Protein AF-0000000078949615 (afdb_homodimer)

Sequence (662 aa):
MKKIMNGPEKIVDQMLQGFAFARADKVGYDPLHRVLYQKTFDPKSVPIISGGGSGHEPGHLGYVGEGMLAAAVHGDVFVPPSAQQVLAAIRQMDQGKGVLLIIKNFVADLATFLSAEVQARAEGRDVAHVIVNDDVSVESDASFEKRRRGVAGAVLVHKIIGAAAKEGYSLEALQEIGEQVVKNLATLGVALTHADLPERREPQFLLEEGEVYFGVGIHGEQGYRKEKLVSSELLAVELVNKLKSLYRWDKNDQYAVLINGLGGTPLIEQYVFANDVRRLLAIENLHVSFVKVGTQLTSLNMKGISLTMLKICDEQWVKWLYAPVDVAHWAMKKIMNGPEKIVDQMLQGFAFARADKVGYDPLHRVLYQKTFDPKSVPIISGGGSGHEPGHLGYVGEGMLAAAVHGDVFVPPSAQQVLAAIRQMDQGKGVLLIIKNFVADLATFLSAEVQARAEGRDVAHVIVNDDVSVESDASFEKRRRGVAGAVLVHKIIGAAAKEGYSLEALQEIGEQVVKNLATLGVALTHADLPERREPQFLLEEGEVYFGVGIHGEQGYRKEKLVSSELLAVELVNKLKSLYRWDKNDQYAVLINGLGGTPLIEQYVFANDVRRLLAIENLHVSFVKVGTQLTSLNMKGISLTMLKICDEQWVKWLYAPVDVAHWA

Organism: Halalkalibacterium halodurans (strain ATCC BAA-125 / DSM 18197 / FERM 7344 / JCM 9153 / C-125) (NCBI:txid272558)

InterPro domains:
  IPR004006 DhaK domain [PF02733] (17-327)
  IPR004006 DhaK domain [PS51481] (7-330)
  IPR012735 Dihydroxyacetone kinase DhaK, subunit 1b [TIGR02362] (3-330)
  IPR050861 Dihydroxyacetone Kinase (DAK) [PTHR28629] (2-330)

Foldseek 3Di:
DDDDDPALVCRLLVVLVVLCVVPVVFWDADSVLGKIFGPDDDLLFAAEEEEFEPQWPVPPQQQHFAQFHRMYTYDYHRGTGALVSLLVVQVVRHNPLAYEYEFWPDPRRCVSVVSNVVVCVVVVGHYYYAYAQQQVQFPPPPPPNRTRTGFDLSLLLRLLLSNVRSVRDGPVVSNVVSNVQRVQKHKKKKFQAFADRSDPDDTLDDDDNQKMAIRADLQGRHGDDIDGDDDLLVVLVVQVVVVCVVNVDAAAFEKEKEKAFQAAADQVSSVVNVVSNVVVCVVRNYHYLHYHTYHHTHSNNTGMIMMMITGDPDVSSSVSNPDDIDGRPDD/DDDDDPALVCRLLVVLVVLCVVPVVFWDADSVLGKIFGPDDDLLFAAEEEEFEPQWPVPPQQQHFAQFHRMYTYDYHRGGGALVSLLVVQVVRHNPLAYEYEFWPDPRRCVSNVSNVVVNVVVVGHYYYAYAQQQVQFPPPPPVPRTRTGFDLSLLLRLLLSNVRNVRDGPVVSNVVSNLQRVQKHKKKKFQQFADRSDPDDTLDDDDNFKMAIRADLQGRHGDDIDGDDDLLVVLVVQVVVVCVVNVDAAAFEKEKEKAFQAAADQVSSVVNVVSNVVVCVVRNYHYLHYHTYHHTHSNNTGMIMMMMGGDPDVSSSVSNPDDIDGRPDD

Nearest PDB structures (foldseek):
  3ct4-assembly1_A  TM=9.784E-01  e=2.304E-45  Lactococcus lactis subsp. lactis
  2iu4-assembly1_A  TM=9.638E-01  e=3.297E-42  Lactococcus lactis
  1un9-assembly1_B  TM=9.290E-01  e=1.598E-35  Citrobacter freundii
  1un8-assembly1_B  TM=9.074E-01  e=3.428E-36  Citrobacter freundii
  3pnq-assembly2_D  TM=9.136E-01  e=1.876E-34  Escherichia coli K-12

Secondary structure (DSSP, 8-state):
-----S-GGGHHHHHHHHHHHHTTTTEEEETTTTEEEESS--TTSPPEEEEEEESBTTBTGGGBSBTSBSEEEEEEET-PPPHHHHHHHHHHH--SS-EEEEEES-HHHHHHHHHHHHHHHHTT--EEEEEE--BTTS-TTS-TTSPPPP-THHHHHHHHHHHHHHTT--HHHHHHHHHHHHHTEEEEEEESS----SS----SS---TTEEEET--TT----SEEEE---HHHHHHHHHHHHHHHH-PPTT-EEEEEEEE-BSS-HHHHHHHHHHHHHHHHHTT-EEEEEEEE--S--TTB-EEEEEEEE-S-HHHHHHHHS--B-SS--/-----S-GGGHHHHHHHHHHHHTTTTEEEETTTTEEEESS--TTSPPEEEEEEESBTTBTGGGBSBTSBSEEEEEEET-PPPHHHHHHHHHHH--SS-EEEEEES-HHHHHHHHHHHHHHHHTT--EEEEEE--BTTS-TTS-TTSPPPP-THHHHHHHHHHHHHHTT--HHHHHHHHHHHHHTEEEEEEESS----SS----SS---TTEEEET--TT----SEEEE---HHHHHHHHHHHHHHHH-PPTT-EEEEEEEE-BSS-HHHHHHHHHHHHHHHHHTT-EEEEEEEE--S--TTB-EEEEEEEE-S-HHHHHHHHS--B-SS--

Structure (mmCIF, N/CA/C/O backbone):
data_AF-0000000078949615-model_v1
#
loop_
_entity.id
_entity.type
_entity.pdbx_description
1 polymer 'DhaKLM operon coactivator DhaQ'
#
loop_
_atom_site.group_PDB
_atom_site.id
_atom_site.type_symbol
_atom_site.label_atom_id
_atom_site.label_alt_id
_atom_site.label_comp_id
_atom_site.label_asym_id
_atom_site.label_entity_id
_atom_site.label_seq_id
_atom_site.pdbx_PDB_ins_code
_atom_site.Cartn_x
_atom_site.Cartn_y
_atom_site.Cartn_z
_atom_site.occupancy
_atom_site.B_iso_or_equiv
_atom_site.auth_seq_id
_atom_site.auth_comp_id
_atom_site.auth_asym_id
_atom_site.auth_atom_id
_atom_site.pdbx_PDB_model_num
ATOM 1 N N . MET A 1 1 ? 6.039 8.758 -21.656 1 73.88 1 MET A N 1
ATOM 2 C CA . MET A 1 1 ? 5.484 8.977 -20.328 1 73.88 1 MET A CA 1
ATOM 3 C C . MET A 1 1 ? 6.582 9.305 -19.328 1 73.88 1 MET A C 1
ATOM 5 O O . MET A 1 1 ? 7.711 8.82 -19.453 1 73.88 1 MET A O 1
ATOM 9 N N . LYS A 1 2 ? 6.309 10.234 -18.484 1 89.31 2 LYS A N 1
ATOM 10 C CA . LYS A 1 2 ? 7.254 10.711 -17.484 1 89.31 2 LYS A CA 1
ATOM 11 C C . LYS A 1 2 ? 7.484 9.664 -16.406 1 89.31 2 LYS A C 1
ATOM 13 O O . LYS A 1 2 ? 6.531 9.062 -15.898 1 89.31 2 LYS A O 1
ATOM 18 N N . LYS A 1 3 ? 8.758 9.352 -16.172 1 93.31 3 LYS A N 1
ATOM 19 C CA . LYS A 1 3 ? 9.102 8.352 -15.164 1 93.31 3 LYS A CA 1
ATOM 20 C C . LYS A 1 3 ? 10.203 8.852 -14.242 1 93.31 3 LYS A C 1
ATOM 22 O O . LYS A 1 3 ? 11.031 9.68 -14.641 1 93.31 3 LYS A O 1
ATOM 27 N N . ILE A 1 4 ? 10.195 8.438 -13.031 1 96.69 4 ILE A N 1
ATOM 28 C CA . ILE A 1 4 ? 11.258 8.695 -12.07 1 96.69 4 ILE A CA 1
ATOM 29 C C . ILE A 1 4 ? 12.273 7.559 -12.102 1 96.69 4 ILE A C 1
ATOM 31 O O . ILE A 1 4 ? 12.07 6.512 -11.492 1 96.69 4 ILE A O 1
ATOM 35 N N . MET A 1 5 ? 13.344 7.742 -12.82 1 96.94 5 MET A N 1
ATOM 36 C CA . MET A 1 5 ? 14.383 6.734 -12.984 1 96.94 5 MET A CA 1
ATOM 37 C C . MET A 1 5 ? 15.672 7.363 -13.508 1 96.94 5 MET A C 1
ATOM 39 O O . MET A 1 5 ? 15.688 8.531 -13.898 1 96.94 5 MET A O 1
ATOM 43 N N . ASN A 1 6 ? 16.75 6.66 -13.484 1 97.81 6 ASN A N 1
ATOM 44 C CA . ASN A 1 6 ? 18.047 7.137 -13.977 1 97.81 6 ASN A CA 1
ATOM 45 C C . ASN A 1 6 ? 18.391 6.516 -15.328 1 97.81 6 ASN A C 1
ATOM 47 O O . ASN A 1 6 ? 19.344 6.941 -15.984 1 97.81 6 ASN A O 1
ATOM 51 N N . GLY A 1 7 ? 17.656 5.578 -15.734 1 95.38 7 GLY A N 1
ATOM 52 C CA . GLY A 1 7 ? 17.797 4.789 -16.938 1 95.38 7 GLY A CA 1
ATOM 53 C C . GLY A 1 7 ? 17.062 3.461 -16.875 1 95.38 7 GLY A C 1
ATOM 54 O O . GLY A 1 7 ? 17.016 2.828 -15.82 1 95.38 7 GLY A O 1
ATOM 55 N N . PRO A 1 8 ? 16.484 3.111 -18 1 94.62 8 PRO A N 1
ATOM 56 C CA . PRO A 1 8 ? 15.711 1.866 -17.984 1 94.62 8 PRO A CA 1
ATOM 57 C C . PRO A 1 8 ? 16.562 0.654 -17.609 1 94.62 8 PRO A C 1
ATOM 59 O O . PRO A 1 8 ? 16.062 -0.276 -16.969 1 94.62 8 PRO A O 1
ATOM 62 N N . GLU A 1 9 ? 17.812 0.716 -17.953 1 94.5 9 GLU A N 1
ATOM 63 C CA . GLU A 1 9 ? 18.703 -0.428 -17.734 1 94.5 9 GLU A CA 1
ATOM 64 C C . GLU A 1 9 ? 19.078 -0.566 -16.266 1 94.5 9 GLU A C 1
ATOM 66 O O . GLU A 1 9 ? 19.547 -1.624 -15.836 1 94.5 9 GLU A O 1
ATOM 71 N N . LYS A 1 10 ? 18.875 0.43 -15.492 1 96.44 10 LYS A N 1
ATOM 72 C CA . LYS A 1 10 ? 19.297 0.452 -14.094 1 96.44 10 LYS A CA 1
ATOM 73 C C . LYS A 1 10 ? 18.109 0.305 -13.148 1 96.44 10 LYS A C 1
ATOM 75 O O . LYS A 1 10 ? 18.281 0.154 -11.938 1 96.44 10 LYS A O 1
ATOM 80 N N . ILE A 1 11 ? 17 0.283 -13.688 1 97.88 11 ILE A N 1
ATOM 81 C CA . ILE A 1 11 ? 15.82 0.558 -12.875 1 97.88 11 ILE A CA 1
ATOM 82 C C . ILE A 1 11 ? 15.617 -0.562 -11.859 1 97.88 11 ILE A C 1
ATOM 84 O O . ILE A 1 11 ? 15.289 -0.305 -10.695 1 97.88 11 ILE A O 1
ATOM 88 N N . VAL A 1 12 ? 15.82 -1.825 -12.25 1 98.38 12 VAL A N 1
ATOM 89 C CA . VAL A 1 12 ? 15.555 -2.947 -11.359 1 98.38 12 VAL A CA 1
ATOM 90 C C . VAL A 1 12 ? 16.594 -2.973 -10.242 1 98.38 12 VAL A C 1
ATOM 92 O O . VAL A 1 12 ? 16.234 -3.088 -9.062 1 98.38 12 VAL A O 1
ATOM 95 N N . ASP A 1 13 ? 17.844 -2.787 -10.57 1 98.62 13 ASP A N 1
ATOM 96 C CA . ASP A 1 13 ? 18.906 -2.811 -9.57 1 98.62 13 ASP A CA 1
ATOM 97 C C . ASP A 1 13 ? 18.734 -1.68 -8.555 1 98.62 13 ASP A C 1
ATOM 99 O O . ASP A 1 13 ? 18.906 -1.885 -7.352 1 98.62 13 ASP A O 1
ATOM 103 N N . GLN A 1 14 ? 18.406 -0.521 -9.062 1 98.69 14 GLN A N 1
ATOM 104 C CA . GLN A 1 14 ? 18.234 0.633 -8.188 1 98.69 14 GLN A CA 1
ATOM 105 C C . GLN A 1 14 ? 17 0.489 -7.312 1 98.69 14 GLN A C 1
ATOM 107 O O . GLN A 1 14 ? 16.984 0.915 -6.156 1 98.69 14 GLN A O 1
ATOM 112 N N . MET A 1 15 ? 15.938 -0.088 -7.859 1 98.75 15 MET A N 1
ATOM 113 C CA . MET A 1 15 ? 14.758 -0.398 -7.059 1 98.75 15 MET A CA 1
ATOM 114 C C . MET A 1 15 ? 15.109 -1.337 -5.91 1 98.75 15 MET A C 1
ATOM 116 O O . MET A 1 15 ? 14.742 -1.082 -4.762 1 98.75 15 MET A O 1
ATOM 120 N N . LEU A 1 16 ? 15.836 -2.426 -6.227 1 98.88 16 LEU A N 1
ATOM 121 C CA . LEU A 1 16 ? 16.188 -3.426 -5.223 1 98.88 16 LEU A CA 1
ATOM 122 C C . LEU A 1 16 ? 17.078 -2.83 -4.148 1 98.88 16 LEU A C 1
ATOM 124 O O . LEU A 1 16 ? 16.922 -3.139 -2.963 1 98.88 16 LEU A O 1
ATOM 128 N N . GLN A 1 17 ? 17.969 -1.957 -4.539 1 98.69 17 GLN A N 1
ATOM 129 C CA . GLN A 1 17 ? 18.812 -1.259 -3.574 1 98.69 17 GLN A CA 1
ATOM 130 C C . GLN A 1 17 ? 17.984 -0.345 -2.68 1 98.69 17 GLN A C 1
ATOM 132 O O . GLN A 1 17 ? 18.219 -0.271 -1.471 1 98.69 17 GLN A O 1
ATOM 137 N N . GLY A 1 18 ? 17.047 0.332 -3.322 1 98.81 18 GLY A N 1
ATOM 138 C CA . GLY A 1 18 ? 16.141 1.18 -2.555 1 98.81 18 GLY A CA 1
ATOM 139 C C . GLY A 1 18 ? 15.312 0.41 -1.542 1 98.81 18 GLY A C 1
ATOM 140 O O . GLY A 1 18 ? 15.125 0.868 -0.415 1 98.81 18 GLY A O 1
ATOM 141 N N . PHE A 1 19 ? 14.898 -0.754 -1.948 1 98.81 19 PHE A N 1
ATOM 142 C CA . PHE A 1 19 ? 14.125 -1.586 -1.037 1 98.81 19 PHE A CA 1
ATOM 143 C C . PHE A 1 19 ? 14.984 -2.08 0.116 1 98.81 19 PHE A C 1
ATOM 145 O O . PHE A 1 19 ? 14.562 -2.061 1.272 1 98.81 19 PHE A O 1
ATOM 152 N N . ALA A 1 20 ? 16.141 -2.533 -0.236 1 98.44 20 ALA A N 1
ATOM 153 C CA . ALA A 1 20 ? 17.062 -3.008 0.791 1 98.44 20 ALA A CA 1
ATOM 154 C C . ALA A 1 20 ? 17.375 -1.906 1.8 1 98.44 20 ALA A C 1
ATOM 156 O O . ALA A 1 20 ? 17.516 -2.174 2.994 1 98.44 20 ALA A O 1
ATOM 157 N N . PHE A 1 21 ? 17.438 -0.68 1.321 1 98.06 21 PHE A N 1
ATOM 158 C CA . PHE A 1 21 ? 17.625 0.48 2.184 1 98.06 21 PHE A CA 1
ATOM 159 C C . PHE A 1 21 ? 16.453 0.654 3.131 1 98.06 21 PHE A C 1
ATOM 161 O O . PHE A 1 21 ? 16.641 0.809 4.34 1 98.06 21 PHE A O 1
ATOM 168 N N . ALA A 1 22 ? 15.258 0.543 2.615 1 97.88 22 ALA A N 1
ATOM 169 C CA . ALA A 1 22 ? 14.047 0.792 3.387 1 97.88 22 ALA A CA 1
ATOM 170 C C . ALA A 1 22 ? 13.836 -0.29 4.441 1 97.88 22 ALA A C 1
ATOM 172 O O . ALA A 1 22 ? 13.227 -0.039 5.484 1 97.88 22 ALA A O 1
ATOM 173 N N . ARG A 1 23 ? 14.328 -1.486 4.172 1 97.62 23 ARG A N 1
ATOM 174 C CA . ARG A 1 23 ? 14.117 -2.617 5.07 1 97.62 23 ARG A CA 1
ATOM 175 C C . ARG A 1 23 ? 15.438 -3.182 5.566 1 97.62 23 ARG A C 1
ATOM 177 O O . ARG A 1 23 ? 15.562 -4.387 5.789 1 97.62 23 ARG A O 1
ATOM 184 N N . ALA A 1 24 ? 16.422 -2.338 5.738 1 96.06 24 ALA A N 1
ATOM 185 C CA . ALA A 1 24 ? 17.781 -2.73 6.07 1 96.06 24 ALA A CA 1
ATOM 186 C C . ALA A 1 24 ? 17.828 -3.488 7.395 1 96.06 24 ALA A C 1
ATOM 188 O O . ALA A 1 24 ? 18.734 -4.289 7.629 1 96.06 24 ALA A O 1
ATOM 189 N N . ASP A 1 25 ? 16.844 -3.334 8.172 1 93.69 25 ASP A N 1
ATOM 190 C CA . ASP A 1 25 ? 16.812 -3.963 9.492 1 93.69 25 ASP A CA 1
ATOM 191 C C . ASP A 1 25 ? 16.469 -5.445 9.383 1 93.69 25 ASP A C 1
ATOM 193 O O . ASP A 1 25 ? 16.844 -6.242 10.242 1 93.69 25 ASP A O 1
ATOM 197 N N . LYS A 1 26 ? 15.766 -5.809 8.281 1 96.31 26 LYS A N 1
ATOM 198 C CA . LYS A 1 26 ? 15.203 -7.152 8.258 1 96.31 26 LYS A CA 1
ATOM 199 C C . LYS A 1 26 ? 15.562 -7.887 6.969 1 96.31 26 LYS A C 1
ATOM 201 O O . LYS A 1 26 ? 15.523 -9.117 6.918 1 96.31 26 LYS A O 1
ATOM 206 N N . VAL A 1 27 ? 15.945 -7.133 5.938 1 98.12 27 VAL A N 1
ATOM 207 C CA . VAL A 1 27 ? 16.078 -7.734 4.617 1 98.12 27 VAL A CA 1
ATOM 208 C C . VAL A 1 27 ? 17.5 -7.527 4.102 1 98.12 27 VAL A C 1
ATOM 210 O O . VAL A 1 27 ? 18.062 -6.43 4.215 1 98.12 27 VAL A O 1
ATOM 213 N N . GLY A 1 28 ? 18.125 -8.633 3.713 1 98.44 28 GLY A N 1
ATOM 214 C CA . GLY A 1 28 ? 19.391 -8.57 2.996 1 98.44 28 GLY A CA 1
ATOM 215 C C . GLY A 1 28 ? 19.219 -8.594 1.489 1 98.44 28 GLY A C 1
ATOM 216 O O . GLY A 1 28 ? 18.141 -8.938 0.982 1 98.44 28 GLY A O 1
ATOM 217 N N . TYR A 1 29 ? 20.25 -8.133 0.764 1 98.69 29 TYR A N 1
ATOM 218 C CA . TYR A 1 29 ? 20.203 -8.062 -0.692 1 98.69 29 TYR A CA 1
ATOM 219 C C . TYR A 1 29 ? 21.469 -8.625 -1.309 1 98.69 29 TYR A C 1
ATOM 221 O O . TYR A 1 29 ? 22.578 -8.219 -0.947 1 98.69 29 TYR A O 1
ATOM 229 N N . ASP A 1 30 ? 21.344 -9.641 -2.121 1 98.75 30 ASP A N 1
ATOM 230 C CA . ASP A 1 30 ? 22.406 -10.188 -2.955 1 98.75 30 ASP A CA 1
ATOM 231 C C . ASP A 1 30 ? 22.375 -9.586 -4.359 1 98.75 30 ASP A C 1
ATOM 233 O O . ASP A 1 30 ? 21.656 -10.078 -5.23 1 98.75 30 ASP A O 1
ATOM 237 N N . PRO A 1 31 ? 23.234 -8.594 -4.621 1 98.12 31 PRO A N 1
ATOM 238 C CA . PRO A 1 31 ? 23.156 -7.879 -5.898 1 98.12 31 PRO A CA 1
ATOM 239 C C . PRO A 1 31 ? 23.578 -8.742 -7.082 1 98.12 31 PRO A C 1
ATOM 241 O O . PRO A 1 31 ? 23.172 -8.492 -8.219 1 98.12 31 PRO A O 1
ATOM 244 N N . LEU A 1 32 ? 24.406 -9.75 -6.812 1 97.88 32 LEU A N 1
ATOM 245 C CA . LEU A 1 32 ? 24.875 -10.602 -7.895 1 97.88 32 LEU A CA 1
ATOM 246 C C . LEU A 1 32 ? 23.734 -11.414 -8.492 1 97.88 32 LEU A C 1
ATOM 248 O O . LEU A 1 32 ? 23.688 -11.633 -9.711 1 97.88 32 LEU A O 1
ATOM 252 N N . HIS A 1 33 ? 22.844 -11.852 -7.652 1 98.62 33 HIS A N 1
ATOM 253 C CA . HIS A 1 33 ? 21.781 -12.742 -8.109 1 98.62 33 HIS A CA 1
ATOM 254 C C . HIS A 1 33 ? 20.422 -12.07 -8 1 98.62 33 HIS A C 1
ATOM 256 O O . HIS A 1 33 ? 19.406 -12.664 -8.359 1 98.62 33 HIS A O 1
ATOM 262 N N . ARG A 1 34 ? 20.328 -10.82 -7.562 1 98.69 34 ARG A N 1
ATOM 263 C CA . ARG A 1 34 ? 19.094 -10.062 -7.383 1 98.69 34 ARG A CA 1
ATOM 264 C C . ARG A 1 34 ? 18.125 -10.797 -6.469 1 98.69 34 ARG A C 1
ATOM 266 O O . ARG A 1 34 ? 16.953 -10.977 -6.812 1 98.69 34 ARG A O 1
ATOM 273 N N . VAL A 1 35 ? 18.672 -11.188 -5.324 1 98.94 35 VAL A N 1
ATOM 274 C CA . VAL A 1 35 ? 17.891 -11.914 -4.328 1 98.94 35 VAL A CA 1
ATOM 275 C C . VAL A 1 35 ? 17.734 -11.055 -3.074 1 98.94 35 VAL A C 1
ATOM 277 O O . VAL A 1 35 ? 18.719 -10.586 -2.504 1 98.94 35 VAL A O 1
ATOM 280 N N . LEU A 1 36 ? 16.531 -10.727 -2.736 1 98.88 36 LEU A N 1
ATOM 281 C CA . LEU A 1 36 ? 16.219 -10.211 -1.409 1 98.88 36 LEU A CA 1
ATOM 282 C C . LEU A 1 36 ? 15.883 -11.352 -0.452 1 98.88 36 LEU A C 1
ATOM 284 O O . LEU A 1 36 ? 15.195 -12.305 -0.83 1 98.88 36 LEU A O 1
ATOM 288 N N . TYR A 1 37 ? 16.406 -11.328 0.736 1 98.88 37 TYR A N 1
ATOM 289 C CA . TYR A 1 37 ? 16.203 -12.445 1.652 1 98.88 37 TYR A CA 1
ATOM 290 C C . TYR A 1 37 ? 16.109 -11.961 3.092 1 98.88 37 TYR A C 1
ATOM 292 O O . TYR A 1 37 ? 16.609 -10.883 3.428 1 98.88 37 TYR A O 1
ATOM 300 N N . GLN A 1 38 ? 15.422 -12.727 3.932 1 98.56 38 GLN A N 1
ATOM 301 C CA . GLN A 1 38 ? 15.375 -12.445 5.363 1 98.56 38 GLN A CA 1
ATOM 302 C C . GLN A 1 38 ? 16.75 -12.586 5.996 1 98.56 38 GLN A C 1
ATOM 304 O O . GLN A 1 38 ? 17.391 -13.641 5.891 1 98.56 38 GLN A O 1
ATOM 309 N N . LYS A 1 39 ? 17.156 -11.508 6.684 1 97.62 39 LYS A N 1
ATOM 310 C CA . LYS A 1 39 ? 18.453 -11.555 7.344 1 97.62 39 LYS A CA 1
ATOM 311 C C . LYS A 1 39 ? 18.469 -12.594 8.461 1 97.62 39 LYS A C 1
ATOM 313 O O . LYS A 1 39 ? 19.469 -13.297 8.656 1 97.62 39 LYS A O 1
ATOM 318 N N . THR A 1 40 ? 17.359 -12.609 9.18 1 96 40 THR A N 1
ATOM 319 C CA . THR A 1 40 ? 17.188 -13.578 10.258 1 96 40 THR A CA 1
ATOM 320 C C . THR A 1 40 ? 16.031 -14.523 9.961 1 96 40 THR A C 1
ATOM 322 O O . THR A 1 40 ? 14.867 -14.117 9.992 1 96 40 THR A O 1
ATOM 325 N N . PHE A 1 41 ? 16.375 -15.695 9.516 1 96.19 41 PHE A N 1
ATOM 326 C CA . PHE A 1 41 ? 15.383 -16.719 9.188 1 96.19 41 PHE A CA 1
ATOM 327 C C . PHE A 1 41 ? 15.422 -17.859 10.203 1 96.19 41 PHE A C 1
ATOM 329 O O . PHE A 1 41 ? 16.5 -18.266 10.641 1 96.19 41 PHE A O 1
ATOM 336 N N . ASP A 1 42 ? 14.281 -18.297 10.641 1 95.56 42 ASP A N 1
ATOM 337 C CA . ASP A 1 42 ? 14.188 -19.422 11.578 1 95.56 42 ASP A CA 1
ATOM 338 C C . ASP A 1 42 ? 14.523 -20.734 10.898 1 95.56 42 ASP A C 1
ATOM 340 O O . ASP A 1 42 ? 13.758 -21.219 10.062 1 95.56 42 ASP A O 1
ATOM 344 N N . PRO A 1 43 ? 15.539 -21.391 11.305 1 94.38 43 PRO A N 1
ATOM 345 C CA . PRO A 1 43 ? 15.969 -22.609 10.633 1 94.38 43 PRO A CA 1
ATOM 346 C C . PRO A 1 43 ? 15 -23.766 10.836 1 94.38 43 PRO A C 1
ATOM 348 O O . PRO A 1 43 ? 15.109 -24.797 10.156 1 94.38 43 PRO A O 1
ATOM 351 N N . LYS A 1 44 ? 14.109 -23.609 11.742 1 95.44 44 LYS A N 1
ATOM 352 C CA . LYS A 1 44 ? 13.133 -24.672 11.984 1 95.44 44 LYS A CA 1
ATOM 353 C C . LYS A 1 44 ? 11.992 -24.609 10.977 1 95.44 44 LYS A C 1
ATOM 355 O O . LYS A 1 44 ? 11.203 -25.547 10.875 1 95.44 44 LYS A O 1
ATOM 360 N N . SER A 1 45 ? 11.969 -23.594 10.172 1 97.81 45 SER A N 1
ATOM 361 C CA . SER A 1 45 ? 10.906 -23.422 9.188 1 97.81 45 SER A CA 1
ATOM 362 C C . SER A 1 45 ? 11.391 -23.75 7.777 1 97.81 45 SER A C 1
ATOM 364 O O . SER A 1 45 ? 12.586 -23.656 7.484 1 97.81 45 SER A O 1
ATOM 366 N N . VAL A 1 46 ? 10.477 -24.234 6.945 1 98.81 46 VAL A N 1
ATOM 367 C CA . VAL A 1 46 ? 10.758 -24.375 5.523 1 98.81 46 VAL A CA 1
ATOM 368 C C . VAL A 1 46 ? 10.789 -23 4.855 1 98.81 46 VAL A C 1
ATOM 370 O O . VAL A 1 46 ? 9.812 -22.25 4.93 1 98.81 46 VAL A O 1
ATOM 373 N N . PRO A 1 47 ? 11.914 -22.625 4.281 1 98.88 47 PRO A N 1
ATOM 374 C CA . PRO A 1 47 ? 11.906 -21.344 3.568 1 98.88 47 PRO A CA 1
ATOM 375 C C . PRO A 1 47 ? 11.055 -21.375 2.305 1 98.88 47 PRO A C 1
ATOM 377 O O . PRO A 1 47 ? 11.125 -22.328 1.525 1 98.88 47 PRO A O 1
ATOM 380 N N . ILE A 1 48 ? 10.266 -20.375 2.154 1 98.94 48 ILE A N 1
ATOM 381 C CA . ILE A 1 48 ? 9.453 -20.188 0.96 1 98.94 48 ILE A CA 1
ATOM 382 C C . ILE A 1 48 ? 10.117 -19.172 0.035 1 98.94 48 ILE A C 1
ATOM 384 O O . ILE A 1 48 ? 10.438 -18.062 0.455 1 98.94 48 ILE A O 1
ATOM 388 N N . ILE A 1 49 ? 10.352 -19.547 -1.191 1 98.94 49 ILE A N 1
ATOM 389 C CA . ILE A 1 49 ? 11 -18.672 -2.164 1 98.94 49 ILE A CA 1
ATOM 390 C C . ILE A 1 49 ? 10.07 -18.438 -3.35 1 98.94 49 ILE A C 1
ATOM 392 O O . ILE A 1 49 ? 9.422 -19.375 -3.83 1 98.94 49 ILE A O 1
ATOM 396 N N . SER A 1 50 ? 9.891 -17.25 -3.721 1 98.88 50 SER A N 1
ATOM 397 C CA . SER A 1 50 ? 9.156 -16.875 -4.926 1 98.88 50 SER A CA 1
ATOM 398 C C . SER A 1 50 ? 9.906 -15.805 -5.719 1 98.88 50 SER A C 1
ATOM 400 O O . SER A 1 50 ? 11.07 -15.508 -5.434 1 98.88 50 SER A O 1
ATOM 402 N N . GLY A 1 51 ? 9.328 -15.328 -6.754 1 98.25 51 GLY A N 1
ATOM 403 C CA . GLY A 1 51 ? 9.969 -14.336 -7.605 1 98.25 51 GLY A CA 1
ATOM 404 C C . GLY A 1 51 ? 9.375 -14.281 -9 1 98.25 51 GLY A C 1
ATOM 405 O O . GLY A 1 51 ? 8.25 -14.727 -9.219 1 98.25 51 GLY A O 1
ATOM 406 N N . GLY A 1 52 ? 10.078 -13.719 -9.867 1 97.38 52 GLY A N 1
ATOM 407 C CA . GLY A 1 52 ? 9.68 -13.484 -11.242 1 97.38 52 GLY A CA 1
ATOM 408 C C . GLY A 1 52 ? 10.18 -12.164 -11.789 1 97.38 52 GLY A C 1
ATOM 409 O O . GLY A 1 52 ? 11.102 -11.562 -11.234 1 97.38 52 GLY A O 1
ATOM 410 N N . GLY A 1 53 ? 9.664 -11.852 -12.93 1 96.5 53 GLY A N 1
ATOM 411 C CA . GLY A 1 53 ? 9.992 -10.531 -13.453 1 96.5 53 GLY A CA 1
ATOM 412 C C . GLY A 1 53 ? 9.609 -9.406 -12.516 1 96.5 53 GLY A C 1
ATOM 413 O O . GLY A 1 53 ? 8.664 -9.531 -11.734 1 96.5 53 GLY A O 1
ATOM 414 N N . SER A 1 54 ? 10.391 -8.281 -12.602 1 97.5 54 SER A N 1
ATOM 415 C CA . SER A 1 54 ? 10.023 -7.062 -11.898 1 97.5 54 SER A CA 1
ATOM 416 C C . SER A 1 54 ? 8.898 -6.324 -12.625 1 97.5 54 SER A C 1
ATOM 418 O O . SER A 1 54 ? 8.547 -6.672 -13.75 1 97.5 54 SER A O 1
ATOM 420 N N . GLY A 1 55 ? 8.312 -5.375 -12 1 96.38 55 GLY A N 1
ATOM 421 C CA . GLY A 1 55 ? 7.215 -4.629 -12.594 1 96.38 55 GLY A CA 1
ATOM 422 C C . GLY A 1 55 ? 5.859 -4.988 -12.016 1 96.38 55 GLY A C 1
ATOM 423 O O . GLY A 1 55 ? 4.828 -4.496 -12.477 1 96.38 55 GLY A O 1
ATOM 424 N N . HIS A 1 56 ? 5.902 -5.809 -10.969 1 97.5 56 HIS A N 1
ATOM 425 C CA . HIS A 1 56 ? 4.68 -6.266 -10.32 1 97.5 56 HIS A CA 1
ATOM 426 C C . HIS A 1 56 ? 4.656 -5.879 -8.844 1 97.5 56 HIS A C 1
ATOM 428 O O . HIS A 1 56 ? 3.904 -6.453 -8.055 1 97.5 56 HIS A O 1
ATOM 434 N N . GLU A 1 57 ? 5.527 -4.93 -8.422 1 97.94 57 GLU A N 1
ATOM 435 C CA . GLU A 1 57 ? 5.672 -4.535 -7.02 1 97.94 57 GLU A CA 1
ATOM 436 C C . GLU A 1 57 ? 4.336 -4.09 -6.434 1 97.94 57 GLU A C 1
ATOM 438 O O . GLU A 1 57 ? 3.584 -3.354 -7.074 1 97.94 57 GLU A O 1
ATOM 443 N N . PRO A 1 58 ? 4.027 -4.516 -5.25 1 97.75 58 PRO A N 1
ATOM 444 C CA . PRO A 1 58 ? 5.012 -5.027 -4.293 1 97.75 58 PRO A CA 1
ATOM 445 C C . PRO A 1 58 ? 5.324 -6.508 -4.5 1 97.75 58 PRO A C 1
ATOM 447 O O . PRO A 1 58 ? 6.148 -7.074 -3.777 1 97.75 58 PRO A O 1
ATOM 450 N N . GLY A 1 59 ? 4.594 -7.262 -5.43 1 95.5 59 GLY A N 1
ATOM 451 C CA . GLY A 1 59 ? 5.016 -8.602 -5.805 1 95.5 59 GLY A CA 1
ATOM 452 C C . GLY A 1 59 ? 6.402 -8.633 -6.422 1 95.5 59 GLY A C 1
ATOM 453 O O . GLY A 1 59 ? 6.637 -8.031 -7.473 1 95.5 59 GLY A O 1
ATOM 454 N N . HIS A 1 60 ? 7.473 -9.25 -5.785 1 97.06 60 HIS A N 1
ATOM 455 C CA . HIS A 1 60 ? 7.484 -10.156 -4.648 1 97.06 60 HIS A CA 1
ATOM 456 C C . HIS A 1 60 ? 8.25 -9.562 -3.473 1 97.06 60 HIS A C 1
ATOM 458 O O . HIS A 1 60 ? 8.133 -10.039 -2.342 1 97.06 60 HIS A O 1
ATOM 464 N N . LEU A 1 61 ? 9.023 -8.43 -3.844 1 98.44 61 LEU A N 1
ATOM 465 C CA . LEU A 1 61 ? 9.945 -7.863 -2.871 1 98.44 61 LEU A CA 1
ATOM 466 C C . LEU A 1 61 ? 9.211 -7.434 -1.605 1 98.44 61 LEU A C 1
ATOM 468 O O . LEU A 1 61 ? 9.742 -7.578 -0.499 1 98.44 61 LEU A O 1
ATOM 472 N N . GLY A 1 62 ? 8.008 -7.039 -1.75 1 98.38 62 GLY A N 1
ATOM 473 C CA . GLY A 1 62 ? 7.242 -6.504 -0.637 1 98.38 62 GLY A CA 1
ATOM 474 C C . GLY A 1 62 ? 6.812 -7.566 0.356 1 98.38 62 GLY A C 1
ATOM 475 O O . GLY A 1 62 ? 6.375 -7.246 1.463 1 98.38 62 GLY A O 1
ATOM 476 N N . TYR A 1 63 ? 7.008 -8.844 0.036 1 98.62 63 TYR A N 1
ATOM 477 C CA . TYR A 1 63 ? 6.496 -9.938 0.85 1 98.62 63 TYR A CA 1
ATOM 478 C C . TYR A 1 63 ? 7.633 -10.727 1.489 1 98.62 63 TYR A C 1
ATOM 480 O O . TYR A 1 63 ? 7.402 -11.75 2.133 1 98.62 63 TYR A O 1
ATOM 488 N N . VAL A 1 64 ? 8.883 -10.25 1.312 1 98.75 64 VAL A N 1
ATOM 489 C CA . VAL A 1 64 ? 10.023 -10.867 1.989 1 98.75 64 VAL A CA 1
ATOM 490 C C . VAL A 1 64 ? 10.016 -10.484 3.467 1 98.75 64 VAL A C 1
ATOM 492 O O . VAL A 1 64 ? 10.094 -9.297 3.807 1 98.75 64 VAL A O 1
ATOM 495 N N . GLY A 1 65 ? 9.852 -11.391 4.289 1 98.06 65 GLY A N 1
ATOM 496 C CA . GLY A 1 65 ? 9.797 -11.188 5.727 1 98.06 65 GLY A CA 1
ATOM 497 C C . GLY A 1 65 ? 9.086 -12.297 6.465 1 98.06 65 GLY A C 1
ATOM 498 O O . GLY A 1 65 ? 8.531 -13.211 5.844 1 98.06 65 GLY A O 1
ATOM 499 N N . GLU A 1 66 ? 9.062 -12.219 7.742 1 97.25 66 GLU A N 1
ATOM 500 C CA . GLU A 1 66 ? 8.461 -13.242 8.586 1 97.25 66 GLU A CA 1
ATOM 501 C C . GLU A 1 66 ? 6.977 -13.414 8.266 1 97.25 66 GLU A C 1
ATOM 503 O O . GLU A 1 66 ? 6.234 -12.438 8.195 1 97.25 66 GLU A O 1
ATOM 508 N N . GLY A 1 67 ? 6.594 -14.672 8.047 1 97.69 67 GLY A N 1
ATOM 509 C CA . GLY A 1 67 ? 5.191 -15.008 7.84 1 97.69 67 GLY A CA 1
ATOM 510 C C . GLY A 1 67 ? 4.816 -15.109 6.375 1 97.69 67 GLY A C 1
ATOM 511 O O . GLY A 1 67 ? 3.707 -15.531 6.039 1 97.69 67 GLY A O 1
ATOM 512 N N . MET A 1 68 ? 5.777 -14.695 5.484 1 98.31 68 MET A N 1
ATOM 513 C CA . MET A 1 68 ? 5.52 -14.836 4.055 1 98.31 68 MET A CA 1
ATOM 514 C C . MET A 1 68 ? 6.734 -15.406 3.332 1 98.31 68 MET A C 1
ATOM 516 O O . MET A 1 68 ? 7.094 -16.562 3.533 1 98.31 68 MET A O 1
ATOM 520 N N . LEU A 1 69 ? 7.535 -14.609 2.609 1 98.81 69 LEU A N 1
ATOM 521 C CA . LEU A 1 69 ? 8.625 -15.164 1.812 1 98.81 69 LEU A CA 1
ATOM 522 C C . LEU A 1 69 ? 9.945 -15.07 2.561 1 98.81 69 LEU A C 1
ATOM 524 O O . LEU A 1 69 ? 10.25 -14.047 3.176 1 98.81 69 LEU A O 1
ATOM 528 N N . ALA A 1 70 ? 10.711 -16.156 2.512 1 98.88 70 ALA A N 1
ATOM 529 C CA . ALA A 1 70 ? 12.078 -16.125 3.014 1 98.88 70 ALA A CA 1
ATOM 530 C C . ALA A 1 70 ? 13 -15.375 2.057 1 98.88 70 ALA A C 1
ATOM 532 O O . ALA A 1 70 ? 13.969 -14.742 2.484 1 98.88 70 ALA A O 1
ATOM 533 N N . ALA A 1 71 ? 12.688 -15.531 0.802 1 98.94 71 ALA A N 1
ATOM 534 C CA . ALA A 1 71 ? 13.469 -14.836 -0.22 1 98.94 71 ALA A CA 1
ATOM 535 C C . ALA A 1 71 ? 12.641 -14.609 -1.481 1 98.94 71 ALA A C 1
ATOM 537 O O . ALA A 1 71 ? 11.664 -15.312 -1.724 1 98.94 71 ALA A O 1
ATOM 538 N N . ALA A 1 72 ? 13.016 -13.625 -2.246 1 98.94 72 ALA A N 1
ATOM 539 C CA . ALA A 1 72 ? 12.43 -13.312 -3.545 1 98.94 72 ALA A CA 1
ATOM 540 C C . ALA A 1 72 ? 13.508 -13.031 -4.586 1 98.94 72 ALA A C 1
ATOM 542 O O . ALA A 1 72 ? 14.469 -12.312 -4.312 1 98.94 72 ALA A O 1
ATOM 543 N N . VAL A 1 73 ? 13.367 -13.625 -5.738 1 98.94 73 VAL A N 1
ATOM 544 C CA . VAL A 1 73 ? 14.328 -13.484 -6.828 1 98.94 73 VAL A CA 1
ATOM 545 C C . VAL A 1 73 ? 13.719 -12.633 -7.941 1 98.94 73 VAL A C 1
ATOM 547 O O . VAL A 1 73 ? 12.547 -12.805 -8.297 1 98.94 73 VAL A O 1
ATOM 550 N N . HIS A 1 74 ? 14.547 -11.734 -8.461 1 98.75 74 HIS A N 1
ATOM 551 C CA . HIS A 1 74 ? 13.992 -10.742 -9.383 1 98.75 74 HIS A CA 1
ATOM 552 C C . HIS A 1 74 ? 14.734 -10.75 -10.711 1 98.75 74 HIS A C 1
ATOM 554 O O . HIS A 1 74 ? 15.969 -10.75 -10.742 1 98.75 74 HIS A O 1
ATOM 560 N N . GLY A 1 75 ? 14.008 -10.859 -11.789 1 98.25 75 GLY A N 1
ATOM 561 C CA . GLY A 1 75 ? 14.531 -10.578 -13.117 1 98.25 75 GLY A CA 1
ATOM 562 C C . GLY A 1 75 ? 14.273 -9.164 -13.578 1 98.25 75 GLY A C 1
ATOM 563 O O . GLY A 1 75 ? 13.906 -8.297 -12.781 1 98.25 75 GLY A O 1
ATOM 564 N N . ASP A 1 76 ? 14.539 -8.898 -14.852 1 97 76 ASP A N 1
ATOM 565 C CA . ASP A 1 76 ? 14.234 -7.598 -15.445 1 97 76 ASP A CA 1
ATOM 566 C C . ASP A 1 76 ? 12.727 -7.363 -15.508 1 97 76 ASP A C 1
ATOM 568 O O . ASP A 1 76 ? 11.938 -8.25 -15.164 1 97 76 ASP A O 1
ATOM 572 N N . VAL A 1 77 ? 12.344 -6.168 -15.875 1 95.75 77 VAL A N 1
ATOM 573 C CA . VAL A 1 77 ? 10.93 -5.828 -15.953 1 95.75 77 VAL A CA 1
ATOM 574 C C . VAL A 1 77 ? 10.219 -6.785 -16.906 1 95.75 77 VAL A C 1
ATOM 576 O O . VAL A 1 77 ? 10.539 -6.844 -18.094 1 95.75 77 VAL A O 1
ATOM 579 N N . PHE A 1 78 ? 9.336 -7.598 -16.406 1 93.62 78 PHE A N 1
ATOM 580 C CA . PHE A 1 78 ? 8.484 -8.562 -17.094 1 93.62 78 PHE A CA 1
ATOM 581 C C . PHE A 1 78 ? 9.32 -9.695 -17.672 1 93.62 78 PHE A C 1
ATOM 583 O O . PHE A 1 78 ? 8.875 -10.398 -18.594 1 93.62 78 PHE A O 1
ATOM 590 N N . VAL A 1 79 ? 10.5 -9.852 -17.172 1 95.06 79 VAL A N 1
ATOM 591 C CA . VAL A 1 79 ? 11.398 -10.938 -17.562 1 95.06 79 VAL A CA 1
ATOM 592 C C . VAL A 1 79 ? 11.828 -11.719 -16.328 1 95.06 79 VAL A C 1
ATOM 594 O O . VAL A 1 79 ? 12.367 -11.141 -15.375 1 95.06 79 VAL A O 1
ATOM 597 N N . PRO A 1 80 ? 11.617 -12.984 -16.328 1 96.62 80 PRO A N 1
ATOM 598 C CA . PRO A 1 80 ? 11.945 -13.758 -15.133 1 96.62 80 PRO A CA 1
ATOM 599 C C . PRO A 1 80 ? 13.445 -13.789 -14.852 1 96.62 80 PRO A C 1
ATOM 601 O O . PRO A 1 80 ? 14.25 -13.492 -15.734 1 96.62 80 PRO A O 1
ATOM 604 N N . PRO A 1 81 ? 13.836 -14.102 -13.633 1 98.44 81 PRO A N 1
ATOM 605 C CA . PRO A 1 81 ? 15.25 -14.344 -13.336 1 98.44 81 PRO A CA 1
ATOM 606 C C . PRO A 1 81 ? 15.781 -15.609 -14 1 98.44 81 PRO A C 1
ATOM 608 O O . PRO A 1 81 ? 15 -16.438 -14.492 1 98.44 81 PRO A O 1
ATOM 611 N N . SER A 1 82 ? 17.078 -15.742 -14.078 1 98.56 82 SER A N 1
ATOM 612 C CA . SER A 1 82 ? 17.688 -16.969 -14.602 1 98.56 82 SER A CA 1
ATOM 613 C C . SER A 1 82 ? 17.578 -18.109 -13.602 1 98.56 82 SER A C 1
ATOM 615 O O . SER A 1 82 ? 17.359 -17.875 -12.414 1 98.56 82 SER A O 1
ATOM 617 N N . ALA A 1 83 ? 17.719 -19.328 -14.117 1 98.75 83 ALA A N 1
ATOM 618 C CA . ALA A 1 83 ? 17.719 -20.5 -13.242 1 98.75 83 ALA A CA 1
ATOM 619 C C . ALA A 1 83 ? 18.828 -20.406 -12.203 1 98.75 83 ALA A C 1
ATOM 621 O O . ALA A 1 83 ? 18.672 -20.859 -11.07 1 98.75 83 ALA A O 1
ATOM 622 N N . GLN A 1 84 ? 19.938 -19.812 -12.609 1 98.69 84 GLN A N 1
ATOM 623 C CA . GLN A 1 84 ? 21.078 -19.703 -11.711 1 98.69 84 GLN A CA 1
ATOM 624 C C . GLN A 1 84 ? 20.781 -18.75 -10.555 1 98.69 84 GLN A C 1
ATOM 626 O O . GLN A 1 84 ? 21.25 -18.969 -9.43 1 98.69 84 GLN A O 1
ATOM 631 N N . GLN A 1 85 ? 20.094 -17.719 -10.844 1 98.81 85 GLN A N 1
ATOM 632 C CA . GLN A 1 85 ? 19.688 -16.797 -9.789 1 98.81 85 GLN A CA 1
ATOM 633 C C . GLN A 1 85 ? 18.75 -17.469 -8.789 1 98.81 85 GLN A C 1
ATOM 635 O O . GLN A 1 85 ? 18.906 -17.297 -7.578 1 98.81 85 GLN A O 1
ATOM 640 N N . VAL A 1 86 ? 17.797 -18.234 -9.289 1 98.94 86 VAL A N 1
ATOM 641 C CA . VAL A 1 86 ? 16.875 -18.953 -8.43 1 98.94 86 VAL A CA 1
ATOM 642 C C . VAL A 1 86 ? 17.641 -19.984 -7.598 1 98.94 86 VAL A C 1
ATOM 644 O O . VAL A 1 86 ? 17.391 -20.125 -6.395 1 98.94 86 VAL A O 1
ATOM 647 N N . LEU A 1 87 ? 18.531 -20.672 -8.258 1 98.94 87 LEU A N 1
ATOM 648 C CA . LEU A 1 87 ? 19.344 -21.672 -7.57 1 98.94 87 LEU A CA 1
ATOM 649 C C . LEU A 1 87 ? 20.156 -21.031 -6.438 1 98.94 87 LEU A C 1
ATOM 651 O O . LEU A 1 87 ? 20.281 -21.625 -5.363 1 98.94 87 LEU A O 1
ATOM 655 N N . ALA A 1 88 ? 20.688 -19.859 -6.691 1 98.88 88 ALA A N 1
ATOM 656 C CA . ALA A 1 88 ? 21.453 -19.141 -5.664 1 98.88 88 ALA A CA 1
ATOM 657 C C . ALA A 1 88 ? 20.594 -18.875 -4.438 1 98.88 88 ALA A C 1
ATOM 659 O O . ALA A 1 88 ? 21.062 -19 -3.303 1 98.88 88 ALA A O 1
ATOM 660 N N . ALA A 1 89 ? 19.344 -18.484 -4.648 1 98.88 89 ALA A N 1
ATOM 661 C CA . ALA A 1 89 ? 18.422 -18.234 -3.545 1 98.88 89 ALA A CA 1
ATOM 662 C C . ALA A 1 89 ? 18.141 -19.516 -2.766 1 98.88 89 ALA A C 1
ATOM 664 O O . ALA A 1 89 ? 18.078 -19.5 -1.532 1 98.88 89 ALA A O 1
ATOM 665 N N . ILE A 1 90 ? 17.922 -20.609 -3.492 1 98.88 90 ILE A N 1
ATOM 666 C CA . ILE A 1 90 ? 17.672 -21.906 -2.863 1 98.88 90 ILE A CA 1
ATOM 667 C C . ILE A 1 90 ? 18.844 -22.281 -1.969 1 98.88 90 ILE A C 1
ATOM 669 O O . ILE A 1 90 ? 18.656 -22.625 -0.799 1 98.88 90 ILE A O 1
ATOM 673 N N . ARG A 1 91 ? 20.078 -22.156 -2.506 1 98.69 91 ARG A N 1
ATOM 674 C CA . ARG A 1 91 ? 21.281 -22.5 -1.763 1 98.69 91 ARG A CA 1
ATOM 675 C C . ARG A 1 91 ? 21.406 -21.641 -0.503 1 98.69 91 ARG A C 1
ATOM 677 O O . ARG A 1 91 ? 21.781 -22.156 0.559 1 98.69 91 ARG A O 1
ATOM 684 N N . GLN A 1 92 ? 21.078 -20.438 -0.698 1 98.25 92 GLN A N 1
ATOM 685 C CA . GLN A 1 92 ? 21.234 -19.469 0.386 1 98.25 92 GLN A CA 1
ATOM 686 C C . GLN A 1 92 ? 20.266 -19.75 1.524 1 98.25 92 GLN A C 1
ATOM 688 O O . GLN A 1 92 ? 20.609 -19.609 2.699 1 98.25 92 GLN A O 1
ATOM 693 N N . MET A 1 93 ? 19.016 -20.156 1.21 1 98.44 93 MET A N 1
ATOM 694 C CA . MET A 1 93 ? 17.969 -20.188 2.221 1 98.44 93 MET A CA 1
ATOM 695 C C . MET A 1 93 ? 17.797 -21.609 2.771 1 98.44 93 MET A C 1
ATOM 697 O O . MET A 1 93 ? 17.156 -21.797 3.811 1 98.44 93 MET A O 1
ATOM 701 N N . ASP A 1 94 ? 18.312 -22.562 2.09 1 98 94 ASP A N 1
ATOM 702 C CA . ASP A 1 94 ? 18.156 -23.953 2.539 1 98 94 ASP A CA 1
ATOM 703 C C . ASP A 1 94 ? 18.906 -24.188 3.842 1 98 94 ASP A C 1
ATOM 705 O O . ASP A 1 94 ? 20.141 -24.109 3.877 1 98 94 ASP A O 1
ATOM 709 N N . GLN A 1 95 ? 18.156 -24.531 4.852 1 95.12 95 GLN A N 1
ATOM 710 C CA . GLN A 1 95 ? 18.766 -24.766 6.16 1 95.12 95 GLN A CA 1
ATOM 711 C C . GLN A 1 95 ? 18.484 -26.188 6.645 1 95.12 95 GLN A C 1
ATOM 713 O O . GLN A 1 95 ? 18.469 -26.453 7.848 1 95.12 95 GLN A O 1
ATOM 718 N N . GLY A 1 96 ? 18.141 -27 5.746 1 96.38 96 GLY A N 1
ATOM 719 C CA . GLY A 1 96 ? 18.031 -28.406 6.098 1 96.38 96 GLY A CA 1
ATOM 720 C C . GLY A 1 96 ? 16.594 -28.891 6.18 1 96.38 96 GLY A C 1
ATOM 721 O O . GLY A 1 96 ? 16.344 -30.078 6.332 1 96.38 96 GLY A O 1
ATOM 722 N N . LYS A 1 97 ? 15.617 -28 6.09 1 97.88 97 LYS A N 1
ATOM 723 C CA . LYS A 1 97 ? 14.211 -28.375 6.176 1 97.88 97 LYS A CA 1
ATOM 724 C C . LYS A 1 97 ? 13.578 -28.469 4.793 1 97.88 97 LYS A C 1
ATOM 726 O O . LYS A 1 97 ? 12.359 -28.656 4.668 1 97.88 97 LYS A O 1
ATOM 731 N N . GLY A 1 98 ? 14.438 -28.312 3.768 1 98.44 98 GLY A N 1
ATOM 732 C CA . GLY A 1 98 ? 13.938 -28.219 2.408 1 98.44 98 GLY A CA 1
ATOM 733 C C . GLY A 1 98 ? 13.523 -26.797 2.023 1 98.44 98 GLY A C 1
ATOM 734 O O . GLY A 1 98 ? 13.625 -25.875 2.836 1 98.44 98 GLY A O 1
ATOM 735 N N . VAL A 1 99 ? 13.172 -26.656 0.713 1 98.88 99 VAL A N 1
ATOM 736 C CA . VAL A 1 99 ? 12.789 -25.359 0.184 1 98.88 99 VAL A CA 1
ATOM 737 C C . VAL A 1 99 ? 11.508 -25.5 -0.646 1 98.88 99 VAL A C 1
ATOM 739 O O . VAL A 1 99 ? 11.367 -26.453 -1.419 1 98.88 99 VAL A O 1
ATOM 742 N N . LEU A 1 100 ? 10.555 -24.625 -0.447 1 98.94 100 LEU A N 1
ATOM 743 C CA . LEU A 1 100 ? 9.367 -24.609 -1.292 1 98.94 100 LEU A CA 1
ATOM 744 C C . LEU A 1 100 ? 9.383 -23.406 -2.225 1 98.94 100 LEU A C 1
ATOM 746 O O . LEU A 1 100 ? 9.578 -22.266 -1.778 1 98.94 100 LEU A O 1
ATOM 750 N N . LEU A 1 101 ? 9.258 -23.688 -3.488 1 98.94 101 LEU A N 1
ATOM 751 C CA . LEU A 1 101 ? 9.125 -22.625 -4.488 1 98.94 101 LEU A CA 1
ATOM 752 C C . LEU A 1 101 ? 7.656 -22.359 -4.797 1 98.94 101 LEU A C 1
ATOM 754 O O . LEU A 1 101 ? 6.871 -23.281 -4.984 1 98.94 101 LEU A O 1
ATOM 758 N N . ILE A 1 102 ? 7.246 -21.125 -4.723 1 98.94 102 ILE A N 1
ATOM 759 C CA . ILE A 1 102 ? 5.953 -20.719 -5.258 1 98.94 102 ILE A CA 1
ATOM 760 C C . ILE A 1 102 ? 6.148 -20.016 -6.605 1 98.94 102 ILE A C 1
ATOM 762 O O . ILE A 1 102 ? 6.805 -18.984 -6.684 1 98.94 102 ILE A O 1
ATOM 766 N N . ILE A 1 103 ? 5.551 -20.562 -7.652 1 98.69 103 ILE A N 1
ATOM 767 C CA . ILE A 1 103 ? 5.828 -20.125 -9.016 1 98.69 103 ILE A CA 1
ATOM 768 C C . ILE A 1 103 ? 4.531 -19.672 -9.688 1 98.69 103 ILE A C 1
ATOM 770 O O . ILE A 1 103 ? 3.553 -20.422 -9.727 1 98.69 103 ILE A O 1
ATOM 774 N N . LYS A 1 104 ? 4.496 -18.406 -10.102 1 97.25 104 LYS A N 1
ATOM 775 C CA . LYS A 1 104 ? 3.375 -18 -10.953 1 97.25 104 LYS A CA 1
ATOM 776 C C . LYS A 1 104 ? 3.422 -18.719 -12.297 1 97.25 104 LYS A C 1
ATOM 778 O O . LYS A 1 104 ? 4.492 -18.875 -12.891 1 97.25 104 LYS A O 1
ATOM 783 N N . ASN A 1 105 ? 2.322 -19.062 -12.734 1 95.12 105 ASN A N 1
ATOM 784 C CA . ASN A 1 105 ? 2.236 -19.875 -13.945 1 95.12 105 ASN A CA 1
ATOM 785 C C . ASN A 1 105 ? 2.4 -19.031 -15.203 1 95.12 105 ASN A C 1
ATOM 787 O O . ASN A 1 105 ? 1.415 -18.672 -15.852 1 95.12 105 ASN A O 1
ATOM 791 N N . PHE A 1 106 ? 3.568 -18.703 -15.469 1 92.5 106 PHE A N 1
ATOM 792 C CA . PHE A 1 106 ? 4.051 -18.125 -16.719 1 92.5 106 PHE A CA 1
ATOM 793 C C . PHE A 1 106 ? 5.145 -18.984 -17.328 1 92.5 106 PHE A C 1
ATOM 795 O O . PHE A 1 106 ? 6.016 -19.484 -16.625 1 92.5 106 PHE A O 1
ATOM 802 N N . VAL A 1 107 ? 5.086 -19.141 -18.562 1 92 107 VAL A N 1
ATOM 803 C CA . VAL A 1 107 ? 5.938 -20.109 -19.266 1 92 107 VAL A CA 1
ATOM 804 C C . VAL A 1 107 ? 7.398 -19.859 -18.906 1 92 107 VAL A C 1
ATOM 806 O O . VAL A 1 107 ? 8.109 -20.781 -18.516 1 92 107 VAL A O 1
ATOM 809 N N . ALA A 1 108 ? 7.832 -18.656 -19.016 1 92.94 108 ALA A N 1
ATOM 810 C CA . ALA A 1 108 ? 9.234 -18.328 -18.781 1 92.94 108 ALA A CA 1
ATOM 811 C C . ALA A 1 108 ? 9.586 -18.484 -17.297 1 92.94 108 ALA A C 1
ATOM 813 O O . ALA A 1 108 ? 10.695 -18.906 -16.969 1 92.94 108 ALA A O 1
ATOM 814 N N . ASP A 1 109 ? 8.734 -18.125 -16.406 1 95.12 109 ASP A N 1
ATOM 815 C CA . ASP A 1 109 ? 8.961 -18.328 -14.969 1 95.12 109 ASP A CA 1
ATOM 816 C C . ASP A 1 109 ? 9.094 -19.812 -14.641 1 95.12 109 ASP A C 1
ATOM 818 O O . ASP A 1 109 ? 10 -20.219 -13.906 1 95.12 109 ASP A O 1
ATOM 822 N N . LEU A 1 110 ? 8.148 -20.594 -15.164 1 97 110 LEU A N 1
ATOM 823 C CA . LEU A 1 110 ? 8.172 -22.047 -14.93 1 97 110 LEU A CA 1
ATOM 824 C C . LEU A 1 110 ? 9.492 -22.641 -15.391 1 97 110 LEU A C 1
ATOM 826 O O . LEU A 1 110 ? 10.102 -23.438 -14.664 1 97 110 LEU A O 1
ATOM 830 N N . ALA A 1 111 ? 9.891 -22.234 -16.531 1 97.56 111 ALA A N 1
ATOM 831 C CA . ALA A 1 111 ? 11.109 -22.797 -17.125 1 97.56 111 ALA A CA 1
ATOM 832 C C . ALA A 1 111 ? 12.312 -22.562 -16.219 1 97.56 111 ALA A C 1
ATOM 834 O O . ALA A 1 111 ? 13.07 -23.5 -15.938 1 97.56 111 ALA A O 1
ATOM 835 N N . THR A 1 112 ? 12.5 -21.391 -15.742 1 98.31 112 THR A N 1
ATOM 836 C CA . THR A 1 112 ? 13.703 -21.062 -14.977 1 98.31 112 THR A CA 1
ATOM 837 C C . THR A 1 112 ? 13.609 -21.625 -13.562 1 98.31 112 THR A C 1
ATOM 839 O O . THR A 1 112 ? 14.594 -22.156 -13.039 1 98.31 112 THR A O 1
ATOM 842 N N . PHE A 1 113 ? 12.484 -21.562 -12.922 1 98.69 113 PHE A N 1
ATOM 843 C CA . PHE A 1 113 ? 12.344 -22.047 -11.547 1 98.69 113 PHE A CA 1
ATOM 844 C C . PHE A 1 113 ? 12.422 -23.562 -11.492 1 98.69 113 PHE A C 1
ATOM 846 O O . PHE A 1 113 ? 13.047 -24.125 -10.594 1 98.69 113 PHE A O 1
ATOM 853 N N . LEU A 1 114 ? 11.758 -24.219 -12.43 1 98.62 114 LEU A N 1
ATOM 854 C CA . LEU A 1 114 ? 11.789 -25.672 -12.445 1 98.62 114 LEU A CA 1
ATOM 855 C C . LEU A 1 114 ? 13.188 -26.188 -12.781 1 98.62 114 LEU A C 1
ATOM 857 O O . LEU A 1 114 ? 13.625 -27.203 -12.25 1 98.62 114 LEU A O 1
ATOM 861 N N . SER A 1 115 ? 13.828 -25.469 -13.68 1 98.81 115 SER A N 1
ATOM 862 C CA . SER A 1 115 ? 15.219 -25.812 -13.961 1 98.81 115 SER A CA 1
ATOM 863 C C . SER A 1 115 ? 16.078 -25.703 -12.703 1 98.81 115 SER A C 1
ATOM 865 O O . SER A 1 115 ? 16.906 -26.578 -12.43 1 98.81 115 SER A O 1
ATOM 867 N N . ALA A 1 116 ? 15.922 -24.641 -11.969 1 98.88 116 ALA A N 1
ATOM 868 C CA . ALA A 1 116 ? 16.656 -24.453 -10.719 1 98.88 116 ALA A CA 1
ATOM 869 C C . ALA A 1 116 ? 16.328 -25.562 -9.727 1 98.88 116 ALA A C 1
ATOM 871 O O . ALA A 1 116 ? 17.219 -26.047 -9.008 1 98.88 116 ALA A O 1
ATOM 872 N N . GLU A 1 117 ? 15.086 -25.922 -9.641 1 98.81 117 GLU A N 1
ATOM 873 C CA . GLU A 1 117 ? 14.664 -27.016 -8.758 1 98.81 117 GLU A CA 1
ATOM 874 C C . GLU A 1 117 ? 15.391 -28.312 -9.094 1 98.81 117 GLU A C 1
ATOM 876 O O . GLU A 1 117 ? 15.883 -29 -8.195 1 98.81 117 GLU A O 1
ATOM 881 N N . VAL A 1 118 ? 15.422 -28.641 -10.359 1 98.75 118 VAL A N 1
ATOM 882 C CA . VAL A 1 118 ? 16.094 -29.844 -10.812 1 98.75 118 VAL A CA 1
ATOM 883 C C . VAL A 1 118 ? 17.562 -29.812 -10.398 1 98.75 118 VAL A C 1
ATOM 885 O O . VAL A 1 118 ? 18.094 -30.797 -9.883 1 98.75 118 VAL A O 1
ATOM 888 N N . GLN A 1 119 ? 18.203 -28.688 -10.625 1 98.81 119 GLN A N 1
ATOM 889 C CA . GLN A 1 119 ? 19.609 -28.531 -10.273 1 98.81 119 GLN A CA 1
ATOM 890 C C . GLN A 1 119 ? 19.812 -28.656 -8.766 1 98.81 119 GLN A C 1
ATOM 892 O O . GLN A 1 119 ? 20.766 -29.312 -8.312 1 98.81 119 GLN A O 1
ATOM 897 N N . ALA A 1 120 ? 18.984 -28.016 -8.016 1 98.81 120 ALA A N 1
ATOM 898 C CA . ALA A 1 120 ? 19.078 -28.078 -6.559 1 98.81 120 ALA A CA 1
ATOM 899 C C . ALA A 1 120 ? 18.922 -29.5 -6.051 1 98.81 120 ALA A C 1
ATOM 901 O O . ALA A 1 120 ? 19.656 -29.938 -5.148 1 98.81 120 ALA A O 1
ATOM 902 N N . ARG A 1 121 ? 18 -30.25 -6.609 1 98.56 121 ARG A N 1
ATOM 903 C CA . ARG A 1 121 ? 17.797 -31.641 -6.23 1 98.56 121 ARG A CA 1
ATOM 904 C C . ARG A 1 121 ? 19.016 -32.5 -6.574 1 98.56 121 ARG A C 1
ATOM 906 O O . ARG A 1 121 ? 19.375 -33.406 -5.82 1 98.56 121 ARG A O 1
ATOM 913 N N . ALA A 1 122 ? 19.578 -32.188 -7.664 1 98.5 122 ALA A N 1
ATOM 914 C CA . ALA A 1 122 ? 20.781 -32.906 -8.07 1 98.5 122 ALA A CA 1
ATOM 915 C C . ALA A 1 122 ? 21.922 -32.656 -7.078 1 98.5 122 ALA A C 1
ATOM 917 O O . ALA A 1 122 ? 22.812 -33.469 -6.926 1 98.5 122 ALA A O 1
ATOM 918 N N . GLU A 1 123 ? 21.875 -31.516 -6.406 1 98.31 123 GLU A N 1
ATOM 919 C CA . GLU A 1 123 ? 22.875 -31.172 -5.398 1 98.31 123 GLU A CA 1
ATOM 920 C C . GLU A 1 123 ? 22.531 -31.797 -4.051 1 98.31 123 GLU A C 1
ATOM 922 O O . GLU A 1 123 ? 23.266 -31.641 -3.076 1 98.31 123 GLU A O 1
ATOM 927 N N . GLY A 1 124 ? 21.438 -32.469 -3.938 1 98.19 124 GLY A N 1
ATOM 928 C CA . GLY A 1 124 ? 21.047 -33.188 -2.723 1 98.19 124 GLY A CA 1
ATOM 929 C C . GLY A 1 124 ? 20.094 -32.406 -1.854 1 98.19 124 GLY A C 1
ATOM 930 O O . GLY A 1 124 ? 19.891 -32.719 -0.684 1 98.19 124 GLY A O 1
ATOM 931 N N . ARG A 1 125 ? 19.5 -31.391 -2.43 1 98.25 125 ARG A N 1
ATOM 932 C CA . ARG A 1 125 ? 18.578 -30.562 -1.666 1 98.25 125 ARG A CA 1
ATOM 933 C C . ARG A 1 125 ? 17.125 -31 -1.907 1 98.25 125 ARG A C 1
ATOM 935 O O . ARG A 1 125 ? 16.766 -31.359 -3.027 1 98.25 125 ARG A O 1
ATOM 942 N N . ASP A 1 126 ? 16.375 -30.953 -0.866 1 98.56 126 ASP A N 1
ATOM 943 C CA . ASP A 1 126 ? 14.953 -31.219 -0.998 1 98.56 126 ASP A CA 1
ATOM 944 C C . ASP A 1 126 ? 14.188 -29.969 -1.412 1 98.56 126 ASP A C 1
ATOM 946 O O . ASP A 1 126 ? 14.078 -29.016 -0.637 1 98.56 126 ASP A O 1
ATOM 950 N N . VAL A 1 127 ? 13.719 -29.953 -2.621 1 98.81 127 VAL A N 1
ATOM 951 C CA . VAL A 1 127 ? 13 -28.781 -3.137 1 98.81 127 VAL A CA 1
ATOM 952 C C . VAL A 1 127 ? 11.672 -29.234 -3.752 1 98.81 127 VAL A C 1
ATOM 954 O O . VAL A 1 127 ? 11.609 -30.25 -4.449 1 98.81 127 VAL A O 1
ATOM 957 N N . ALA A 1 128 ? 10.602 -28.625 -3.443 1 98.88 128 ALA A N 1
ATOM 958 C CA . ALA A 1 128 ? 9.281 -28.781 -4.043 1 98.88 128 ALA A CA 1
ATOM 959 C C . ALA A 1 128 ? 8.742 -27.453 -4.559 1 98.88 128 ALA A C 1
ATOM 961 O O . ALA A 1 128 ? 9.375 -26.406 -4.387 1 98.88 128 ALA A O 1
ATOM 962 N N . HIS A 1 129 ? 7.688 -27.531 -5.305 1 98.88 129 HIS A N 1
ATOM 963 C CA . HIS A 1 129 ? 7.125 -26.297 -5.82 1 98.88 129 HIS A CA 1
ATOM 964 C C . HIS A 1 129 ? 5.602 -26.328 -5.797 1 98.88 129 HIS A C 1
ATOM 966 O O . HIS A 1 129 ? 5.004 -27.391 -5.664 1 98.88 129 HIS A O 1
ATOM 972 N N . VAL A 1 130 ? 4.996 -25.172 -5.734 1 98.81 130 VAL A N 1
ATOM 973 C CA . VAL A 1 130 ? 3.576 -24.938 -5.984 1 98.81 130 VAL A CA 1
ATOM 974 C C . VAL A 1 130 ? 3.412 -23.984 -7.16 1 98.81 130 VAL A C 1
ATOM 976 O O . VAL A 1 130 ? 4.039 -22.922 -7.199 1 98.81 130 VAL A O 1
ATOM 979 N N . ILE A 1 131 ? 2.623 -24.359 -8.172 1 98.5 131 ILE A N 1
ATOM 980 C CA . ILE A 1 131 ? 2.334 -23.516 -9.328 1 98.5 131 ILE A CA 1
ATOM 981 C C . ILE A 1 131 ? 1.006 -22.797 -9.117 1 98.5 131 ILE A C 1
ATOM 983 O O . ILE A 1 131 ? -0.019 -23.422 -8.859 1 98.5 131 ILE A O 1
ATOM 987 N N . VAL A 1 132 ? 1.033 -21.469 -9.156 1 98.25 132 VAL A N 1
ATOM 988 C CA . VAL A 1 132 ? -0.185 -20.688 -9.016 1 98.25 132 VAL A CA 1
ATOM 989 C C . VAL A 1 132 ? -0.758 -20.359 -10.391 1 98.25 132 VAL A C 1
ATOM 991 O O . VAL A 1 132 ? -0.102 -19.703 -11.203 1 98.25 132 VAL A O 1
ATOM 994 N N . ASN A 1 133 ? -1.877 -20.797 -10.695 1 96.5 133 ASN A N 1
ATOM 995 C CA . ASN A 1 133 ? -2.539 -20.594 -11.984 1 96.5 133 ASN A CA 1
ATOM 996 C C . ASN A 1 133 ? -3.967 -20.094 -11.805 1 96.5 133 ASN A C 1
ATOM 998 O O . ASN A 1 133 ? -4.902 -20.641 -12.383 1 96.5 133 ASN A O 1
ATOM 1002 N N . ASP A 1 134 ? -4.113 -18.969 -11.125 1 96.19 134 ASP A N 1
ATOM 1003 C CA . ASP A 1 134 ? -5.406 -18.484 -10.641 1 96.19 134 ASP A CA 1
ATOM 1004 C C . ASP A 1 134 ? -6.137 -17.688 -11.719 1 96.19 134 ASP A C 1
ATOM 1006 O O . ASP A 1 134 ? -7.324 -17.375 -11.57 1 96.19 134 ASP A O 1
ATOM 1010 N N . ASP A 1 135 ? -5.523 -17.375 -12.797 1 95.62 135 ASP A N 1
ATOM 1011 C CA . ASP A 1 135 ? -6.141 -16.562 -13.852 1 95.62 135 ASP A CA 1
ATOM 1012 C C . ASP A 1 135 ? -7.172 -17.391 -14.633 1 95.62 135 ASP A C 1
ATOM 1014 O O . ASP A 1 135 ? -6.812 -18.203 -15.484 1 95.62 135 ASP A O 1
ATOM 1018 N N . VAL A 1 136 ? -8.422 -17.062 -14.5 1 92.62 136 VAL A N 1
ATOM 1019 C CA . VAL A 1 136 ? -9.461 -17.891 -15.086 1 92.62 136 VAL A CA 1
ATOM 1020 C C . VAL A 1 136 ? -9.977 -17.25 -16.375 1 92.62 136 VAL A C 1
ATOM 1022 O O . VAL A 1 136 ? -11.008 -17.672 -16.906 1 92.62 136 VAL A O 1
ATOM 1025 N N . SER A 1 137 ? -9.32 -16.203 -16.75 1 88.69 137 SER A N 1
ATOM 1026 C CA . SER A 1 137 ? -9.688 -15.594 -18.031 1 88.69 137 SER A CA 1
ATOM 1027 C C . SER A 1 137 ? -9.289 -16.484 -19.203 1 88.69 137 SER A C 1
ATOM 1029 O O . SER A 1 137 ? -9.789 -16.328 -20.312 1 88.69 137 SER A O 1
ATOM 1031 N N . VAL A 1 138 ? -8.367 -17.359 -19 1 79.06 138 VAL A N 1
ATOM 1032 C CA . VAL A 1 138 ? -7.883 -18.281 -20.016 1 79.06 138 VAL A CA 1
ATOM 1033 C C . VAL A 1 138 ? -8.555 -19.641 -19.844 1 79.06 138 VAL A C 1
ATOM 1035 O O . VAL A 1 138 ? -8.594 -20.188 -18.734 1 79.06 138 VAL A O 1
ATOM 1038 N N . GLU A 1 139 ? -9.406 -20.031 -20.859 1 67.56 139 GLU A N 1
ATOM 1039 C CA . GLU A 1 139 ? -10.125 -21.297 -20.75 1 67.56 139 GLU A CA 1
ATOM 1040 C C . GLU A 1 139 ? -9.156 -22.469 -20.656 1 67.56 139 GLU A C 1
ATOM 1042 O O . GLU A 1 139 ? -8.078 -22.438 -21.25 1 67.56 139 GLU A O 1
ATOM 1047 N N . SER A 1 140 ? -9.445 -23.328 -19.688 1 58.53 140 SER A N 1
ATOM 1048 C CA . SER A 1 140 ? -8.609 -24.469 -19.344 1 58.53 140 SER A CA 1
ATOM 1049 C C . SER A 1 140 ? -8.328 -25.328 -20.578 1 58.53 140 SER A C 1
ATOM 1051 O O . SER A 1 140 ? -7.254 -25.922 -20.703 1 58.53 140 SER A O 1
ATOM 1053 N N . ASP A 1 141 ? -9.469 -25.719 -21.344 1 52.5 141 ASP A N 1
ATOM 1054 C CA . ASP A 1 141 ? -9.266 -26.625 -22.469 1 52.5 141 ASP A CA 1
ATOM 1055 C C . ASP A 1 141 ? -8.375 -26 -23.531 1 52.5 141 ASP A C 1
ATOM 1057 O O . ASP A 1 141 ? -8.258 -26.531 -24.641 1 52.5 141 ASP A O 1
ATOM 1061 N N . ALA A 1 142 ? -8.062 -24.828 -23.188 1 50.97 142 ALA A N 1
ATOM 1062 C CA . ALA A 1 142 ? -7.191 -24.234 -24.203 1 50.97 142 ALA A CA 1
ATOM 1063 C C . ALA A 1 142 ? -5.871 -25 -24.312 1 50.97 142 ALA A C 1
ATOM 1065 O O . ALA A 1 142 ? -5.484 -25.703 -23.375 1 50.97 142 ALA A O 1
ATOM 1066 N N . SER A 1 143 ? -5.254 -25.141 -25.375 1 44.81 143 SER A N 1
ATOM 1067 C CA . SER A 1 143 ? -4.012 -25.859 -25.641 1 44.81 143 SER A CA 1
ATOM 1068 C C . SER A 1 143 ? -2.998 -25.641 -24.531 1 44.81 143 SER A C 1
ATOM 1070 O O . SER A 1 143 ? -3.107 -24.672 -23.766 1 44.81 143 SER A O 1
ATOM 1072 N N . PHE A 1 144 ? -2.17 -26.719 -24.234 1 43.59 144 PHE A N 1
ATOM 1073 C CA . PHE A 1 144 ? -1.089 -26.812 -23.266 1 43.59 144 PHE A CA 1
ATOM 1074 C C . PHE A 1 144 ? -0.444 -25.453 -23.016 1 43.59 144 PHE A C 1
ATOM 1076 O O . PHE A 1 144 ? -0.03 -25.141 -21.906 1 43.59 144 PHE A O 1
ATOM 1083 N N . GLU A 1 145 ? -0.516 -24.734 -24.109 1 44.88 145 GLU A N 1
ATOM 1084 C CA . GLU A 1 145 ? 0.141 -23.438 -24.172 1 44.88 145 GLU A CA 1
ATOM 1085 C C . GLU A 1 145 ? -0.685 -22.359 -23.469 1 44.88 145 GLU A C 1
ATOM 1087 O O . GLU A 1 145 ? -0.152 -21.328 -23.062 1 44.88 145 GLU A O 1
ATOM 1092 N N . LYS A 1 146 ? -1.94 -22.75 -23.578 1 56.44 146 LYS A N 1
ATOM 1093 C CA . LYS A 1 146 ? -2.807 -21.672 -23.078 1 56.44 146 LYS A CA 1
ATOM 1094 C C . LYS A 1 146 ? -3.266 -21.969 -21.656 1 56.44 146 LYS A C 1
ATOM 1096 O O . LYS A 1 146 ? -4.395 -22.406 -21.438 1 56.44 146 LYS A O 1
ATOM 1101 N N . ARG A 1 147 ? -2.381 -22.141 -20.656 1 71.75 147 ARG A N 1
ATOM 1102 C CA . ARG A 1 147 ? -2.566 -22.438 -19.25 1 71.75 147 ARG A CA 1
ATOM 1103 C C . ARG A 1 147 ? -2.854 -21.156 -18.469 1 71.75 147 ARG A C 1
ATOM 1105 O O . ARG A 1 147 ? -2.52 -20.062 -18.906 1 71.75 147 ARG A O 1
ATOM 1112 N N . ARG A 1 148 ? -3.795 -21.344 -17.5 1 89.88 148 ARG A N 1
ATOM 1113 C CA . ARG A 1 148 ? -4.105 -20.25 -16.578 1 89.88 148 ARG A CA 1
ATOM 1114 C C . ARG A 1 148 ? -2.834 -19.625 -16.016 1 89.88 148 ARG A C 1
ATOM 1116 O O . ARG A 1 148 ? -1.928 -20.328 -15.578 1 89.88 148 ARG A O 1
ATOM 1123 N N . ARG A 1 149 ? -2.766 -18.359 -16.266 1 92.94 149 ARG A N 1
ATOM 1124 C CA . ARG A 1 149 ? -1.61 -17.641 -15.742 1 92.94 149 ARG A CA 1
ATOM 1125 C C . ARG A 1 149 ? -1.696 -17.469 -14.227 1 92.94 149 ARG A C 1
ATOM 1127 O O . ARG A 1 149 ? -2.738 -17.75 -13.625 1 92.94 149 ARG A O 1
ATOM 1134 N N . GLY A 1 150 ? -0.599 -17.156 -13.633 1 95.88 150 GLY A N 1
ATOM 1135 C CA . GLY A 1 150 ? -0.582 -16.75 -12.242 1 95.88 150 GLY A CA 1
ATOM 1136 C C . GLY A 1 150 ? -0.616 -15.242 -12.062 1 95.88 150 GLY A C 1
ATOM 1137 O O . GLY A 1 150 ? 0.221 -14.531 -12.625 1 95.88 150 GLY A O 1
ATOM 1138 N N . VAL A 1 151 ? -1.583 -14.766 -11.273 1 96.38 151 VAL A N 1
ATOM 1139 C CA . VAL A 1 151 ? -1.735 -13.32 -11.117 1 96.38 151 VAL A CA 1
ATOM 1140 C C . VAL A 1 151 ? -1.93 -12.977 -9.641 1 96.38 151 VAL A C 1
ATOM 1142 O O . VAL A 1 151 ? -1.136 -13.391 -8.797 1 96.38 151 VAL A O 1
ATOM 1145 N N . ALA A 1 152 ? -2.918 -12.219 -9.297 1 97.75 152 ALA A N 1
ATOM 1146 C CA . ALA A 1 152 ? -3.02 -11.625 -7.965 1 97.75 152 ALA A CA 1
ATOM 1147 C C . ALA A 1 152 ? -3.24 -12.695 -6.898 1 97.75 152 ALA A C 1
ATOM 1149 O O . ALA A 1 152 ? -2.871 -12.508 -5.738 1 97.75 152 ALA A O 1
ATOM 1150 N N . GLY A 1 153 ? -3.814 -13.812 -7.227 1 98.44 153 GLY A N 1
ATOM 1151 C CA . GLY A 1 153 ? -4.039 -14.883 -6.273 1 98.44 153 GLY A CA 1
ATOM 1152 C C . GLY A 1 153 ? -2.762 -15.391 -5.629 1 98.44 153 GLY A C 1
ATOM 1153 O O . GLY A 1 153 ? -2.795 -15.961 -4.535 1 98.44 153 GLY A O 1
ATOM 1154 N N . ALA A 1 154 ? -1.638 -15.172 -6.281 1 98.62 154 ALA A N 1
ATOM 1155 C CA . ALA A 1 154 ? -0.341 -15.609 -5.77 1 98.62 154 ALA A CA 1
ATOM 1156 C C . ALA A 1 154 ? -0.06 -15 -4.398 1 98.62 154 ALA A C 1
ATOM 1158 O O . ALA A 1 154 ? 0.575 -15.625 -3.551 1 98.62 154 ALA A O 1
ATOM 1159 N N . VAL A 1 155 ? -0.559 -13.828 -4.184 1 98.62 155 VAL A N 1
ATOM 1160 C CA . VAL A 1 155 ? -0.31 -13.125 -2.93 1 98.62 155 VAL A CA 1
ATOM 1161 C C . VAL A 1 155 ? -0.959 -13.883 -1.774 1 98.62 155 VAL A C 1
ATOM 1163 O O . VAL A 1 155 ? -0.377 -14 -0.692 1 98.62 155 VAL A O 1
ATOM 1166 N N . LEU A 1 156 ? -2.152 -14.391 -1.992 1 98.81 156 LEU A N 1
ATOM 1167 C CA . LEU A 1 156 ? -2.832 -15.172 -0.964 1 98.81 156 LEU A CA 1
ATOM 1168 C C . LEU A 1 156 ? -2.096 -16.484 -0.7 1 98.81 156 LEU A C 1
ATOM 1170 O O . LEU A 1 156 ? -2.035 -16.938 0.442 1 98.81 156 LEU A O 1
ATOM 1174 N N . VAL A 1 157 ? -1.547 -17.031 -1.766 1 98.88 157 VAL A N 1
ATOM 1175 C CA . VAL A 1 157 ? -0.775 -18.266 -1.611 1 98.88 157 VAL A CA 1
ATOM 1176 C C . VAL A 1 157 ? 0.47 -18 -0.77 1 98.88 157 VAL A C 1
ATOM 1178 O O . VAL A 1 157 ? 0.782 -18.75 0.152 1 98.88 157 VAL A O 1
ATOM 1181 N N . HIS A 1 158 ? 1.174 -16.875 -1.042 1 98.81 158 HIS A N 1
ATOM 1182 C CA . HIS A 1 158 ? 2.318 -16.469 -0.231 1 98.81 158 HIS A CA 1
ATOM 1183 C C . HIS A 1 158 ? 1.937 -16.359 1.241 1 98.81 158 HIS A C 1
ATOM 1185 O O . HIS A 1 158 ? 2.672 -16.828 2.115 1 98.81 158 HIS A O 1
ATOM 1191 N N . LYS A 1 159 ? 0.813 -15.711 1.479 1 98.75 159 LYS A N 1
ATOM 1192 C CA . LYS A 1 159 ? 0.357 -15.414 2.834 1 98.75 159 LYS A CA 1
ATOM 1193 C C . LYS A 1 159 ? 0.026 -16.688 3.598 1 98.75 159 LYS A C 1
ATOM 1195 O O . LYS A 1 159 ? 0.477 -16.875 4.73 1 98.75 159 LYS A O 1
ATOM 1200 N N . ILE A 1 160 ? -0.724 -17.562 2.988 1 98.94 160 ILE A N 1
ATOM 1201 C CA . ILE A 1 160 ? -1.194 -18.781 3.643 1 98.94 160 ILE A CA 1
ATOM 1202 C C . ILE A 1 160 ? -0.021 -19.719 3.877 1 98.94 160 ILE A C 1
ATOM 1204 O O . ILE A 1 160 ? 0.185 -20.203 4.992 1 98.94 160 ILE A O 1
ATOM 1208 N N . ILE A 1 161 ? 0.787 -19.953 2.852 1 98.88 161 ILE A N 1
ATOM 1209 C CA . ILE A 1 161 ? 1.903 -20.875 2.951 1 98.88 161 ILE A CA 1
ATOM 1210 C C . ILE A 1 161 ? 2.949 -20.328 3.92 1 98.88 161 ILE A C 1
ATOM 1212 O O . ILE A 1 161 ? 3.537 -21.078 4.699 1 98.88 161 ILE A O 1
ATOM 1216 N N . GLY A 1 162 ? 3.188 -19.031 3.846 1 98.75 162 GLY A N 1
ATOM 1217 C CA . GLY A 1 162 ? 4.125 -18.422 4.777 1 98.75 162 GLY A CA 1
ATOM 1218 C C . GLY A 1 162 ? 3.744 -18.625 6.23 1 98.75 162 GLY A C 1
ATOM 1219 O O . GLY A 1 162 ? 4.598 -18.938 7.066 1 98.75 162 GLY A O 1
ATOM 1220 N N . ALA A 1 163 ? 2.455 -18.422 6.527 1 98.75 163 ALA A N 1
ATOM 1221 C CA . ALA A 1 163 ? 1.964 -18.625 7.887 1 98.75 163 ALA A CA 1
ATOM 1222 C C . ALA A 1 163 ? 2.115 -20.078 8.32 1 98.75 163 ALA A C 1
ATOM 1224 O O . ALA A 1 163 ? 2.539 -20.359 9.445 1 98.75 163 ALA A O 1
ATOM 1225 N N . ALA A 1 164 ? 1.758 -21 7.426 1 98.81 164 ALA A N 1
ATOM 1226 C CA . ALA A 1 164 ? 1.885 -22.422 7.719 1 98.81 164 ALA A CA 1
ATOM 1227 C C . ALA A 1 164 ? 3.342 -22.812 7.961 1 98.81 164 ALA A C 1
ATOM 1229 O O . ALA A 1 164 ? 3.645 -23.578 8.875 1 98.81 164 ALA A O 1
ATOM 1230 N N . ALA A 1 165 ? 4.25 -22.281 7.133 1 98.75 165 ALA A N 1
ATOM 1231 C CA . ALA A 1 165 ? 5.676 -22.562 7.289 1 98.75 165 ALA A CA 1
ATOM 1232 C C . ALA A 1 165 ? 6.18 -22.078 8.648 1 98.75 165 ALA A C 1
ATOM 1234 O O . ALA A 1 165 ? 6.945 -22.781 9.312 1 98.75 165 ALA A O 1
ATOM 1235 N N . LYS A 1 166 ? 5.75 -20.875 9.016 1 97.94 166 LYS A N 1
ATOM 1236 C CA . LYS A 1 166 ? 6.141 -20.297 10.305 1 97.94 166 LYS A CA 1
ATOM 1237 C C . LYS A 1 166 ? 5.691 -21.188 11.461 1 97.94 166 LYS A C 1
ATOM 1239 O O . LYS A 1 166 ? 6.359 -21.25 12.492 1 97.94 166 LYS A O 1
ATOM 1244 N N . GLU A 1 167 ? 4.59 -21.922 11.25 1 98 167 GLU A N 1
ATOM 1245 C CA . GLU A 1 167 ? 4.059 -22.812 12.281 1 98 167 GLU A CA 1
ATOM 1246 C C . GLU A 1 167 ? 4.789 -24.156 12.289 1 98 167 GLU A C 1
ATOM 1248 O O . GLU A 1 167 ? 4.512 -25.016 13.133 1 98 167 GLU A O 1
ATOM 1253 N N . GLY A 1 168 ? 5.648 -24.406 11.312 1 97.75 168 GLY A N 1
ATOM 1254 C CA . GLY A 1 168 ? 6.535 -25.547 11.383 1 97.75 168 GLY A CA 1
ATOM 1255 C C . GLY A 1 168 ? 6.09 -26.703 10.508 1 97.75 168 GLY A C 1
ATOM 1256 O O . GLY A 1 168 ? 6.59 -27.828 10.641 1 97.75 168 GLY A O 1
ATOM 1257 N N . TYR A 1 169 ? 5.176 -26.5 9.578 1 98.56 169 TYR A N 1
ATOM 1258 C CA . TYR A 1 169 ? 4.742 -27.562 8.68 1 98.56 169 TYR A CA 1
ATOM 1259 C C . TYR A 1 169 ? 5.895 -28.031 7.797 1 98.56 169 TYR A C 1
ATOM 1261 O O . TYR A 1 169 ? 6.781 -27.25 7.453 1 98.56 169 TYR A O 1
ATOM 1269 N N . SER A 1 170 ? 5.84 -29.312 7.441 1 98.62 170 SER A N 1
ATOM 1270 C CA . SER A 1 170 ? 6.895 -29.891 6.621 1 98.62 170 SER A CA 1
ATOM 1271 C C . SER A 1 170 ? 6.77 -29.453 5.164 1 98.62 170 SER A C 1
ATOM 1273 O O . SER A 1 170 ? 5.734 -28.922 4.758 1 98.62 170 SER A O 1
ATOM 1275 N N . LEU A 1 171 ? 7.812 -29.672 4.414 1 98.81 171 LEU A N 1
ATOM 1276 C CA . LEU A 1 171 ? 7.84 -29.328 2.996 1 98.81 171 LEU A CA 1
ATOM 1277 C C . LEU A 1 171 ? 6.688 -30 2.256 1 98.81 171 LEU A C 1
ATOM 1279 O O . LEU A 1 171 ? 5.984 -29.344 1.478 1 98.81 171 LEU A O 1
ATOM 1283 N N . GLU A 1 172 ? 6.5 -31.266 2.533 1 98.75 172 GLU A N 1
ATOM 1284 C CA . GLU A 1 172 ? 5.441 -32.031 1.875 1 98.75 172 GLU A CA 1
ATOM 1285 C C . GLU A 1 172 ? 4.062 -31.469 2.23 1 98.75 172 GLU A C 1
ATOM 1287 O O . GLU A 1 172 ? 3.203 -31.312 1.359 1 98.75 172 GLU A O 1
ATOM 1292 N N . ALA A 1 173 ? 3.883 -31.188 3.471 1 98.88 173 ALA A N 1
ATOM 1293 C CA . ALA A 1 173 ? 2.607 -30.625 3.928 1 98.88 173 ALA A CA 1
ATOM 1294 C C . ALA A 1 173 ? 2.338 -29.266 3.295 1 98.88 173 ALA A C 1
ATOM 1296 O O . ALA A 1 173 ? 1.207 -28.969 2.904 1 98.88 173 ALA A O 1
ATOM 1297 N N . LEU A 1 174 ? 3.348 -28.453 3.195 1 98.94 174 LEU A N 1
ATOM 1298 C CA . LEU A 1 174 ? 3.209 -27.125 2.613 1 98.94 174 LEU A CA 1
ATOM 1299 C C . LEU A 1 174 ? 2.848 -27.219 1.136 1 98.94 174 LEU A C 1
ATOM 1301 O O . LEU A 1 174 ? 2.023 -26.438 0.646 1 98.94 174 LEU A O 1
ATOM 1305 N N . GLN A 1 175 ? 3.523 -28.078 0.437 1 98.88 175 GLN A N 1
ATOM 1306 C CA . GLN A 1 175 ? 3.195 -28.281 -0.971 1 98.88 175 GLN A CA 1
ATOM 1307 C C . GLN A 1 175 ? 1.737 -28.688 -1.145 1 98.88 175 GLN A C 1
ATOM 1309 O O . GLN A 1 175 ? 1.039 -28.172 -2.02 1 98.88 175 GLN A O 1
ATOM 1314 N N . GLU A 1 176 ? 1.301 -29.594 -0.297 1 98.81 176 GLU A N 1
ATOM 1315 C CA . GLU A 1 176 ? -0.079 -30.062 -0.359 1 98.81 176 GLU A CA 1
ATOM 1316 C C . GLU A 1 176 ? -1.062 -28.938 -0.066 1 98.81 176 GLU A C 1
ATOM 1318 O O . GLU A 1 176 ? -2.068 -28.781 -0.761 1 98.81 176 GLU A O 1
ATOM 1323 N N . ILE A 1 177 ? -0.785 -28.172 0.968 1 98.81 177 ILE A N 1
ATOM 1324 C CA . ILE A 1 177 ? -1.621 -27.031 1.318 1 98.81 177 ILE A CA 1
ATOM 1325 C C . ILE A 1 177 ? -1.688 -26.062 0.142 1 98.81 177 ILE A C 1
ATOM 1327 O O . ILE A 1 177 ? -2.773 -25.625 -0.243 1 98.81 177 ILE A O 1
ATOM 1331 N N . GLY A 1 178 ? -0.534 -25.75 -0.409 1 98.81 178 GLY A N 1
ATOM 1332 C CA . GLY A 1 178 ? -0.484 -24.828 -1.544 1 98.81 178 GLY A CA 1
ATOM 1333 C C . GLY A 1 178 ? -1.306 -25.312 -2.727 1 98.81 178 GLY A C 1
ATOM 1334 O O . GLY A 1 178 ? -2.033 -24.531 -3.34 1 98.81 178 GLY A O 1
ATOM 1335 N N . GLU A 1 179 ? -1.183 -26.562 -3.041 1 98.62 179 GLU A N 1
ATOM 1336 C CA . GLU A 1 179 ? -1.932 -27.141 -4.156 1 98.62 179 GLU A CA 1
ATOM 1337 C C . GLU A 1 179 ? -3.436 -27.078 -3.904 1 98.62 179 GLU A C 1
ATOM 1339 O O . GLU A 1 179 ? -4.207 -26.781 -4.82 1 98.62 179 GLU A O 1
ATOM 1344 N N . GLN A 1 180 ? -3.811 -27.328 -2.699 1 98.69 180 GLN A N 1
ATOM 1345 C CA . GLN A 1 180 ? -5.227 -27.25 -2.348 1 98.69 180 GLN A CA 1
ATOM 1346 C C . GLN A 1 180 ? -5.734 -25.812 -2.453 1 98.69 180 GLN A C 1
ATOM 1348 O O . GLN A 1 180 ? -6.844 -25.578 -2.936 1 98.69 180 GLN A O 1
ATOM 1353 N N . VAL A 1 181 ? -4.961 -24.859 -1.964 1 98.88 181 VAL A N 1
ATOM 1354 C CA . VAL A 1 181 ? -5.336 -23.453 -2.035 1 98.88 181 VAL A CA 1
ATOM 1355 C C . VAL A 1 181 ? -5.484 -23.031 -3.496 1 98.88 181 VAL A C 1
ATOM 1357 O O . VAL A 1 181 ? -6.488 -22.422 -3.873 1 98.88 181 VAL A O 1
ATOM 1360 N N . VAL A 1 182 ? -4.504 -23.422 -4.312 1 98.56 182 VAL A N 1
ATOM 1361 C CA . VAL A 1 182 ? -4.496 -23.016 -5.715 1 98.56 182 VAL A CA 1
ATOM 1362 C C . VAL A 1 182 ? -5.703 -23.625 -6.434 1 98.56 182 VAL A C 1
ATOM 1364 O O . VAL A 1 182 ? -6.332 -22.969 -7.266 1 98.56 182 VAL A O 1
ATOM 1367 N N . LYS A 1 183 ? -6.02 -24.828 -6.109 1 97.62 183 LYS A N 1
ATOM 1368 C CA . LYS A 1 183 ? -7.141 -25.516 -6.734 1 97.62 183 LYS A CA 1
ATOM 1369 C C . LYS A 1 183 ? -8.453 -24.781 -6.496 1 97.62 183 LYS A C 1
ATOM 1371 O O . LYS A 1 183 ? -9.398 -24.906 -7.277 1 97.62 183 LYS A O 1
ATOM 1376 N N . ASN A 1 184 ? -8.5 -24 -5.441 1 98.12 184 ASN A N 1
ATOM 1377 C CA . ASN A 1 184 ? -9.727 -23.312 -5.047 1 98.12 184 ASN A CA 1
ATOM 1378 C C . ASN A 1 184 ? -9.609 -21.812 -5.238 1 98.12 184 ASN A C 1
ATOM 1380 O O . ASN A 1 184 ? -10.352 -21.047 -4.625 1 98.12 184 ASN A O 1
ATOM 1384 N N . LEU A 1 185 ? -8.703 -21.406 -6.031 1 98.31 185 LEU A N 1
ATOM 1385 C CA . LEU A 1 185 ? -8.352 -20 -6.215 1 98.31 185 LEU A CA 1
ATOM 1386 C C . LEU A 1 185 ? -8.633 -19.547 -7.645 1 98.31 185 LEU A C 1
ATOM 1388 O O . LEU A 1 185 ? -8.219 -20.203 -8.602 1 98.31 185 LEU A O 1
ATOM 1392 N N . ALA A 1 186 ? -9.344 -18.422 -7.785 1 97.31 186 ALA A N 1
ATOM 1393 C CA . ALA A 1 186 ? -9.641 -17.891 -9.109 1 97.31 186 ALA A CA 1
ATOM 1394 C C . ALA A 1 186 ? -9.555 -16.375 -9.125 1 97.31 186 ALA A C 1
ATOM 1396 O O . ALA A 1 186 ? -9.992 -15.711 -8.18 1 97.31 186 ALA A O 1
ATOM 1397 N N . THR A 1 187 ? -8.93 -15.844 -10.117 1 97.38 187 THR A N 1
ATOM 1398 C CA . THR A 1 187 ? -8.773 -14.406 -10.297 1 97.38 187 THR A CA 1
ATOM 1399 C C . THR A 1 187 ? -9.25 -13.977 -11.68 1 97.38 187 THR A C 1
ATOM 1401 O O . THR A 1 187 ? -9 -14.672 -12.672 1 97.38 187 THR A O 1
ATOM 1404 N N . LEU A 1 188 ? -9.922 -12.883 -11.734 1 95.94 188 LEU A N 1
ATOM 1405 C CA . LEU A 1 188 ? -10.289 -12.219 -12.977 1 95.94 188 LEU A CA 1
ATOM 1406 C C . LEU A 1 188 ? -9.984 -10.727 -12.906 1 95.94 188 LEU A C 1
ATOM 1408 O O . LEU A 1 188 ? -10.203 -10.094 -11.875 1 95.94 188 LEU A O 1
ATOM 1412 N N . GLY A 1 189 ? -9.469 -10.172 -13.977 1 94.81 189 GLY A N 1
ATOM 1413 C CA . GLY A 1 189 ? -9.117 -8.758 -13.977 1 94.81 189 GLY A CA 1
ATOM 1414 C C . GLY A 1 189 ? -9.617 -8.016 -15.195 1 94.81 189 GLY A C 1
ATOM 1415 O O . GLY A 1 189 ? -10.023 -8.641 -16.188 1 94.81 189 GLY A O 1
ATOM 1416 N N . VAL A 1 190 ? -9.703 -6.762 -15.102 1 95.38 190 VAL A N 1
ATOM 1417 C CA . VAL A 1 190 ? -10.07 -5.859 -16.188 1 95.38 190 VAL A CA 1
ATOM 1418 C C . VAL A 1 190 ? -9.078 -4.699 -16.25 1 95.38 190 VAL A C 1
ATOM 1420 O O . VAL A 1 190 ? -8.68 -4.16 -15.219 1 95.38 190 VAL A O 1
ATOM 1423 N N . ALA A 1 191 ? -8.594 -4.414 -17.422 1 94.75 191 ALA A N 1
ATOM 1424 C CA . ALA A 1 191 ? -7.668 -3.309 -17.641 1 94.75 191 ALA A CA 1
ATOM 1425 C C . ALA A 1 191 ? -8.367 -2.123 -18.297 1 94.75 191 ALA A C 1
ATOM 1427 O O . ALA A 1 191 ? -9.188 -2.303 -19.203 1 94.75 191 ALA A O 1
ATOM 1428 N N . LEU A 1 192 ? -8.117 -0.955 -17.766 1 94.5 192 LEU A N 1
ATOM 1429 C CA . LEU A 1 192 ? -8.625 0.272 -18.375 1 94.5 192 LEU A CA 1
ATOM 1430 C C . LEU A 1 192 ? -7.574 0.92 -19.266 1 94.5 192 LEU A C 1
ATOM 1432 O O . LEU A 1 192 ? -7.91 1.674 -20.188 1 94.5 192 LEU A O 1
ATOM 1436 N N . THR A 1 193 ? -6.352 0.751 -18.953 1 91.19 193 THR A N 1
ATOM 1437 C CA . THR A 1 193 ? -5.234 1.217 -19.766 1 91.19 193 THR A CA 1
ATOM 1438 C C . THR A 1 193 ? -4.137 0.16 -19.844 1 91.19 193 THR A C 1
ATOM 1440 O O . THR A 1 193 ? -4.156 -0.812 -19.078 1 91.19 193 THR A O 1
ATOM 1443 N N . HIS A 1 194 ? -3.225 0.35 -20.797 1 88.5 194 HIS A N 1
ATOM 1444 C CA . HIS A 1 194 ? -2.014 -0.463 -20.812 1 88.5 194 HIS A CA 1
ATOM 1445 C C . HIS A 1 194 ? -0.989 0.049 -19.812 1 88.5 194 HIS A C 1
ATOM 1447 O O . HIS A 1 194 ? -1.11 1.17 -19.312 1 88.5 194 HIS A O 1
ATOM 1453 N N . ALA A 1 195 ? -0.033 -0.791 -19.484 1 89.38 195 ALA A N 1
ATOM 1454 C CA . ALA A 1 195 ? 1.099 -0.371 -18.672 1 89.38 195 ALA A CA 1
ATOM 1455 C C . ALA A 1 195 ? 2.135 0.376 -19.5 1 89.38 195 ALA A C 1
ATOM 1457 O O . ALA A 1 195 ? 2.271 0.127 -20.703 1 89.38 195 ALA A O 1
ATOM 1458 N N . ASP A 1 196 ? 2.82 1.306 -18.844 1 89.38 196 ASP A N 1
ATOM 1459 C CA . ASP A 1 196 ? 3.918 2.023 -19.484 1 89.38 196 ASP A CA 1
ATOM 1460 C C . ASP A 1 196 ? 5.27 1.491 -19.016 1 89.38 196 ASP A C 1
ATOM 1462 O O . ASP A 1 196 ? 5.738 1.835 -17.922 1 89.38 196 ASP A O 1
ATOM 1466 N N . LEU A 1 197 ? 5.93 0.795 -19.875 1 90.69 197 LEU A N 1
ATOM 1467 C CA . LEU A 1 197 ? 7.207 0.182 -19.531 1 90.69 197 LEU A CA 1
ATOM 1468 C C . LEU A 1 197 ? 8.312 1.229 -19.469 1 90.69 197 LEU A C 1
ATOM 1470 O O . LEU A 1 197 ? 8.242 2.254 -20.156 1 90.69 197 LEU A O 1
ATOM 1474 N N . PR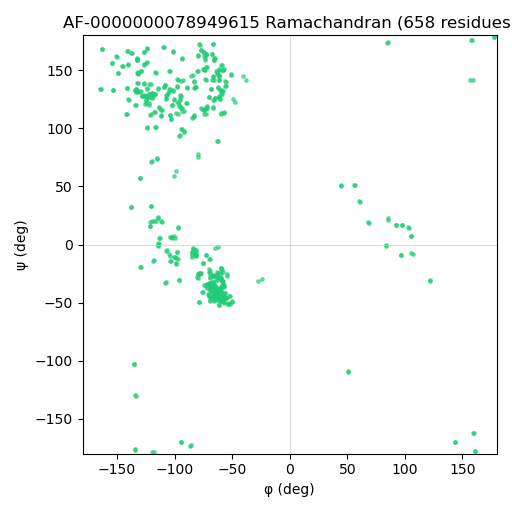O A 1 198 ? 9.289 0.966 -18.656 1 89.44 198 PRO A N 1
ATOM 1475 C CA . PRO A 1 198 ? 10.398 1.921 -18.578 1 89.44 198 PRO A CA 1
ATOM 1476 C C . PRO A 1 198 ? 11.102 2.107 -19.922 1 89.44 198 PRO A C 1
ATOM 1478 O O . PRO A 1 198 ? 11.555 3.211 -20.234 1 89.44 198 PRO A O 1
ATOM 1481 N N . GLU A 1 199 ? 11.195 1.014 -20.562 1 85.19 199 GLU A N 1
ATOM 1482 C CA . GLU A 1 199 ? 11.773 1.109 -21.906 1 85.19 199 GLU A CA 1
ATOM 1483 C C . GLU A 1 199 ? 10.727 1.554 -22.922 1 85.19 199 GLU A C 1
ATOM 1485 O O . GLU A 1 199 ? 9.547 1.207 -22.797 1 85.19 199 GLU A O 1
ATOM 1490 N N . ARG A 1 200 ? 11.164 2.471 -23.75 1 69.44 200 ARG A N 1
ATOM 1491 C CA . ARG A 1 200 ? 10.25 2.951 -24.781 1 69.44 200 ARG A CA 1
ATOM 1492 C C . ARG A 1 200 ? 9.859 1.826 -25.734 1 69.44 200 ARG A C 1
ATOM 1494 O O . ARG A 1 200 ? 10.68 1.371 -26.547 1 69.44 200 ARG A O 1
ATOM 1501 N N . ARG A 1 201 ? 8.797 1.142 -25.375 1 69.88 201 ARG A N 1
ATOM 1502 C CA . ARG A 1 201 ? 8.297 0.088 -26.25 1 69.88 201 ARG A CA 1
ATOM 1503 C C . ARG A 1 201 ? 6.816 0.283 -26.562 1 69.88 201 ARG A C 1
ATOM 1505 O O . ARG A 1 201 ? 6.133 1.05 -25.875 1 69.88 201 ARG A O 1
ATOM 1512 N N . GLU A 1 202 ? 6.457 -0.218 -27.594 1 76.38 202 GLU A N 1
ATOM 1513 C CA . GLU A 1 202 ? 5.039 -0.246 -27.953 1 76.38 202 GLU A CA 1
ATOM 1514 C C . GLU A 1 202 ? 4.215 -0.917 -26.844 1 76.38 202 GLU A C 1
ATOM 1516 O O . GLU A 1 202 ? 4.656 -1.898 -26.25 1 76.38 202 GLU A O 1
ATOM 1521 N N . PRO A 1 203 ? 3.078 -0.254 -26.688 1 77.38 203 PRO A N 1
ATOM 1522 C CA . PRO A 1 203 ? 2.209 -0.868 -25.688 1 77.38 203 PRO A CA 1
ATOM 1523 C C . PRO A 1 203 ? 1.851 -2.314 -26.016 1 77.38 203 PRO A C 1
ATOM 1525 O O . PRO A 1 203 ? 1.815 -2.691 -27.188 1 77.38 203 PRO A O 1
ATOM 1528 N N . GLN A 1 204 ? 1.628 -3.129 -24.922 1 76.88 204 GLN A N 1
ATOM 1529 C CA . GLN A 1 204 ? 1.311 -4.543 -25.078 1 76.88 204 GLN A CA 1
ATOM 1530 C C . GLN A 1 204 ? -0.05 -4.73 -25.75 1 76.88 204 GLN A C 1
ATOM 1532 O O . GLN A 1 204 ? -0.286 -5.742 -26.422 1 76.88 204 GLN A O 1
ATOM 1537 N N . PHE A 1 205 ? -0.964 -3.805 -25.5 1 78.75 205 PHE A N 1
ATOM 1538 C CA . PHE A 1 205 ? -2.254 -3.734 -26.172 1 78.75 205 PHE A CA 1
ATOM 1539 C C . PHE A 1 205 ? -2.748 -2.295 -26.25 1 78.75 205 PHE A C 1
ATOM 1541 O O . PHE A 1 205 ? -2.254 -1.424 -25.531 1 78.75 205 PHE A O 1
ATOM 1548 N N . LEU A 1 206 ? -3.674 -2.152 -27.141 1 81.88 206 LEU A N 1
ATOM 1549 C CA . LEU A 1 206 ? -4.23 -0.813 -27.297 1 81.88 206 LEU A CA 1
ATOM 1550 C C . LEU A 1 206 ? -5.703 -0.788 -26.891 1 81.88 206 LEU A C 1
ATOM 1552 O O . LEU A 1 206 ? -6.445 -1.73 -27.188 1 81.88 206 LEU A O 1
ATOM 1556 N N . LEU A 1 207 ? -6.02 0.243 -26.109 1 85.44 207 LEU A N 1
ATOM 1557 C CA . LEU A 1 207 ? -7.406 0.508 -25.734 1 85.44 207 LEU A CA 1
ATOM 1558 C C . LEU A 1 207 ? -7.812 1.924 -26.125 1 85.44 207 LEU A C 1
ATOM 1560 O O . LEU A 1 207 ? -7.055 2.875 -25.906 1 85.44 207 LEU A O 1
ATOM 1564 N N . GLU A 1 208 ? -8.945 1.964 -26.703 1 84.69 208 GLU A N 1
ATOM 1565 C CA . GLU A 1 208 ? -9.5 3.285 -26.969 1 84.69 208 GLU A CA 1
ATOM 1566 C C . GLU A 1 208 ? -9.984 3.951 -25.688 1 84.69 208 GLU A C 1
ATOM 1568 O O . GLU A 1 208 ? -10.078 3.305 -24.641 1 84.69 208 GLU A O 1
ATOM 1573 N N . GLU A 1 209 ? -10.25 5.242 -25.578 1 82.5 209 GLU A N 1
ATOM 1574 C CA . GLU A 1 209 ? -10.625 6.031 -24.422 1 82.5 209 GLU A CA 1
ATOM 1575 C C . GLU A 1 209 ? -11.852 5.449 -23.734 1 82.5 209 GLU A C 1
ATOM 1577 O O . GLU A 1 209 ? -11.977 5.516 -22.5 1 82.5 209 GLU A O 1
ATOM 1582 N N . GLY A 1 210 ? -12.656 4.812 -24.328 1 86.69 210 GLY A N 1
ATOM 1583 C CA . GLY A 1 210 ? -13.883 4.316 -23.719 1 86.69 210 GLY A CA 1
ATOM 1584 C C . GLY A 1 210 ? -13.953 2.803 -23.672 1 86.69 210 GLY A C 1
ATOM 1585 O O . GLY A 1 210 ? -15.023 2.232 -23.422 1 86.69 210 GLY A O 1
ATOM 1586 N N . GLU A 1 211 ? -12.773 2.271 -23.781 1 91.5 211 GLU A N 1
ATOM 1587 C CA . GLU A 1 211 ? -12.766 0.812 -23.844 1 91.5 211 GLU A CA 1
ATOM 1588 C C . GLU A 1 211 ? -12.039 0.209 -22.641 1 91.5 211 GLU A C 1
ATOM 1590 O O . GLU A 1 211 ? -11.133 0.828 -22.078 1 91.5 211 GLU A O 1
ATOM 1595 N N . VAL A 1 212 ? -12.523 -0.982 -22.234 1 93.44 212 VAL A N 1
ATOM 1596 C CA . VAL A 1 212 ? -11.836 -1.784 -21.219 1 93.44 212 VAL A CA 1
ATOM 1597 C C . VAL A 1 212 ? -11.539 -3.174 -21.781 1 93.44 212 VAL A C 1
ATOM 1599 O O . VAL A 1 212 ? -12.148 -3.596 -22.766 1 93.44 212 VAL A O 1
ATOM 1602 N N . TYR A 1 213 ? -10.586 -3.783 -21.219 1 91.81 213 TYR A N 1
ATOM 1603 C CA . TYR A 1 213 ? -10.172 -5.113 -21.656 1 91.81 213 TYR A CA 1
ATOM 1604 C C . TYR A 1 213 ? -10.273 -6.117 -20.516 1 91.81 213 TYR A C 1
ATOM 1606 O O . TYR A 1 213 ? -9.492 -6.062 -19.562 1 91.81 213 TYR A O 1
ATOM 1614 N N . PHE A 1 214 ? -11.219 -7.039 -20.656 1 92.5 214 PHE A N 1
ATOM 1615 C CA . PHE A 1 214 ? -11.438 -8.055 -19.625 1 92.5 214 PHE A CA 1
ATOM 1616 C C . PHE A 1 214 ? -10.453 -9.203 -19.781 1 92.5 214 PHE A C 1
ATOM 1618 O O . PHE A 1 214 ? -10.203 -9.664 -20.906 1 92.5 214 PHE A O 1
ATOM 1625 N N . GLY A 1 215 ? -9.875 -9.625 -18.625 1 88.81 215 GLY A N 1
ATOM 1626 C CA . GLY A 1 215 ? -9.078 -10.844 -18.594 1 88.81 215 GLY A CA 1
ATOM 1627 C C . GLY A 1 215 ? -7.637 -10.625 -19 1 88.81 215 GLY A C 1
ATOM 1628 O O . GLY A 1 215 ? -6.953 -11.562 -19.422 1 88.81 215 GLY A O 1
ATOM 1629 N N . VAL A 1 216 ? -7.199 -9.438 -18.875 1 81 216 VAL A N 1
ATOM 1630 C CA . VAL A 1 216 ? -5.824 -9.141 -19.266 1 81 216 VAL A CA 1
ATOM 1631 C C . VAL A 1 216 ? -4.855 -9.711 -18.234 1 81 216 VAL A C 1
ATOM 1633 O O . VAL A 1 216 ? -5.152 -9.719 -17.047 1 81 216 VAL A O 1
ATOM 1636 N N . GLY A 1 217 ? -3.738 -10.211 -18.844 1 80.25 217 GLY A N 1
ATOM 1637 C CA . GLY A 1 217 ? -2.666 -10.641 -17.953 1 80.25 217 GLY A CA 1
ATOM 1638 C C . GLY A 1 217 ? -1.834 -9.492 -17.422 1 80.25 217 GLY A C 1
ATOM 1639 O O . GLY A 1 217 ? -1.964 -8.359 -17.891 1 80.25 217 GLY A O 1
ATOM 1640 N N . ILE A 1 218 ? -0.953 -9.75 -16.5 1 81.62 218 ILE A N 1
ATOM 1641 C CA . ILE A 1 218 ? -0.199 -8.703 -15.82 1 81.62 218 ILE A CA 1
ATOM 1642 C C . ILE A 1 218 ? 0.984 -8.273 -16.688 1 81.62 218 ILE A C 1
ATOM 1644 O O . ILE A 1 218 ? 1.638 -7.266 -16.391 1 81.62 218 ILE A O 1
ATOM 1648 N N . HIS A 1 219 ? 1.271 -8.961 -17.75 1 80.06 219 HIS A N 1
ATOM 1649 C CA . HIS A 1 219 ? 2.291 -8.539 -18.703 1 80.06 219 HIS A CA 1
ATOM 1650 C C . HIS A 1 219 ? 1.658 -7.953 -19.969 1 80.06 219 HIS A C 1
ATOM 1652 O O . HIS A 1 219 ? 2.35 -7.699 -20.953 1 80.06 219 HIS A O 1
ATOM 1658 N N . GLY A 1 220 ? 0.352 -7.816 -19.922 1 74.5 220 GLY A N 1
ATOM 1659 C CA . GLY A 1 220 ? -0.36 -7.277 -21.062 1 74.5 220 GLY A CA 1
ATOM 1660 C C . GLY A 1 220 ? -0.859 -8.352 -22.016 1 74.5 220 GLY A C 1
ATOM 1661 O O . GLY A 1 220 ? -1.163 -8.07 -23.172 1 74.5 220 GLY A O 1
ATOM 1662 N N . GLU A 1 221 ? -0.885 -9.547 -21.547 1 76.94 221 GLU A N 1
ATOM 1663 C CA . GLU A 1 221 ? -1.406 -10.633 -22.375 1 76.94 221 GLU A CA 1
ATOM 1664 C C . GLU A 1 221 ? -2.869 -10.398 -22.734 1 76.94 221 GLU A C 1
ATOM 1666 O O . GLU A 1 221 ? -3.623 -9.82 -21.953 1 76.94 221 GLU A O 1
ATOM 1671 N N . GLN A 1 222 ? -3.232 -10.906 -23.859 1 77.56 222 GLN A N 1
ATOM 1672 C CA . GLN A 1 222 ? -4.559 -10.664 -24.406 1 77.56 222 GLN A CA 1
ATOM 1673 C C . GLN A 1 222 ? -5.648 -11.219 -23.5 1 77.56 222 GLN A C 1
ATOM 1675 O O . GLN A 1 222 ? -5.523 -12.328 -22.984 1 77.56 222 GLN A O 1
ATOM 1680 N N . GLY A 1 223 ? -6.648 -10.359 -23.344 1 82.69 223 GLY A N 1
ATOM 1681 C CA . GLY A 1 223 ? -7.836 -10.773 -22.609 1 82.69 223 GLY A CA 1
ATOM 1682 C C . GLY A 1 223 ? -8.859 -11.469 -23.484 1 82.69 223 GLY A C 1
ATOM 1683 O O . GLY A 1 223 ? -8.562 -11.867 -24.609 1 82.69 223 GLY A O 1
ATOM 1684 N N . TYR A 1 224 ? -10.047 -11.75 -22.891 1 83.75 224 TYR A N 1
ATOM 1685 C CA . TYR A 1 224 ? -11.055 -12.516 -23.609 1 83.75 224 TYR A CA 1
ATOM 1686 C C . TYR A 1 224 ? -12.086 -11.594 -24.25 1 83.75 224 TYR A C 1
ATOM 1688 O O . TYR A 1 224 ? -12.867 -12.023 -25.109 1 83.75 224 TYR A O 1
ATOM 1696 N N . ARG A 1 225 ? -12.062 -10.281 -23.844 1 88.31 225 ARG A N 1
ATOM 1697 C CA . ARG A 1 225 ? -13.125 -9.438 -24.375 1 88.31 225 ARG A CA 1
ATOM 1698 C C . ARG A 1 225 ? -12.797 -7.961 -24.188 1 88.31 225 ARG A C 1
ATOM 1700 O O . ARG A 1 225 ? -12.328 -7.562 -23.109 1 88.31 225 ARG A O 1
ATOM 1707 N N . LYS A 1 226 ? -13.008 -7.168 -25.266 1 90 226 LYS A N 1
ATOM 1708 C CA . LYS A 1 226 ? -12.984 -5.711 -25.188 1 90 226 LYS A CA 1
ATOM 1709 C C . LYS A 1 226 ? -14.398 -5.141 -25.156 1 90 226 LYS A C 1
ATOM 1711 O O . LYS A 1 226 ? -15.281 -5.613 -25.875 1 90 226 LYS A O 1
ATOM 1716 N N . GLU A 1 227 ? -14.617 -4.273 -24.25 1 90.94 227 GLU A N 1
ATOM 1717 C CA . GLU A 1 227 ? -15.938 -3.66 -24.141 1 90.94 227 GLU A CA 1
ATOM 1718 C C . GLU A 1 227 ? -15.828 -2.176 -23.812 1 90.94 227 GLU A C 1
ATOM 1720 O O . GLU A 1 227 ? -14.742 -1.678 -23.516 1 90.94 227 GLU A O 1
ATOM 1725 N N . LYS A 1 228 ? -17 -1.522 -23.984 1 91.25 228 LYS A N 1
ATOM 1726 C CA . LYS A 1 228 ? -17.062 -0.138 -23.531 1 91.25 228 LYS A CA 1
ATOM 1727 C C . LYS A 1 228 ? -16.953 -0.056 -22 1 91.25 228 LYS A C 1
ATOM 1729 O O . LYS A 1 228 ? -17.453 -0.938 -21.297 1 91.25 228 LYS A O 1
ATOM 1734 N N . LEU A 1 229 ? -16.297 1.023 -21.609 1 89.12 229 LEU A N 1
ATOM 1735 C CA . LEU A 1 229 ? -16.234 1.27 -20.172 1 89.12 229 LEU A CA 1
ATOM 1736 C C . LEU A 1 229 ? -17.641 1.466 -19.594 1 89.12 229 LEU A C 1
ATOM 1738 O O . LEU A 1 229 ? -18.422 2.248 -20.125 1 89.12 229 LEU A O 1
ATOM 1742 N N . VAL A 1 230 ? -17.875 0.717 -18.594 1 91.19 230 VAL A N 1
ATOM 1743 C CA . VAL A 1 230 ? -19.156 0.802 -17.906 1 91.19 230 VAL A CA 1
ATOM 1744 C C . VAL A 1 230 ? -18.922 1.192 -16.438 1 91.19 230 VAL A C 1
ATOM 1746 O O . VAL A 1 230 ? -17.797 1.513 -16.047 1 91.19 230 VAL A O 1
ATOM 1749 N N . SER A 1 231 ? -20.016 1.291 -15.656 1 95.88 231 SER A N 1
ATOM 1750 C CA . SER A 1 231 ? -19.922 1.64 -14.242 1 95.88 231 SER A CA 1
ATOM 1751 C C . SER A 1 231 ? -19.203 0.553 -13.445 1 95.88 231 SER A C 1
ATOM 1753 O O . SER A 1 231 ? -19.094 -0.584 -13.906 1 95.88 231 SER A O 1
ATOM 1755 N N . SER A 1 232 ? -18.703 0.953 -12.305 1 98 232 SER A N 1
ATOM 1756 C CA . SER A 1 232 ? -18.078 -0.009 -11.398 1 98 232 SER A CA 1
ATOM 1757 C C . SER A 1 232 ? -19.016 -1.182 -11.117 1 98 232 SER A C 1
ATOM 1759 O O . SER A 1 232 ? -18.578 -2.334 -11.078 1 98 232 SER A O 1
ATOM 1761 N N . GLU A 1 233 ? -20.25 -0.896 -10.875 1 97.94 233 GLU A N 1
ATOM 1762 C CA . GLU A 1 233 ? -21.234 -1.927 -10.586 1 97.94 233 GLU A CA 1
ATOM 1763 C C . GLU A 1 233 ? -21.312 -2.953 -11.711 1 97.94 233 GLU A C 1
ATOM 1765 O O . GLU A 1 233 ? -21.344 -4.16 -11.461 1 97.94 233 GLU A O 1
ATOM 1770 N N . LEU A 1 234 ? -21.344 -2.49 -12.914 1 97.12 234 LEU A N 1
ATOM 1771 C CA . LEU A 1 234 ? -21.453 -3.383 -14.062 1 97.12 234 LEU A CA 1
ATOM 1772 C C . LEU A 1 234 ? -20.172 -4.188 -14.25 1 97.12 234 LEU A C 1
ATOM 1774 O O . LEU A 1 234 ? -20.219 -5.352 -14.656 1 97.12 234 LEU A O 1
ATOM 1778 N N . LEU A 1 235 ? -19.016 -3.559 -14.016 1 96.81 235 LEU A N 1
ATOM 1779 C CA . LEU A 1 235 ? -17.781 -4.316 -14.023 1 96.81 235 LEU A CA 1
ATOM 1780 C C . LEU A 1 235 ? -17.828 -5.449 -13.008 1 96.81 235 LEU A C 1
ATOM 1782 O O . LEU A 1 235 ? -17.438 -6.578 -13.312 1 96.81 235 LEU A O 1
ATOM 1786 N N . ALA A 1 236 ? -18.281 -5.145 -11.797 1 98.19 236 ALA A N 1
ATOM 1787 C CA . ALA A 1 236 ? -18.375 -6.133 -10.719 1 98.19 236 ALA A CA 1
ATOM 1788 C C . ALA A 1 236 ? -19.312 -7.273 -11.102 1 98.19 236 ALA A C 1
ATOM 1790 O O . ALA A 1 236 ? -19.016 -8.445 -10.844 1 98.19 236 ALA A O 1
ATOM 1791 N N . VAL A 1 237 ? -20.422 -6.93 -11.711 1 97.69 237 VAL A N 1
ATOM 1792 C CA . VAL A 1 237 ? -21.391 -7.934 -12.141 1 97.69 237 VAL A CA 1
ATOM 1793 C C . VAL A 1 237 ? -20.719 -8.906 -13.117 1 97.69 237 VAL A C 1
ATOM 1795 O O . VAL A 1 237 ? -20.875 -10.125 -12.984 1 97.69 237 VAL A O 1
ATOM 1798 N N . GLU A 1 238 ? -20 -8.367 -14.016 1 95 238 GLU A N 1
ATOM 1799 C CA . GLU A 1 238 ? -19.312 -9.211 -15 1 95 238 GLU A CA 1
ATOM 1800 C C . GLU A 1 238 ? -18.328 -10.156 -14.32 1 95 238 GLU A C 1
ATOM 1802 O O . GLU A 1 238 ? -18.344 -11.359 -14.594 1 95 238 GLU A O 1
ATOM 1807 N N . LEU A 1 239 ? -17.484 -9.633 -13.523 1 96.69 239 LEU A N 1
ATOM 1808 C CA . LEU A 1 239 ? -16.453 -10.438 -12.883 1 96.69 239 LEU A CA 1
ATOM 1809 C C . LEU A 1 239 ? -17.062 -11.469 -11.945 1 96.69 239 LEU A C 1
ATOM 1811 O O . LEU A 1 239 ? -16.688 -12.641 -11.961 1 96.69 239 LEU A O 1
ATOM 1815 N N . VAL A 1 240 ? -18.016 -11.047 -11.125 1 97.75 240 VAL A N 1
ATOM 1816 C CA . VAL A 1 240 ? -18.641 -11.938 -10.148 1 97.75 240 VAL A CA 1
ATOM 1817 C C . VAL A 1 240 ? -19.391 -13.047 -10.875 1 97.75 240 VAL A C 1
ATOM 1819 O O . VAL A 1 240 ? -19.328 -14.219 -10.477 1 97.75 240 VAL A O 1
ATOM 1822 N N . ASN A 1 241 ? -20.094 -12.719 -11.984 1 95.88 241 ASN A N 1
ATOM 1823 C CA . ASN A 1 241 ? -20.844 -13.727 -12.734 1 95.88 241 ASN A CA 1
ATOM 1824 C C . ASN A 1 241 ? -19.922 -14.773 -13.344 1 95.88 241 ASN A C 1
ATOM 1826 O O . ASN A 1 241 ? -20.234 -15.961 -13.359 1 95.88 241 ASN A O 1
ATOM 1830 N N . LYS A 1 242 ? -18.844 -14.336 -13.852 1 93.69 242 LYS A N 1
ATOM 1831 C CA . LYS A 1 242 ? -17.875 -15.281 -14.422 1 93.69 242 LYS A CA 1
ATOM 1832 C C . LYS A 1 242 ? -17.312 -16.203 -13.344 1 93.69 242 LYS A C 1
ATOM 1834 O O . LYS A 1 242 ? -17.156 -17.406 -13.57 1 93.69 242 LYS A O 1
ATOM 1839 N N . LEU A 1 243 ? -16.969 -15.641 -12.219 1 95.75 243 LEU A N 1
ATOM 1840 C CA . LEU A 1 243 ? -16.453 -16.453 -11.117 1 95.75 243 LEU A CA 1
ATOM 1841 C C . LEU A 1 243 ? -17.516 -17.391 -10.586 1 95.75 243 LEU A C 1
ATOM 1843 O O . LEU A 1 243 ? -17.219 -18.516 -10.188 1 95.75 243 LEU A O 1
ATOM 1847 N N . LYS A 1 244 ? -18.781 -16.938 -10.602 1 95.62 244 LYS A N 1
ATOM 1848 C CA . LYS A 1 244 ? -19.891 -17.781 -10.195 1 95.62 244 LYS A CA 1
ATOM 1849 C C . LYS A 1 244 ? -20 -19.016 -11.094 1 95.62 244 LYS A C 1
ATOM 1851 O O . LYS A 1 244 ? -20.219 -20.125 -10.602 1 95.62 244 LYS A O 1
ATOM 1856 N N . SER A 1 245 ? -19.844 -18.75 -12.344 1 92.94 245 SER A N 1
ATOM 1857 C CA . SER A 1 245 ? -19.938 -19.844 -13.305 1 92.94 245 SER A CA 1
ATOM 1858 C C . SER A 1 245 ? -18.828 -20.859 -13.078 1 92.94 245 SER A C 1
ATOM 1860 O O . SER A 1 245 ? -19.016 -22.062 -13.289 1 92.94 245 SER A O 1
ATOM 1862 N N . LEU A 1 246 ? -17.719 -20.422 -12.602 1 90 246 LEU A N 1
ATOM 1863 C CA . LEU A 1 246 ? -16.578 -21.297 -12.367 1 90 246 LEU A CA 1
ATOM 1864 C C . LEU A 1 246 ? -16.75 -22.094 -11.078 1 90 246 LEU A C 1
ATOM 1866 O O . LEU A 1 246 ? -16.531 -23.297 -11.055 1 90 246 LEU A O 1
ATOM 1870 N N . TYR A 1 247 ? -17.078 -21.406 -10.031 1 90.81 247 TYR A N 1
ATOM 1871 C CA . TYR A 1 247 ? -17.156 -22.016 -8.703 1 90.81 247 TYR A CA 1
ATOM 1872 C C . TYR A 1 247 ? -18.438 -22.812 -8.539 1 90.81 247 TYR A C 1
ATOM 1874 O O . TYR A 1 247 ? -18.516 -23.734 -7.715 1 90.81 247 TYR A O 1
ATOM 1882 N N . ARG A 1 248 ? -19.484 -22.469 -9.297 1 92.25 248 ARG A N 1
ATOM 1883 C CA . ARG A 1 248 ? -20.812 -23.047 -9.07 1 92.25 248 ARG A CA 1
ATOM 1884 C C . ARG A 1 248 ? -21.156 -23.062 -7.586 1 92.25 248 ARG A C 1
ATOM 1886 O O . ARG A 1 248 ? -21.516 -24.109 -7.043 1 92.25 248 ARG A O 1
ATOM 1893 N N . TRP A 1 249 ? -20.969 -21.828 -6.957 1 93.44 249 TRP A N 1
ATOM 1894 C CA . TRP A 1 249 ? -21.031 -21.766 -5.5 1 93.44 249 TRP A CA 1
ATOM 1895 C C . TRP A 1 249 ? -22.469 -21.938 -5.02 1 93.44 249 TRP A C 1
ATOM 1897 O O . TRP A 1 249 ? -23.422 -21.656 -5.766 1 93.44 249 TRP A O 1
ATOM 1907 N N . ASP A 1 250 ? -22.625 -22.453 -3.812 1 93.5 250 ASP A N 1
ATOM 1908 C CA . ASP A 1 250 ? -23.891 -22.562 -3.1 1 93.5 250 ASP A CA 1
ATOM 1909 C C . ASP A 1 250 ? -24.031 -21.453 -2.047 1 93.5 250 ASP A C 1
ATOM 1911 O O . ASP A 1 250 ? -23.047 -20.828 -1.668 1 93.5 250 ASP A O 1
ATOM 1915 N N . LYS A 1 251 ? -25.219 -21.391 -1.651 1 93.19 251 LYS A N 1
ATOM 1916 C CA . LYS A 1 251 ? -25.484 -20.469 -0.556 1 93.19 251 LYS A CA 1
ATOM 1917 C C . LYS A 1 251 ? -24.641 -20.812 0.671 1 93.19 251 LYS A C 1
ATOM 1919 O O . LYS A 1 251 ? -24.469 -21.984 1.005 1 93.19 251 LYS A O 1
ATOM 1924 N N . ASN A 1 252 ? -24.016 -19.844 1.245 1 93.44 252 ASN A N 1
ATOM 1925 C CA . ASN A 1 252 ? -23.281 -19.906 2.506 1 93.44 252 ASN A CA 1
ATOM 1926 C C . ASN A 1 252 ? -21.859 -20.422 2.305 1 93.44 252 ASN A C 1
ATOM 1928 O O . ASN A 1 252 ? -21.141 -20.641 3.275 1 93.44 252 ASN A O 1
ATOM 1932 N N . ASP A 1 253 ? -21.594 -20.719 0.973 1 96.81 253 ASP A N 1
ATOM 1933 C CA . ASP A 1 253 ? -20.172 -20.969 0.752 1 96.81 253 ASP A CA 1
ATOM 1934 C C . ASP A 1 253 ? -19.312 -19.844 1.326 1 96.81 253 ASP A C 1
ATOM 1936 O O . ASP A 1 253 ? -19.75 -18.703 1.385 1 96.81 253 ASP A O 1
ATOM 1940 N N . GLN A 1 254 ? -18.156 -20.219 1.798 1 98.12 254 GLN A N 1
ATOM 1941 C CA . GLN A 1 254 ? -17.266 -19.266 2.443 1 98.12 254 GLN A CA 1
ATOM 1942 C C . GLN A 1 254 ? -16.094 -18.906 1.534 1 98.12 254 GLN A C 1
ATOM 1944 O O . GLN A 1 254 ? -15.461 -19.797 0.95 1 98.12 254 GLN A O 1
ATOM 1949 N N . TYR A 1 255 ? -15.852 -17.578 1.389 1 98.62 255 TYR A N 1
ATOM 1950 C CA . TYR A 1 255 ? -14.797 -17.141 0.486 1 98.62 255 TYR A CA 1
ATOM 1951 C C . TYR A 1 255 ? -13.898 -16.109 1.16 1 98.62 255 TYR A C 1
ATOM 1953 O O . TYR A 1 255 ? -14.336 -15.391 2.055 1 98.62 255 TYR A O 1
ATOM 1961 N N . ALA A 1 256 ? -12.633 -16.125 0.825 1 98.75 256 ALA A N 1
ATOM 1962 C CA . ALA A 1 256 ? -11.75 -14.969 0.96 1 98.75 256 ALA A CA 1
ATOM 1963 C C . ALA A 1 256 ? -11.711 -14.156 -0.33 1 98.75 256 ALA A C 1
ATOM 1965 O O . ALA A 1 256 ? -11.711 -14.719 -1.427 1 98.75 256 ALA A O 1
ATOM 1966 N N . VAL A 1 257 ? -11.672 -12.828 -0.204 1 98.81 257 VAL A N 1
ATOM 1967 C CA . VAL A 1 257 ? -11.773 -11.945 -1.358 1 98.81 257 VAL A CA 1
ATOM 1968 C C . VAL A 1 257 ? -10.594 -10.977 -1.373 1 98.81 257 VAL A C 1
ATOM 1970 O O . VAL A 1 257 ? -10.273 -10.359 -0.354 1 98.81 257 VAL A O 1
ATOM 1973 N N . LEU A 1 258 ? -9.914 -10.891 -2.477 1 98.75 258 LEU A N 1
ATOM 1974 C CA . LEU A 1 258 ? -8.875 -9.898 -2.723 1 98.75 258 LEU A CA 1
ATOM 1975 C C . LEU A 1 258 ? -9.258 -9 -3.898 1 98.75 258 LEU A C 1
ATOM 1977 O O . LEU A 1 258 ? -9.461 -9.484 -5.012 1 98.75 258 LEU A O 1
ATOM 1981 N N . ILE A 1 259 ? -9.477 -7.773 -3.645 1 98.81 259 ILE A N 1
ATOM 1982 C CA . ILE A 1 259 ? -9.609 -6.754 -4.676 1 98.81 259 ILE A CA 1
ATOM 1983 C C . ILE A 1 259 ? -8.273 -6.047 -4.875 1 98.81 259 ILE A C 1
ATOM 1985 O O . ILE A 1 259 ? -7.75 -5.422 -3.949 1 98.81 259 ILE A O 1
ATOM 1989 N N . ASN A 1 260 ? -7.719 -6.117 -6.039 1 98.31 260 ASN A N 1
ATOM 1990 C CA . ASN A 1 260 ? -6.344 -5.719 -6.312 1 98.31 260 ASN A CA 1
ATOM 1991 C C . ASN A 1 260 ? -6.273 -4.695 -7.441 1 98.31 260 ASN A C 1
ATOM 1993 O O . ASN A 1 260 ? -6.785 -4.938 -8.539 1 98.31 260 ASN A O 1
ATOM 1997 N N . GLY A 1 261 ? -5.691 -3.502 -7.098 1 97.38 261 GLY A N 1
ATOM 1998 C CA . GLY A 1 261 ? -5.352 -2.59 -8.18 1 97.38 261 GLY A CA 1
ATOM 1999 C C . GLY A 1 261 ? -4.145 -3.033 -8.977 1 97.38 261 GLY A C 1
ATOM 2000 O O . GLY A 1 261 ? -3.199 -3.602 -8.422 1 97.38 261 GLY A O 1
ATOM 2001 N N . LEU A 1 262 ? -4.086 -2.705 -10.211 1 96.75 262 LEU A N 1
ATOM 2002 C CA . LEU A 1 262 ? -3.021 -3.199 -11.078 1 96.75 262 LEU A CA 1
ATOM 2003 C C . LEU A 1 262 ? -1.901 -2.172 -11.203 1 96.75 262 LEU A C 1
ATOM 2005 O O . LEU A 1 262 ? -1.051 -2.279 -12.086 1 96.75 262 LEU A O 1
ATOM 2009 N N . GLY A 1 263 ? -1.876 -1.178 -10.336 1 95.25 263 GLY A N 1
ATOM 2010 C CA . GLY A 1 263 ? -0.756 -0.254 -10.258 1 95.25 263 GLY A CA 1
ATOM 2011 C C . GLY A 1 263 ? -1.155 1.19 -10.484 1 95.25 263 GLY A C 1
ATOM 2012 O O . GLY A 1 263 ? -0.543 2.105 -9.93 1 95.25 263 GLY A O 1
ATOM 2013 N N . GLY A 1 264 ? -2.205 1.348 -11.32 1 95.25 264 GLY A N 1
ATOM 2014 C CA . GLY A 1 264 ? -2.596 2.699 -11.688 1 95.25 264 GLY A CA 1
ATOM 2015 C C . GLY A 1 264 ? -3.969 3.084 -11.164 1 95.25 264 GLY A C 1
ATOM 2016 O O . GLY A 1 264 ? -4.445 4.195 -11.414 1 95.25 264 GLY A O 1
ATOM 2017 N N . THR A 1 265 ? -4.688 2.246 -10.469 1 96.81 265 THR A N 1
ATOM 2018 C CA . THR A 1 265 ? -6.031 2.506 -9.969 1 96.81 265 THR A CA 1
ATOM 2019 C C . THR A 1 265 ? -5.984 3.049 -8.547 1 96.81 265 THR A C 1
ATOM 2021 O O . THR A 1 265 ? -5.539 2.359 -7.625 1 96.81 265 THR A O 1
ATOM 2024 N N . PRO A 1 266 ? -6.418 4.316 -8.344 1 96.88 266 PRO A N 1
ATOM 2025 C CA . PRO A 1 266 ? -6.402 4.867 -6.98 1 96.88 266 PRO A CA 1
ATOM 2026 C C . PRO A 1 266 ? -7.25 4.051 -6.008 1 96.88 266 PRO A C 1
ATOM 2028 O O . PRO A 1 266 ? -8.211 3.391 -6.418 1 96.88 266 PRO A O 1
ATOM 2031 N N . LEU A 1 267 ? -6.91 4.117 -4.738 1 98 267 LEU A N 1
ATOM 2032 C CA . LEU A 1 267 ? -7.586 3.34 -3.705 1 98 267 LEU A CA 1
ATOM 2033 C C . LEU A 1 267 ? -9.07 3.688 -3.646 1 98 267 LEU A C 1
ATOM 2035 O O . LEU A 1 267 ? -9.906 2.822 -3.375 1 98 267 LEU A O 1
ATOM 2039 N N . ILE A 1 268 ? -9.414 4.965 -3.865 1 98.31 268 ILE A N 1
ATOM 2040 C CA . ILE A 1 268 ? -10.805 5.398 -3.812 1 98.31 268 ILE A CA 1
ATOM 2041 C C . ILE A 1 268 ? -11.641 4.578 -4.789 1 98.31 268 ILE A C 1
ATOM 2043 O O . ILE A 1 268 ? -12.734 4.117 -4.449 1 98.31 268 ILE A O 1
ATOM 2047 N N . GLU A 1 269 ? -11.141 4.316 -5.965 1 98.38 269 GLU A N 1
ATOM 2048 C CA . GLU A 1 269 ? -11.844 3.529 -6.969 1 98.38 269 GLU A CA 1
ATOM 2049 C C . GLU A 1 269 ? -11.883 2.053 -6.586 1 98.38 269 GLU A C 1
ATOM 2051 O O . GLU A 1 269 ? -12.867 1.363 -6.848 1 98.38 269 GLU A O 1
ATOM 2056 N N . GLN A 1 270 ? -10.82 1.573 -6.004 1 98.75 270 GLN A N 1
ATOM 2057 C CA . GLN A 1 270 ? -10.773 0.178 -5.578 1 98.75 270 GLN A CA 1
ATOM 2058 C C . GLN A 1 270 ? -11.844 -0.115 -4.527 1 98.75 270 GLN A C 1
ATOM 2060 O O . GLN A 1 270 ? -12.508 -1.152 -4.582 1 98.75 270 GLN A O 1
ATOM 2065 N N . TYR A 1 271 ? -11.977 0.803 -3.604 1 98.88 271 TYR A N 1
ATOM 2066 C CA . TYR A 1 271 ? -12.961 0.603 -2.541 1 98.88 271 TYR A CA 1
ATOM 2067 C C . TYR A 1 271 ? -14.375 0.743 -3.074 1 98.88 271 TYR A C 1
ATOM 2069 O O . TYR A 1 271 ? -15.297 0.077 -2.592 1 98.88 271 TYR A O 1
ATOM 2077 N N . VAL A 1 272 ? -14.586 1.654 -4.09 1 98.81 272 VAL A N 1
ATOM 2078 C CA . VAL A 1 272 ? -15.883 1.701 -4.75 1 98.81 272 VAL A CA 1
ATOM 2079 C C . VAL A 1 272 ? -16.219 0.329 -5.332 1 98.81 272 VAL A C 1
ATOM 2081 O O . VAL A 1 272 ? -17.312 -0.194 -5.113 1 98.81 272 VAL A O 1
ATOM 2084 N N . PHE A 1 273 ? -15.273 -0.224 -6.059 1 98.88 273 PHE A N 1
ATOM 2085 C CA . PHE A 1 273 ? -15.445 -1.549 -6.645 1 98.88 273 PHE A CA 1
ATOM 2086 C C . PHE A 1 273 ? -15.695 -2.592 -5.559 1 98.88 273 PHE A C 1
ATOM 2088 O O . PHE A 1 273 ? -16.531 -3.475 -5.719 1 98.88 273 PHE A O 1
ATOM 2095 N N . ALA A 1 274 ? -14.969 -2.504 -4.469 1 98.88 274 ALA A N 1
ATOM 2096 C CA . ALA A 1 274 ? -15.148 -3.422 -3.35 1 98.88 274 ALA A CA 1
ATOM 2097 C C . ALA A 1 274 ? -16.578 -3.371 -2.82 1 98.88 274 ALA A C 1
ATOM 2099 O O . ALA A 1 274 ? -17.156 -4.402 -2.473 1 98.88 274 ALA A O 1
ATOM 2100 N N . ASN A 1 275 ? -17.078 -2.189 -2.723 1 98.81 275 ASN A N 1
ATOM 2101 C CA . ASN A 1 275 ? -18.469 -2.023 -2.285 1 98.81 275 ASN A CA 1
ATOM 2102 C C . ASN A 1 275 ? -19.438 -2.723 -3.229 1 98.81 275 ASN A C 1
ATOM 2104 O O . ASN A 1 275 ? -20.406 -3.338 -2.783 1 98.81 275 ASN A O 1
ATOM 2108 N N . ASP A 1 276 ? -19.188 -2.582 -4.512 1 98.88 276 ASP A N 1
ATOM 2109 C CA . ASP A 1 276 ? -20.047 -3.236 -5.496 1 98.88 276 ASP A CA 1
ATOM 2110 C C . ASP A 1 276 ? -19.953 -4.758 -5.379 1 98.88 276 ASP A C 1
ATOM 2112 O O . ASP A 1 276 ? -20.969 -5.449 -5.434 1 98.88 276 ASP A O 1
ATOM 2116 N N . VAL A 1 277 ? -18.766 -5.258 -5.223 1 98.81 277 VAL A N 1
ATOM 2117 C CA . VAL A 1 277 ? -18.562 -6.691 -5.059 1 98.81 277 VAL A CA 1
ATOM 2118 C C . VAL A 1 277 ? -19.281 -7.176 -3.797 1 98.81 277 VAL A C 1
ATOM 2120 O O . VAL A 1 277 ? -19.953 -8.203 -3.818 1 98.81 277 VAL A O 1
ATOM 2123 N N . ARG A 1 278 ? -19.078 -6.426 -2.689 1 98.56 278 ARG A N 1
ATOM 2124 C CA . ARG A 1 278 ? -19.734 -6.742 -1.428 1 98.56 278 ARG A CA 1
ATOM 2125 C C . ARG A 1 278 ? -21.234 -6.938 -1.628 1 98.56 278 ARG A C 1
ATOM 2127 O O . ARG A 1 278 ? -21.812 -7.914 -1.148 1 98.56 278 ARG A O 1
ATOM 2134 N N . ARG A 1 279 ? -21.891 -6.043 -2.289 1 98.38 279 ARG A N 1
ATOM 2135 C CA . ARG A 1 279 ? -23.328 -6.078 -2.514 1 98.38 279 ARG A CA 1
ATOM 2136 C C . ARG A 1 279 ? -23.734 -7.309 -3.318 1 98.38 279 ARG A C 1
ATOM 2138 O O . ARG A 1 279 ? -24.719 -7.969 -3 1 98.38 279 ARG A O 1
ATOM 2145 N N . LEU A 1 280 ? -22.984 -7.582 -4.344 1 98.44 280 LEU A N 1
ATOM 2146 C CA . LEU A 1 280 ? -23.297 -8.719 -5.199 1 98.44 280 LEU A CA 1
ATOM 2147 C C . LEU A 1 280 ? -23.125 -10.031 -4.441 1 98.44 280 LEU A C 1
ATOM 2149 O O . LEU A 1 280 ? -23.953 -10.938 -4.566 1 98.44 280 LEU A O 1
ATOM 2153 N N . LEU A 1 281 ? -22.047 -10.164 -3.664 1 98.19 281 LEU A N 1
ATOM 2154 C CA . LEU A 1 281 ? -21.812 -11.383 -2.898 1 98.19 281 LEU A CA 1
ATOM 2155 C C . LEU A 1 281 ? -22.891 -11.57 -1.844 1 98.19 281 LEU A C 1
ATOM 2157 O O . LEU A 1 281 ? -23.281 -12.703 -1.537 1 98.19 281 LEU A O 1
ATOM 2161 N N . ALA A 1 282 ? -23.359 -10.461 -1.258 1 97.56 282 ALA A N 1
ATOM 2162 C CA . ALA A 1 282 ? -24.438 -10.523 -0.284 1 97.56 282 ALA A CA 1
ATOM 2163 C C . ALA A 1 282 ? -25.719 -11.039 -0.925 1 97.56 282 ALA A C 1
ATOM 2165 O O . ALA A 1 282 ? -26.453 -11.82 -0.315 1 97.56 282 ALA A O 1
ATOM 2166 N N . ILE A 1 283 ? -26.016 -10.531 -2.121 1 97.12 283 ILE A N 1
ATOM 2167 C CA . ILE A 1 283 ? -27.188 -10.977 -2.859 1 97.12 283 ILE A CA 1
ATOM 2168 C C . ILE A 1 283 ? -27.125 -12.492 -3.076 1 97.12 283 ILE A C 1
ATOM 2170 O O . ILE A 1 283 ? -28.141 -13.18 -3.018 1 97.12 283 ILE A O 1
ATOM 2174 N N . GLU A 1 284 ? -25.922 -13.008 -3.301 1 96.56 284 GLU A N 1
ATOM 2175 C CA . GLU A 1 284 ? -25.703 -14.43 -3.523 1 96.56 284 GLU A CA 1
ATOM 2176 C C . GLU A 1 284 ? -25.656 -15.195 -2.203 1 96.56 284 GLU A C 1
ATOM 2178 O O . GLU A 1 284 ? -25.516 -16.422 -2.193 1 96.56 284 GLU A O 1
ATOM 2183 N N . ASN A 1 285 ? -25.719 -14.508 -1.073 1 97.19 285 ASN A N 1
ATOM 2184 C CA . ASN A 1 285 ? -25.703 -15.062 0.276 1 97.19 285 ASN A CA 1
ATOM 2185 C C . ASN A 1 285 ? -24.422 -15.844 0.551 1 97.19 285 ASN A C 1
ATOM 2187 O O . ASN A 1 285 ? -24.453 -16.953 1.082 1 97.19 285 ASN A O 1
ATOM 2191 N N . LEU A 1 286 ? -23.344 -15.383 0.058 1 97.88 286 LEU A N 1
ATOM 2192 C CA . LEU A 1 286 ? -22.047 -15.977 0.35 1 97.88 286 LEU A CA 1
ATOM 2193 C C . LEU A 1 286 ? -21.469 -15.414 1.648 1 97.88 286 LEU A C 1
ATOM 2195 O O . LEU A 1 286 ? -21.734 -14.266 2.002 1 97.88 286 LEU A O 1
ATOM 2199 N N . HIS A 1 287 ? -20.781 -16.234 2.381 1 97.44 287 HIS A N 1
ATOM 2200 C CA . HIS A 1 287 ? -20.047 -15.773 3.557 1 97.44 287 HIS A CA 1
ATOM 2201 C C . HIS A 1 287 ? -18.625 -15.344 3.189 1 97.44 287 HIS A C 1
ATOM 2203 O O . HIS A 1 287 ? -17.875 -16.109 2.602 1 97.44 287 HIS A O 1
ATOM 2209 N N . VAL A 1 288 ? -18.297 -14.125 3.48 1 98.06 288 VAL A N 1
ATOM 2210 C CA . VAL A 1 288 ? -16.969 -13.609 3.207 1 98.06 288 VAL A CA 1
ATOM 2211 C C . VAL A 1 288 ? -16.156 -13.531 4.504 1 98.06 288 VAL A C 1
ATOM 2213 O O . VAL A 1 288 ? -16.422 -12.68 5.355 1 98.06 288 VAL A O 1
ATOM 2216 N N . SER A 1 289 ? -15.156 -14.352 4.625 1 97.62 289 SER A N 1
ATOM 2217 C CA . SER A 1 289 ? -14.469 -14.484 5.902 1 97.62 289 SER A CA 1
ATOM 2218 C C . SER A 1 289 ? -13.164 -13.688 5.918 1 97.62 289 SER A C 1
ATOM 2220 O O . SER A 1 289 ? -12.547 -13.516 6.973 1 97.62 289 SER A O 1
ATOM 2222 N N . PHE A 1 290 ? -12.734 -13.203 4.844 1 98.25 290 PHE A N 1
ATOM 2223 C CA . PHE A 1 290 ? -11.531 -12.383 4.711 1 98.25 290 PHE A CA 1
ATOM 2224 C C . PHE A 1 290 ? -11.641 -11.461 3.504 1 98.25 290 PHE A C 1
ATOM 2226 O O . PHE A 1 290 ? -12.102 -11.875 2.439 1 98.25 290 PHE A O 1
ATOM 2233 N N . VAL A 1 291 ? -11.32 -10.195 3.66 1 98.5 291 VAL A N 1
ATOM 2234 C CA . VAL A 1 291 ? -11.297 -9.234 2.564 1 98.5 291 VAL A CA 1
ATOM 2235 C C . VAL A 1 291 ? -10.008 -8.422 2.619 1 98.5 291 VAL A C 1
ATOM 2237 O O . VAL A 1 291 ? -9.609 -7.953 3.688 1 98.5 291 VAL A O 1
ATOM 2240 N N . LYS A 1 292 ? -9.367 -8.328 1.528 1 98.19 292 LYS A N 1
ATOM 2241 C CA . LYS A 1 292 ? -8.234 -7.426 1.353 1 98.19 292 LYS A CA 1
ATOM 2242 C C . LYS A 1 292 ? -8.414 -6.555 0.112 1 98.19 292 LYS A C 1
ATOM 2244 O O . LYS A 1 292 ? -8.789 -7.047 -0.951 1 98.19 292 LYS A O 1
ATOM 2249 N N . VAL A 1 293 ? -8.281 -5.258 0.3 1 98.5 293 VAL A N 1
ATOM 2250 C CA . VAL A 1 293 ? -8.328 -4.305 -0.803 1 98.5 293 VAL A CA 1
ATOM 2251 C C . VAL A 1 293 ? -7.023 -3.516 -0.863 1 98.5 293 VAL A C 1
ATOM 2253 O O . VAL A 1 293 ? -6.57 -2.977 0.149 1 98.5 293 VAL A O 1
ATOM 2256 N N . GLY A 1 294 ? -6.402 -3.457 -1.989 1 97.75 294 GLY A N 1
ATOM 2257 C CA . GLY A 1 294 ? -5.188 -2.684 -2.178 1 97.75 294 GLY A CA 1
ATOM 2258 C C . GLY A 1 294 ? -4.395 -3.107 -3.398 1 97.75 294 GLY A C 1
ATOM 2259 O O . GLY A 1 294 ? -4.848 -3.945 -4.18 1 97.75 294 GLY A O 1
ATOM 2260 N N . THR A 1 295 ? -3.291 -2.52 -3.633 1 97.19 295 THR A N 1
ATOM 2261 C CA . THR A 1 295 ? -2.391 -2.807 -4.746 1 97.19 295 THR A CA 1
ATOM 2262 C C . THR A 1 295 ? -1.295 -3.779 -4.316 1 97.19 295 THR A C 1
ATOM 2264 O O . THR A 1 295 ? -0.234 -3.361 -3.85 1 97.19 295 THR A O 1
ATOM 2267 N N . GLN A 1 296 ? -1.609 -5.066 -4.586 1 97.69 296 GLN A N 1
ATOM 2268 C CA . GLN A 1 296 ? -0.774 -6.109 -3.996 1 97.69 296 GLN A CA 1
ATOM 2269 C C . GLN A 1 296 ? 0.094 -6.781 -5.055 1 97.69 296 GLN A C 1
ATOM 2271 O O . GLN A 1 296 ? 1.161 -7.316 -4.742 1 97.69 296 GLN A O 1
ATOM 2276 N N . LEU A 1 297 ? -0.367 -6.895 -6.203 1 98 297 LEU A N 1
ATOM 2277 C CA . LEU A 1 297 ? 0.348 -7.402 -7.367 1 98 297 LEU A CA 1
ATOM 2278 C C . LEU A 1 297 ? -0.024 -6.621 -8.617 1 98 297 LEU A C 1
ATOM 2280 O O . LEU A 1 297 ? -1.123 -6.781 -9.156 1 98 297 LEU A O 1
ATOM 2284 N N . THR A 1 298 ? 0.939 -5.879 -9.125 1 97.31 298 THR A N 1
ATOM 2285 C CA . THR A 1 298 ? 0.618 -4.867 -10.125 1 97.31 298 THR A CA 1
ATOM 2286 C C . THR A 1 298 ? 1.14 -5.273 -11.5 1 97.31 298 THR A C 1
ATOM 2288 O O . THR A 1 298 ? 1.791 -6.312 -11.641 1 97.31 298 THR A O 1
ATOM 2291 N N . SER A 1 299 ? 0.753 -4.582 -12.461 1 95.75 299 SER A N 1
ATOM 2292 C CA . SER A 1 299 ? 1.38 -4.441 -13.773 1 95.75 299 SER A CA 1
ATOM 2293 C C . SER A 1 299 ? 1.862 -3.014 -14.008 1 95.75 299 SER A C 1
ATOM 2295 O O . SER A 1 299 ? 1.247 -2.264 -14.766 1 95.75 299 SER A O 1
ATOM 2297 N N . LEU A 1 300 ? 2.945 -2.715 -13.328 1 94.25 300 LEU A N 1
ATOM 2298 C CA . LEU A 1 300 ? 3.535 -1.381 -13.32 1 94.25 300 LEU A CA 1
ATOM 2299 C C . LEU A 1 300 ? 2.482 -0.324 -13 1 94.25 300 LEU A C 1
ATOM 2301 O O . LEU A 1 300 ? 1.985 -0.253 -11.875 1 94.25 300 LEU A O 1
ATOM 2305 N N . ASN A 1 301 ? 2.082 0.489 -13.938 1 93.44 301 ASN A N 1
ATOM 2306 C CA . ASN A 1 301 ? 1.14 1.581 -13.719 1 93.44 301 ASN A CA 1
ATOM 2307 C C . ASN A 1 301 ? -0.165 1.355 -14.477 1 93.44 301 ASN A C 1
ATOM 2309 O O . ASN A 1 301 ? -0.866 2.312 -14.812 1 93.44 301 ASN A O 1
ATOM 2313 N N . MET A 1 302 ? -0.482 0.082 -14.805 1 93.75 302 MET A N 1
ATOM 2314 C CA . MET A 1 302 ? -1.725 -0.243 -15.5 1 93.75 302 MET A CA 1
ATOM 2315 C C . MET A 1 302 ? -2.936 0.173 -14.672 1 93.75 302 MET A C 1
ATOM 2317 O O . MET A 1 302 ? -3.023 -0.153 -13.484 1 93.75 302 MET A O 1
ATOM 2321 N N . LYS A 1 303 ? -3.811 0.982 -15.281 1 94.75 303 LYS A N 1
ATOM 2322 C CA . LYS A 1 303 ? -5.102 1.222 -14.641 1 94.75 303 LYS A CA 1
ATOM 2323 C C . LYS A 1 303 ? -6.035 0.028 -14.82 1 94.75 303 LYS A C 1
ATOM 2325 O O . LYS A 1 303 ? -6.316 -0.382 -15.945 1 94.75 303 LYS A O 1
ATOM 2330 N N . GLY A 1 304 ? -6.414 -0.591 -13.812 1 95.88 304 GLY A N 1
ATOM 2331 C CA . GLY A 1 304 ? -7.258 -1.774 -13.812 1 95.88 304 GLY A CA 1
ATOM 2332 C C . GLY A 1 304 ? -7.488 -2.344 -12.422 1 95.88 304 GLY A C 1
ATOM 2333 O O . GLY A 1 304 ? -7.023 -1.779 -11.43 1 95.88 304 GLY A O 1
ATOM 2334 N N . ILE A 1 305 ? -8.25 -3.367 -12.398 1 97.56 305 ILE A N 1
ATOM 2335 C CA . ILE A 1 305 ? -8.609 -3.986 -11.133 1 97.56 305 ILE A CA 1
ATOM 2336 C C . ILE A 1 305 ? -8.836 -5.484 -11.328 1 97.56 305 ILE A C 1
ATOM 2338 O O . ILE A 1 305 ? -9.172 -5.926 -12.43 1 97.56 305 ILE A O 1
ATOM 2342 N N . SER A 1 306 ? -8.516 -6.246 -10.328 1 97.88 306 SER A N 1
ATOM 2343 C CA . SER A 1 306 ? -8.828 -7.672 -10.383 1 97.88 306 SER A CA 1
ATOM 2344 C C . SER A 1 306 ? -9.57 -8.125 -9.133 1 97.88 306 SER A C 1
ATOM 2346 O O . SER A 1 306 ? -9.461 -7.504 -8.078 1 97.88 306 SER A O 1
ATOM 2348 N N . LEU A 1 307 ? -10.398 -9.086 -9.289 1 98.56 307 LEU A N 1
ATOM 2349 C CA . LEU A 1 307 ? -11.125 -9.766 -8.219 1 98.56 307 LEU A CA 1
ATOM 2350 C C . LEU A 1 307 ? -10.625 -11.195 -8.055 1 98.56 307 LEU A C 1
ATOM 2352 O O . LEU A 1 307 ? -10.68 -11.992 -9 1 98.56 307 LEU A O 1
ATOM 2356 N N . THR A 1 308 ? -10.055 -11.492 -6.953 1 98.62 308 THR A N 1
ATOM 2357 C CA . THR A 1 308 ? -9.633 -12.844 -6.586 1 98.62 308 THR A CA 1
ATOM 2358 C C . THR A 1 308 ? -10.547 -13.422 -5.512 1 98.62 308 THR A C 1
ATOM 2360 O O . THR A 1 308 ? -10.82 -12.773 -4.5 1 98.62 308 THR A O 1
ATOM 2363 N N . MET A 1 309 ? -11.031 -14.578 -5.75 1 98.75 309 MET A N 1
ATOM 2364 C CA . MET A 1 309 ? -11.82 -15.297 -4.75 1 98.75 309 MET A CA 1
ATOM 2365 C C . MET A 1 309 ? -11.195 -16.656 -4.438 1 98.75 309 MET A C 1
ATOM 2367 O O . MET A 1 309 ? -10.797 -17.375 -5.348 1 98.75 309 MET A O 1
ATOM 2371 N N . LEU A 1 310 ? -11.016 -16.938 -3.205 1 98.81 310 LEU A N 1
ATOM 2372 C CA . LEU A 1 310 ? -10.57 -18.234 -2.691 1 98.81 310 LEU A CA 1
ATOM 2373 C C . LEU A 1 310 ? -11.688 -18.922 -1.916 1 98.81 310 LEU A C 1
ATOM 2375 O O . LEU A 1 310 ? -12.117 -18.438 -0.868 1 98.81 310 LEU A O 1
ATOM 2379 N N . LYS A 1 311 ? -12.18 -19.984 -2.459 1 98.62 311 LYS A N 1
ATOM 2380 C CA . LYS A 1 311 ? -13.148 -20.766 -1.695 1 98.62 311 LYS A CA 1
ATOM 2381 C C . LYS A 1 311 ? -12.492 -21.406 -0.47 1 98.62 311 LYS A C 1
ATOM 2383 O O . LYS A 1 311 ? -11.5 -22.125 -0.593 1 98.62 311 LYS A O 1
ATOM 2388 N N . ILE A 1 312 ? -13.031 -21.156 0.694 1 98.5 312 ILE A N 1
ATOM 2389 C CA . ILE A 1 312 ? -12.445 -21.641 1.938 1 98.5 312 ILE A CA 1
ATOM 2390 C C . ILE A 1 312 ? -12.883 -23.078 2.188 1 98.5 312 ILE A C 1
ATOM 2392 O O . ILE A 1 312 ? -14.055 -23.344 2.457 1 98.5 312 ILE A O 1
ATOM 2396 N N . CYS A 1 313 ? -11.938 -23.984 2.082 1 96.62 313 CYS A N 1
ATOM 2397 C CA . CYS A 1 313 ? -12.188 -25.391 2.328 1 96.62 313 CYS A CA 1
ATOM 2398 C C . CYS A 1 313 ? -11.648 -25.812 3.691 1 96.62 313 CYS A C 1
ATOM 2400 O O . CYS A 1 313 ? -11.969 -26.891 4.184 1 96.62 313 CYS A O 1
ATOM 2402 N N . ASP A 1 314 ? -10.859 -25.031 4.27 1 97.81 314 ASP A N 1
ATOM 2403 C CA . ASP A 1 314 ? -10.25 -25.219 5.582 1 97.81 314 ASP A CA 1
ATOM 2404 C C . ASP A 1 314 ? -10.211 -23.906 6.367 1 97.81 314 ASP A C 1
ATOM 2406 O O . ASP A 1 314 ? -9.555 -22.953 5.957 1 97.81 314 ASP A O 1
ATOM 2410 N N . GLU A 1 315 ? -10.797 -23.922 7.59 1 98 315 GLU A N 1
ATOM 2411 C CA . GLU A 1 315 ? -10.867 -22.719 8.414 1 98 315 GLU A CA 1
ATOM 2412 C C . GLU A 1 315 ? -9.469 -22.219 8.781 1 98 315 GLU A C 1
ATOM 2414 O O . GLU A 1 315 ? -9.289 -21.031 9.062 1 98 315 GLU A O 1
ATOM 2419 N N . GLN A 1 316 ? -8.562 -23.125 8.766 1 98.56 316 GLN A N 1
ATOM 2420 C CA . GLN A 1 316 ? -7.184 -22.766 9.078 1 98.56 316 GLN A CA 1
ATOM 2421 C C . GLN A 1 316 ? -6.633 -21.766 8.078 1 98.56 316 GLN A C 1
ATOM 2423 O O . GLN A 1 316 ? -5.793 -20.922 8.422 1 98.56 316 GLN A O 1
ATOM 2428 N N . TRP A 1 317 ? -7.168 -21.797 6.816 1 98.81 317 TRP A N 1
ATOM 2429 C CA . TRP A 1 317 ? -6.727 -20.844 5.809 1 98.81 317 TRP A CA 1
ATOM 2430 C C . TRP A 1 317 ? -7.078 -19.406 6.227 1 98.81 317 TRP A C 1
ATOM 2432 O O . TRP A 1 317 ? -6.285 -18.484 6.035 1 98.81 317 TRP A O 1
ATOM 2442 N N . VAL A 1 318 ? -8.242 -19.25 6.82 1 98.62 318 VAL A N 1
ATOM 2443 C CA . VAL A 1 318 ? -8.688 -17.922 7.262 1 98.62 318 VAL A CA 1
ATOM 2444 C C . VAL A 1 318 ? -7.781 -17.422 8.383 1 98.62 318 VAL A C 1
ATOM 2446 O O . VAL A 1 318 ? -7.375 -16.266 8.391 1 98.62 318 VAL A O 1
ATOM 2449 N N . LYS A 1 319 ? -7.461 -18.328 9.32 1 98.56 319 LYS A N 1
ATOM 2450 C CA . LYS A 1 319 ? -6.562 -17.969 10.414 1 98.56 319 LYS A CA 1
ATOM 2451 C C . LYS A 1 319 ? -5.203 -17.531 9.883 1 98.56 319 LYS A C 1
ATOM 2453 O O . LYS A 1 319 ? -4.629 -16.547 10.359 1 98.56 319 LYS A O 1
ATOM 2458 N N . TRP A 1 320 ? -4.711 -18.234 8.891 1 98.81 320 TRP A N 1
ATOM 2459 C CA . TRP A 1 320 ? -3.41 -17.922 8.305 1 98.81 320 TRP A CA 1
ATOM 2460 C C . TRP A 1 320 ? -3.463 -16.609 7.539 1 98.81 320 TRP A C 1
ATOM 2462 O O . TRP A 1 320 ? -2.49 -15.844 7.527 1 98.81 320 TRP A O 1
ATOM 2472 N N . LEU A 1 321 ? -4.598 -16.281 6.922 1 98.56 321 LEU A N 1
ATOM 2473 C CA . LEU A 1 321 ? -4.758 -15.008 6.207 1 98.56 321 LEU A CA 1
ATOM 2474 C C . LEU A 1 321 ? -4.707 -13.828 7.172 1 98.56 321 LEU A C 1
ATOM 2476 O O . LEU A 1 321 ? -4.254 -12.742 6.809 1 98.56 321 LEU A O 1
ATOM 2480 N N . TYR A 1 322 ? -5.078 -14.031 8.414 1 97.19 322 TYR A N 1
ATOM 2481 C CA . TYR A 1 322 ? -5.102 -12.969 9.414 1 97.19 322 TYR A CA 1
ATOM 2482 C C . TYR A 1 322 ? -3.844 -12.992 10.273 1 97.19 322 TYR A C 1
ATOM 2484 O O . TYR A 1 322 ? -3.631 -12.109 11.102 1 97.19 322 TYR A O 1
ATOM 2492 N N . ALA A 1 323 ? -3 -14.008 10.102 1 97.81 323 ALA A N 1
ATOM 2493 C CA . ALA A 1 323 ? -1.812 -14.148 10.938 1 97.81 323 ALA A CA 1
ATOM 2494 C C . ALA A 1 323 ? -0.882 -12.953 10.773 1 97.81 323 ALA A C 1
ATOM 2496 O O . ALA A 1 323 ? -0.723 -12.43 9.664 1 97.81 323 ALA A O 1
ATOM 2497 N N . PRO A 1 324 ? -0.267 -12.492 11.859 1 95.69 324 PRO A N 1
ATOM 2498 C CA . PRO A 1 324 ? 0.649 -11.352 11.758 1 95.69 324 PRO A CA 1
ATOM 2499 C C . PRO A 1 324 ? 1.846 -11.641 10.852 1 95.69 324 PRO A C 1
ATOM 2501 O O . PRO A 1 324 ? 2.324 -12.773 10.797 1 95.69 324 PRO A O 1
ATOM 2504 N N . VAL A 1 325 ? 2.262 -10.648 10.172 1 97 325 VAL A N 1
ATOM 2505 C CA . VAL A 1 325 ? 3.455 -10.75 9.336 1 97 325 VAL A CA 1
ATOM 2506 C C . VAL A 1 325 ? 4.363 -9.547 9.586 1 97 325 VAL A C 1
ATOM 2508 O O . VAL A 1 325 ? 3.938 -8.547 10.172 1 97 325 VAL A O 1
ATOM 2511 N N . ASP A 1 326 ? 5.625 -9.648 9.273 1 96.06 326 ASP A N 1
ATOM 2512 C CA . ASP A 1 326 ? 6.578 -8.547 9.266 1 96.06 326 ASP A CA 1
ATOM 2513 C C . ASP A 1 326 ? 7.18 -8.352 7.879 1 96.06 326 ASP A C 1
ATOM 2515 O O . ASP A 1 326 ? 8.352 -8.664 7.652 1 96.06 326 ASP A O 1
ATOM 2519 N N . VAL A 1 327 ? 6.348 -7.848 6.973 1 97.5 327 VAL A N 1
ATOM 2520 C CA . VAL A 1 327 ? 6.746 -7.566 5.594 1 97.5 327 VAL A CA 1
ATOM 2521 C C . VAL A 1 327 ? 6.414 -6.121 5.242 1 97.5 327 VAL A C 1
ATOM 2523 O O . VAL A 1 327 ? 5.676 -5.453 5.973 1 97.5 327 VAL A O 1
ATOM 2526 N N . ALA A 1 328 ? 6.922 -5.629 4.211 1 97.12 328 ALA A N 1
ATOM 2527 C CA . ALA A 1 328 ? 6.887 -4.203 3.895 1 97.12 328 ALA A CA 1
ATOM 2528 C C . ALA A 1 328 ? 5.531 -3.803 3.312 1 97.12 328 ALA A C 1
ATOM 2530 O O . ALA A 1 328 ? 5.129 -2.643 3.408 1 97.12 328 ALA A O 1
ATOM 2531 N N . HIS A 1 329 ? 4.809 -4.77 2.697 1 97.25 329 HIS A N 1
ATOM 2532 C CA . HIS A 1 329 ? 3.666 -4.32 1.908 1 97.25 329 HIS A CA 1
ATOM 2533 C C . HIS A 1 329 ? 2.459 -5.227 2.123 1 97.25 329 HIS A C 1
ATOM 2535 O O . HIS A 1 329 ? 1.719 -5.516 1.179 1 97.25 329 HIS A O 1
ATOM 2541 N N . TRP A 1 330 ? 2.264 -5.805 3.266 1 95.81 330 TRP A N 1
ATOM 2542 C CA . TRP A 1 330 ? 1.043 -6.477 3.697 1 95.81 330 TRP A CA 1
ATOM 2543 C C . TRP A 1 330 ? 0.526 -5.883 5.004 1 95.81 330 TRP A C 1
ATOM 2545 O O . TRP A 1 330 ? 1.156 -6.031 6.055 1 95.81 330 TRP A O 1
ATOM 2555 N N . ALA A 1 331 ? -0.519 -4.988 4.961 1 86.44 331 ALA A N 1
ATOM 2556 C CA . ALA A 1 331 ? -1.093 -4.395 6.164 1 86.44 331 ALA A CA 1
ATOM 2557 C C . ALA A 1 331 ? -2.455 -5.004 6.48 1 86.44 331 ALA A C 1
ATOM 2559 O O . ALA A 1 331 ? -3.172 -5.441 5.578 1 86.44 331 ALA A O 1
ATOM 2560 N N . MET B 1 1 ? -10.719 10.812 -18.594 1 73.44 1 MET B N 1
ATOM 2561 C CA . MET B 1 1 ? -9.938 9.688 -18.094 1 73.44 1 MET B CA 1
ATOM 2562 C C . MET B 1 1 ? -10.844 8.594 -17.547 1 73.44 1 MET B C 1
ATOM 2564 O O . MET B 1 1 ? -11.922 8.883 -17.016 1 73.44 1 MET B O 1
ATOM 2568 N N . LYS B 1 2 ? -10.508 7.402 -17.828 1 89.25 2 LYS B N 1
ATOM 2569 C CA . LYS B 1 2 ? -11.281 6.23 -17.422 1 89.25 2 LYS B CA 1
ATOM 2570 C C . LYS B 1 2 ? -11.203 6.008 -15.914 1 89.25 2 LYS B C 1
ATOM 2572 O O . LYS B 1 2 ? -10.117 6.086 -15.328 1 89.25 2 LYS B O 1
ATOM 2577 N N . LYS B 1 3 ? -12.367 5.895 -15.281 1 93.25 3 LYS B N 1
ATOM 2578 C CA . LYS B 1 3 ? -12.422 5.695 -13.836 1 93.25 3 LYS B CA 1
ATOM 2579 C C . LYS B 1 3 ? -13.367 4.555 -13.469 1 93.25 3 LYS B C 1
ATOM 2581 O O . LYS B 1 3 ? -14.328 4.289 -14.188 1 93.25 3 LYS B O 1
ATOM 2586 N N . ILE B 1 4 ? -13.078 3.869 -12.438 1 96.69 4 ILE B N 1
ATOM 2587 C CA . ILE B 1 4 ? -13.945 2.85 -11.859 1 96.69 4 ILE B CA 1
ATOM 2588 C C . ILE B 1 4 ? -14.836 3.479 -10.789 1 96.69 4 ILE B C 1
ATOM 2590 O O . ILE B 1 4 ? -14.414 3.652 -9.641 1 96.69 4 ILE B O 1
ATOM 2594 N N . MET B 1 5 ? -16.047 3.83 -11.148 1 96.88 5 MET B N 1
ATOM 2595 C CA . MET B 1 5 ? -16.984 4.48 -10.25 1 96.88 5 MET B CA 1
ATOM 2596 C C . MET B 1 5 ? -18.406 4.375 -10.797 1 96.88 5 MET B C 1
ATOM 2598 O O . MET B 1 5 ? -18.609 3.957 -11.938 1 96.88 5 MET B O 1
ATOM 2602 N N . ASN B 1 6 ? -19.391 4.691 -10.023 1 97.81 6 ASN B N 1
ATOM 2603 C CA . ASN B 1 6 ? -20.797 4.66 -10.43 1 97.81 6 ASN B CA 1
ATOM 2604 C C . ASN B 1 6 ? -21.344 6.062 -10.664 1 97.81 6 ASN B C 1
ATOM 2606 O O . ASN B 1 6 ? -22.469 6.223 -11.148 1 97.81 6 ASN B O 1
ATOM 2610 N N . GLY B 1 7 ? -20.609 7.02 -10.344 1 95.25 7 GLY B N 1
ATOM 2611 C CA . GLY B 1 7 ? -20.906 8.445 -10.414 1 95.25 7 GLY B CA 1
ATOM 2612 C C . GLY B 1 7 ? -20.062 9.281 -9.469 1 95.25 7 GLY B C 1
ATOM 2613 O O . GLY B 1 7 ? -19.75 8.844 -8.359 1 95.25 7 GLY B O 1
ATOM 2614 N N . PRO B 1 8 ? -19.688 10.43 -9.977 1 94.56 8 PRO B N 1
ATOM 2615 C CA . PRO B 1 8 ? -18.812 11.258 -9.133 1 94.56 8 PRO B CA 1
ATOM 2616 C C . PRO B 1 8 ? -19.453 11.625 -7.801 1 94.56 8 PRO B C 1
ATOM 2618 O O . PRO B 1 8 ? -18.766 11.75 -6.789 1 94.56 8 PRO B O 1
ATOM 2621 N N . GLU B 1 9 ? -20.75 11.727 -7.809 1 94.5 9 GLU B N 1
ATOM 2622 C CA . GLU B 1 9 ? -21.469 12.18 -6.617 1 94.5 9 GLU B CA 1
ATOM 2623 C C . GLU B 1 9 ? -21.531 11.07 -5.566 1 94.5 9 GLU B C 1
ATOM 2625 O O . GLU B 1 9 ? -21.812 11.336 -4.395 1 94.5 9 GLU B O 1
ATOM 2630 N N . LYS B 1 10 ? -21.266 9.867 -5.922 1 96.38 10 LYS B N 1
ATOM 2631 C CA . LYS B 1 10 ? -21.422 8.719 -5.035 1 96.38 10 LYS B CA 1
ATOM 2632 C C . LYS B 1 10 ? -20.062 8.195 -4.59 1 96.38 10 LYS B C 1
ATOM 2634 O O . LYS B 1 10 ? -19.984 7.32 -3.723 1 96.38 10 LYS B O 1
ATOM 2639 N N . ILE B 1 11 ? -19.078 8.734 -5.109 1 97.88 11 ILE B N 1
ATOM 2640 C CA . ILE B 1 11 ? -17.797 8.055 -5.074 1 97.88 11 ILE B CA 1
ATOM 2641 C C . ILE B 1 11 ? -17.297 7.969 -3.637 1 97.88 11 ILE B C 1
ATOM 2643 O O . ILE B 1 11 ? -16.766 6.934 -3.217 1 97.88 11 ILE B O 1
ATOM 2647 N N . VAL B 1 12 ? -17.453 9.031 -2.848 1 98.38 12 VAL B N 1
ATOM 2648 C CA . VAL B 1 12 ? -16.906 9.055 -1.492 1 98.38 12 VAL B CA 1
ATOM 2649 C C . VAL B 1 12 ? -17.703 8.094 -0.607 1 98.38 12 VAL B C 1
ATOM 2651 O O . VAL B 1 12 ? -17.109 7.277 0.11 1 98.38 12 VAL B O 1
ATOM 2654 N N . ASP B 1 13 ? -19 8.109 -0.698 1 98.62 13 ASP B N 1
ATOM 2655 C CA . ASP B 1 13 ? -19.844 7.238 0.121 1 98.62 13 ASP B CA 1
ATOM 2656 C C . ASP B 1 13 ? -19.578 5.77 -0.198 1 98.62 13 ASP B C 1
ATOM 2658 O O . ASP B 1 13 ? -19.484 4.938 0.708 1 98.62 13 ASP B O 1
ATOM 2662 N N . GLN B 1 14 ? -19.469 5.488 -1.474 1 98.69 14 GLN B N 1
ATOM 2663 C CA . GLN B 1 14 ? -19.25 4.105 -1.885 1 98.69 14 GLN B CA 1
ATOM 2664 C C . GLN B 1 14 ? -17.844 3.635 -1.502 1 98.69 14 GLN B C 1
ATOM 2666 O O . GLN B 1 14 ? -17.656 2.469 -1.152 1 98.69 14 GLN B O 1
ATOM 2671 N N . MET B 1 15 ? -16.859 4.523 -1.579 1 98.75 15 MET B N 1
ATOM 2672 C CA . MET B 1 15 ? -15.523 4.203 -1.094 1 98.75 15 MET B CA 1
ATOM 2673 C C . MET B 1 15 ? -15.555 3.848 0.389 1 98.75 15 MET B C 1
ATOM 2675 O O . MET B 1 15 ? -15 2.826 0.797 1 98.75 15 MET B O 1
ATOM 2679 N N . LEU B 1 16 ? -16.219 4.695 1.192 1 98.88 16 LEU B N 1
ATOM 2680 C CA . LEU B 1 16 ? -16.266 4.492 2.637 1 98.88 16 LEU B CA 1
ATOM 2681 C C . LEU B 1 16 ? -16.984 3.195 2.982 1 98.88 16 LEU B C 1
ATOM 2683 O O . LEU B 1 16 ? -16.578 2.473 3.891 1 98.88 16 LEU B O 1
ATOM 2687 N N . GLN B 1 17 ? -18.031 2.873 2.242 1 98.69 17 GLN B N 1
ATOM 2688 C CA . GLN B 1 17 ? -18.719 1.608 2.432 1 98.69 17 GLN B CA 1
ATOM 2689 C C . GLN B 1 17 ? -17.828 0.424 2.086 1 98.69 17 GLN B C 1
ATOM 2691 O O . GLN B 1 17 ? -17.828 -0.588 2.789 1 98.69 17 GLN B O 1
ATOM 2696 N N . GLY B 1 18 ? -17.094 0.601 0.994 1 98.81 18 GLY B N 1
ATOM 2697 C CA . GLY B 1 18 ? -16.156 -0.434 0.61 1 98.81 18 GLY B CA 1
ATOM 2698 C C . GLY B 1 18 ? -15.07 -0.672 1.649 1 98.81 18 GLY B C 1
ATOM 2699 O O . GLY B 1 18 ? -14.711 -1.817 1.922 1 98.81 18 GLY B O 1
ATOM 2700 N N . PHE B 1 19 ? -14.633 0.406 2.238 1 98.81 19 PHE B N 1
ATOM 2701 C CA . PHE B 1 19 ? -13.617 0.281 3.275 1 98.81 19 PHE B CA 1
ATOM 2702 C C . PHE B 1 19 ? -14.188 -0.403 4.512 1 98.81 19 PHE B C 1
ATOM 2704 O O . PHE B 1 19 ? -13.547 -1.275 5.098 1 98.81 19 PHE B O 1
ATOM 2711 N N . ALA B 1 20 ? -15.336 0.043 4.879 1 98.44 20 ALA B N 1
ATOM 2712 C CA . ALA B 1 20 ? -15.992 -0.558 6.039 1 98.44 20 ALA B CA 1
ATOM 2713 C C . ALA B 1 20 ? -16.203 -2.055 5.836 1 98.44 20 ALA B C 1
ATOM 2715 O O . ALA B 1 20 ? -16.094 -2.838 6.781 1 98.44 20 ALA B O 1
ATOM 2716 N N . PHE B 1 21 ? -16.469 -2.441 4.602 1 98.12 21 PHE B N 1
ATOM 2717 C CA . PHE B 1 21 ? -16.609 -3.85 4.246 1 98.12 21 PHE B CA 1
ATOM 2718 C C . PHE B 1 21 ? -15.289 -4.582 4.441 1 98.12 21 PHE B C 1
ATOM 2720 O O . PHE B 1 21 ? -15.242 -5.641 5.074 1 98.12 21 PHE B O 1
ATOM 2727 N N . ALA B 1 22 ? -14.219 -3.998 3.996 1 97.88 22 ALA B N 1
ATOM 2728 C CA . ALA B 1 22 ? -12.898 -4.637 4.023 1 97.88 22 ALA B CA 1
ATOM 2729 C C . ALA B 1 22 ? -12.391 -4.773 5.457 1 97.88 22 ALA B C 1
ATOM 2731 O O . ALA B 1 22 ? -11.617 -5.688 5.758 1 97.88 22 ALA B O 1
ATOM 2732 N N . ARG B 1 23 ? -12.805 -3.873 6.332 1 97.62 23 ARG B N 1
ATOM 2733 C CA . ARG B 1 23 ? -12.312 -3.854 7.707 1 97.62 23 ARG B CA 1
ATOM 2734 C C . ARG B 1 23 ? -13.461 -4.027 8.695 1 97.62 23 ARG B C 1
ATOM 2736 O O . ARG B 1 23 ? -13.422 -3.469 9.797 1 97.62 23 ARG B O 1
ATOM 2743 N N . ALA B 1 24 ? -14.461 -4.773 8.32 1 96.12 24 ALA B N 1
ATOM 2744 C CA . ALA B 1 24 ? -15.695 -4.93 9.086 1 96.12 24 ALA B CA 1
ATOM 2745 C C . ALA B 1 24 ? -15.414 -5.496 10.477 1 96.12 24 ALA B C 1
ATOM 2747 O O . ALA B 1 24 ? -16.172 -5.27 11.414 1 96.12 24 ALA B O 1
ATOM 2748 N N . ASP B 1 25 ? -14.305 -6.094 10.625 1 93.69 25 ASP B N 1
ATOM 2749 C CA . ASP B 1 25 ? -13.961 -6.73 11.891 1 93.69 25 ASP B CA 1
ATOM 2750 C C . ASP B 1 25 ? -13.508 -5.699 12.914 1 93.69 25 ASP B C 1
ATOM 2752 O O . ASP B 1 25 ? -13.633 -5.918 14.125 1 93.69 25 ASP B O 1
ATOM 2756 N N . LYS B 1 26 ? -13.016 -4.547 12.414 1 96.31 26 LYS B N 1
ATOM 2757 C CA . LYS B 1 26 ? -12.336 -3.652 13.352 1 96.31 26 LYS B CA 1
ATOM 2758 C C . LYS B 1 26 ? -12.867 -2.227 13.227 1 96.31 26 LYS B C 1
ATOM 2760 O O . LYS B 1 26 ? -12.719 -1.421 14.141 1 96.31 26 LYS B O 1
ATOM 2765 N N . VAL B 1 27 ? -13.508 -1.926 12.094 1 98.12 27 VAL B N 1
ATOM 2766 C CA . VAL B 1 27 ? -13.844 -0.535 11.805 1 98.12 27 VAL B CA 1
ATOM 2767 C C . VAL B 1 27 ? -15.352 -0.395 11.617 1 98.12 27 VAL B C 1
ATOM 2769 O O . VAL B 1 27 ? -15.977 -1.214 10.938 1 98.12 27 VAL B O 1
ATOM 2772 N N . GLY B 1 28 ? -15.922 0.536 12.367 1 98.5 28 GLY B N 1
ATOM 2773 C CA . GLY B 1 28 ? -17.297 0.94 12.141 1 98.5 28 GLY B CA 1
ATOM 2774 C C . GLY B 1 28 ? -17.422 2.143 11.227 1 98.5 28 GLY B C 1
ATOM 2775 O O . GLY B 1 28 ? -16.453 2.854 10.992 1 98.5 28 GLY B O 1
ATOM 2776 N N . TYR B 1 29 ? -18.625 2.33 10.641 1 98.69 29 TYR B N 1
ATOM 2777 C CA . TYR B 1 29 ? -18.859 3.43 9.719 1 98.69 29 TYR B CA 1
ATOM 2778 C C . TYR B 1 29 ? -20.172 4.137 10.039 1 98.69 29 TYR B C 1
ATOM 2780 O O . TYR B 1 29 ? -21.219 3.496 10.148 1 98.69 29 TYR B O 1
ATOM 2788 N N . ASP B 1 30 ? -20.109 5.406 10.344 1 98.75 30 ASP B N 1
ATOM 2789 C CA . ASP B 1 30 ? -21.25 6.293 10.484 1 98.75 30 ASP B CA 1
ATOM 2790 C C . ASP B 1 30 ? -21.547 7.023 9.18 1 98.75 30 ASP B C 1
ATOM 2792 O O . ASP B 1 30 ? -20.969 8.078 8.898 1 98.75 30 ASP B O 1
ATOM 2796 N N . PRO B 1 31 ? -22.547 6.527 8.406 1 98.12 31 PRO B N 1
ATOM 2797 C CA . PRO B 1 31 ? -22.781 7.094 7.078 1 98.12 31 PRO B CA 1
ATOM 2798 C C . PRO B 1 31 ? -23.359 8.508 7.141 1 98.12 31 PRO B C 1
ATOM 2800 O O . PRO B 1 31 ? -23.203 9.281 6.191 1 98.12 31 PRO B O 1
ATOM 2803 N N . LEU B 1 32 ? -24 8.844 8.234 1 97.81 32 LEU B N 1
ATOM 2804 C CA . LEU B 1 32 ? -24.594 10.172 8.359 1 97.81 32 LEU B CA 1
ATOM 2805 C C . LEU B 1 32 ? -23.516 11.25 8.414 1 97.81 32 LEU B C 1
ATOM 2807 O O . LEU B 1 32 ? -23.688 12.336 7.852 1 97.81 32 LEU B O 1
ATOM 2811 N N . HIS B 1 33 ? -22.453 10.953 9.078 1 98.62 33 HIS B N 1
ATOM 2812 C CA . HIS B 1 33 ? -21.422 11.961 9.297 1 98.62 33 HIS B CA 1
ATOM 2813 C C . HIS B 1 33 ? -20.125 11.594 8.562 1 98.62 33 HIS B C 1
ATOM 2815 O O . HIS B 1 33 ? -19.156 12.336 8.617 1 98.62 33 HIS B O 1
ATOM 2821 N N . ARG B 1 34 ? -20.062 10.477 7.836 1 98.69 34 ARG B N 1
ATOM 2822 C CA . ARG B 1 34 ? -18.906 9.992 7.109 1 98.69 34 ARG B CA 1
ATOM 2823 C C . ARG B 1 34 ? -17.703 9.82 8.039 1 98.69 34 ARG B C 1
ATOM 2825 O O . ARG B 1 34 ? -16.609 10.312 7.75 1 98.69 34 ARG B O 1
ATOM 2832 N N . VAL B 1 35 ? -17.984 9.109 9.125 1 98.94 35 VAL B N 1
ATOM 2833 C CA . VAL B 1 35 ? -16.969 8.859 10.133 1 98.94 35 VAL B CA 1
ATOM 2834 C C . VAL B 1 35 ? -16.641 7.367 10.172 1 98.94 35 VAL B C 1
ATOM 2836 O O . VAL B 1 35 ? -17.547 6.535 10.328 1 98.94 35 VAL B O 1
ATOM 2839 N N . LEU B 1 36 ? -15.438 7.02 9.883 1 98.94 36 LEU B N 1
ATOM 2840 C CA . LEU B 1 36 ? -14.914 5.695 10.203 1 98.94 36 LEU B CA 1
ATOM 2841 C C . LEU B 1 36 ? -14.289 5.68 11.602 1 98.94 36 LEU B C 1
ATOM 2843 O O . LEU B 1 36 ? -13.602 6.625 11.984 1 98.94 36 LEU B O 1
ATOM 2847 N N . TYR B 1 37 ? -14.578 4.684 12.383 1 98.88 37 TYR B N 1
ATOM 2848 C CA . TYR B 1 37 ? -14.102 4.676 13.766 1 98.88 37 TYR B CA 1
ATOM 2849 C C . TYR B 1 37 ? -13.766 3.262 14.219 1 98.88 37 TYR B C 1
ATOM 2851 O O . TYR B 1 37 ? -14.281 2.287 13.664 1 98.88 37 TYR B O 1
ATOM 2859 N N . GLN B 1 38 ? -12.867 3.143 15.18 1 98.56 38 GLN B N 1
ATOM 2860 C CA . GLN B 1 38 ? -12.562 1.855 15.797 1 98.56 38 GLN B CA 1
ATOM 2861 C C . GLN B 1 38 ? -13.773 1.312 16.547 1 98.56 38 GLN B C 1
ATOM 2863 O O . GLN B 1 38 ? -14.32 1.983 17.438 1 98.56 38 GLN B O 1
ATOM 2868 N N . LYS B 1 39 ? -14.133 0.08 16.203 1 97.62 39 LYS B N 1
ATOM 2869 C CA . LYS B 1 39 ? -15.273 -0.53 16.875 1 97.62 39 LYS B CA 1
ATOM 2870 C C . LYS B 1 39 ? -14.969 -0.762 18.359 1 97.62 39 LYS B C 1
ATOM 2872 O O . LYS B 1 39 ? -15.836 -0.585 19.219 1 97.62 39 LYS B O 1
ATOM 2877 N N . THR B 1 40 ? -13.734 -1.203 18.578 1 96 40 THR B N 1
ATOM 2878 C CA . THR B 1 40 ? -13.273 -1.432 19.938 1 96 40 THR B CA 1
ATOM 2879 C C . THR B 1 40 ? -12.109 -0.504 20.281 1 96 40 THR B C 1
ATOM 2881 O O . THR B 1 40 ? -11.008 -0.657 19.734 1 96 40 THR B O 1
ATOM 2884 N N . PHE B 1 41 ? -12.414 0.532 21 1 96.25 41 PHE B N 1
ATOM 2885 C CA . PHE B 1 41 ? -11.422 1.512 21.406 1 96.25 41 PHE B CA 1
ATOM 2886 C C . PHE B 1 41 ? -11.148 1.414 22.906 1 96.25 41 PHE B C 1
ATOM 2888 O O . PHE B 1 41 ? -12.07 1.224 23.703 1 96.25 41 PHE B O 1
ATOM 2895 N N . ASP B 1 42 ? -9.906 1.456 23.297 1 95.69 42 ASP B N 1
ATOM 2896 C CA . ASP B 1 42 ? -9.523 1.414 24.703 1 95.69 42 ASP B CA 1
ATOM 2897 C C . ASP B 1 42 ? -9.859 2.729 25.406 1 95.69 42 ASP B C 1
ATOM 2899 O O . ASP B 1 42 ? -9.234 3.758 25.125 1 95.69 42 ASP B O 1
ATOM 2903 N N . PRO B 1 43 ? -10.703 2.709 26.344 1 94.56 43 PRO B N 1
ATOM 2904 C CA . PRO B 1 43 ? -11.141 3.951 26.984 1 94.56 43 PRO B CA 1
ATOM 2905 C C . PRO B 1 43 ? -10.047 4.605 27.812 1 94.56 43 PRO B C 1
ATOM 2907 O O . PRO B 1 43 ? -10.188 5.758 28.234 1 94.56 43 PRO B O 1
ATOM 2910 N N . LYS B 1 44 ? -9.016 3.895 28.047 1 95.5 44 LYS B N 1
ATOM 2911 C CA . LYS B 1 44 ? -7.914 4.449 28.828 1 95.5 44 LYS B CA 1
ATOM 2912 C C . LYS B 1 44 ? -7.004 5.316 27.969 1 95.5 44 LYS B C 1
ATOM 2914 O O . LYS B 1 44 ? -6.156 6.047 28.484 1 95.5 44 LYS B O 1
ATOM 2919 N N . SER B 1 45 ? -7.234 5.301 26.703 1 97.81 45 SER B N 1
ATOM 2920 C CA . SER B 1 45 ? -6.402 6.059 25.766 1 97.81 45 SER B CA 1
ATOM 2921 C C . SER B 1 45 ? -7.117 7.32 25.297 1 97.81 45 SER B C 1
ATOM 2923 O O . SER B 1 45 ? -8.344 7.371 25.266 1 97.81 45 SER B O 1
ATOM 2925 N N . VAL B 1 46 ? -6.336 8.352 25 1 98.81 46 VAL B N 1
ATOM 2926 C CA . VAL B 1 46 ? -6.875 9.531 24.328 1 98.81 46 VAL B CA 1
ATOM 2927 C C . VAL B 1 46 ? -7.164 9.203 22.859 1 98.81 46 VAL B C 1
ATOM 2929 O O . VAL B 1 46 ? -6.273 8.773 22.125 1 98.81 46 VAL B O 1
ATOM 2932 N N . PRO B 1 47 ? -8.414 9.305 22.453 1 98.88 47 PRO B N 1
ATOM 2933 C CA . PRO B 1 47 ? -8.672 9.07 21.031 1 98.88 47 PRO B CA 1
ATOM 2934 C C . PRO B 1 47 ? -8.078 10.164 20.141 1 98.88 47 PRO B C 1
ATOM 2936 O O . PRO B 1 47 ? -8.211 11.352 20.438 1 98.88 47 PRO B O 1
ATOM 2939 N N . ILE B 1 48 ? -7.434 9.75 19.109 1 98.94 48 ILE B N 1
ATOM 2940 C CA . ILE B 1 48 ? -6.891 10.641 18.094 1 98.94 48 ILE B CA 1
ATOM 2941 C C . ILE B 1 48 ? -7.82 10.672 16.875 1 98.94 48 ILE B C 1
ATOM 2943 O O . ILE B 1 48 ? -8.164 9.625 16.328 1 98.94 48 ILE B O 1
ATOM 2947 N N . ILE B 1 49 ? -8.258 11.836 16.484 1 98.94 49 ILE B N 1
ATOM 2948 C CA . ILE B 1 49 ? -9.164 12 15.359 1 98.94 49 ILE B CA 1
ATOM 2949 C C . ILE B 1 49 ? -8.508 12.867 14.289 1 98.94 49 ILE B C 1
ATOM 2951 O O . ILE B 1 49 ? -7.871 13.875 14.609 1 98.94 49 ILE B O 1
ATOM 2955 N N . SER B 1 50 ? -8.523 12.438 13.102 1 98.88 50 SER B N 1
ATOM 2956 C CA . SER B 1 50 ? -8.078 13.219 11.953 1 98.88 50 SER B CA 1
ATOM 2957 C C . SER B 1 50 ? -9.062 13.109 10.797 1 98.88 50 SER B C 1
ATOM 2959 O O . SER B 1 50 ? -10.172 12.594 10.961 1 98.88 50 SER B O 1
ATOM 2961 N N . GLY B 1 51 ? -8.758 13.688 9.703 1 98.31 51 GLY B N 1
ATOM 2962 C CA . GLY B 1 51 ? -9.633 13.68 8.547 1 98.31 51 GLY B CA 1
ATOM 2963 C C . GLY B 1 51 ? -9.336 14.789 7.559 1 98.31 51 GLY B C 1
ATOM 2964 O O . GLY B 1 51 ? -8.234 15.352 7.562 1 98.31 51 GLY B O 1
ATOM 2965 N N . GLY B 1 52 ? -10.25 15.047 6.734 1 97.38 52 GLY B N 1
ATOM 2966 C CA . GLY B 1 52 ? -10.148 16.016 5.656 1 97.38 52 GLY B CA 1
ATOM 2967 C C . GLY B 1 52 ? -10.867 15.586 4.391 1 97.38 52 GLY B C 1
ATOM 2968 O O . GLY B 1 52 ? -11.719 14.695 4.43 1 97.38 52 GLY B O 1
ATOM 2969 N N . GLY B 1 53 ? -10.609 16.328 3.381 1 96.5 53 GLY B N 1
ATOM 2970 C CA . GLY B 1 53 ? -11.156 15.898 2.107 1 96.5 53 GLY B CA 1
ATOM 2971 C C . GLY B 1 53 ? -10.711 14.508 1.708 1 96.5 53 GLY B C 1
ATOM 2972 O O . GLY B 1 53 ? -9.625 14.062 2.086 1 96.5 53 GLY B O 1
ATOM 2973 N N . SER B 1 54 ? -11.602 13.805 0.93 1 97.5 54 SER B N 1
ATOM 2974 C CA . SER B 1 54 ? -11.219 12.539 0.319 1 97.5 54 SER B CA 1
ATOM 2975 C C . SER B 1 54 ? -10.336 12.75 -0.905 1 97.5 54 SER B C 1
ATOM 2977 O O . SER B 1 54 ? -10.172 13.883 -1.366 1 97.5 54 SER B O 1
ATOM 2979 N N . GLY B 1 55 ? -9.727 11.742 -1.392 1 96.31 55 GLY B N 1
ATOM 2980 C CA . GLY B 1 55 ? -8.844 11.852 -2.541 1 96.31 55 GLY B CA 1
ATOM 2981 C C . GLY B 1 55 ? -7.379 11.758 -2.178 1 96.31 55 GLY B C 1
ATOM 2982 O O . GLY B 1 55 ? -6.508 11.914 -3.035 1 96.31 55 GLY B O 1
ATOM 2983 N N . HIS B 1 56 ? -7.141 11.438 -0.911 1 97.44 56 HIS B N 1
ATOM 2984 C CA . HIS B 1 56 ? -5.773 11.328 -0.407 1 97.44 56 HIS B CA 1
ATOM 2985 C C . HIS B 1 56 ? -5.5 9.945 0.161 1 97.44 56 HIS B C 1
ATOM 2987 O O . HIS B 1 56 ? -4.555 9.758 0.932 1 97.44 56 HIS B O 1
ATOM 2993 N N . GLU B 1 57 ? -6.363 8.953 -0.156 1 97.94 57 GLU B N 1
ATOM 2994 C CA . GLU B 1 57 ? -6.266 7.602 0.393 1 97.94 57 GLU B CA 1
ATOM 2995 C C . GLU B 1 57 ? -4.887 6.996 0.131 1 97.94 57 GLU B C 1
ATOM 2997 O O . GLU B 1 57 ? -4.352 7.113 -0.973 1 97.94 57 GLU B O 1
ATOM 3002 N N . PRO B 1 58 ? -4.312 6.359 1.105 1 97.75 58 PRO B N 1
ATOM 3003 C CA . PRO B 1 58 ? -5.031 5.832 2.266 1 97.75 58 PRO B CA 1
ATOM 3004 C C . PRO B 1 58 ? -5.234 6.875 3.361 1 97.75 58 PRO B C 1
ATOM 3006 O O . PRO B 1 58 ? -5.84 6.578 4.395 1 97.75 58 PRO B O 1
ATOM 3009 N N . GLY B 1 59 ? -4.625 8.141 3.254 1 95.56 59 GLY B N 1
ATOM 3010 C CA . GLY B 1 59 ? -4.984 9.219 4.16 1 95.56 59 GLY B CA 1
ATOM 3011 C C . GLY B 1 59 ? -6.453 9.594 4.09 1 95.56 59 GLY B C 1
ATOM 3012 O O . GLY B 1 59 ? -6.941 10.023 3.041 1 95.56 59 GLY B O 1
ATOM 3013 N N . HIS B 1 60 ? -7.32 9.359 5.152 1 97.06 60 HIS B N 1
ATOM 3014 C CA . HIS B 1 60 ? -7.035 9.031 6.543 1 97.06 60 HIS B CA 1
ATOM 3015 C C . HIS B 1 60 ? -7.609 7.672 6.918 1 97.06 60 HIS B C 1
ATOM 3017 O O . HIS B 1 60 ? -7.223 7.086 7.93 1 97.06 60 HIS B O 1
ATOM 3023 N N . LEU B 1 61 ? -8.539 7.184 5.973 1 98.44 61 LEU B N 1
ATOM 3024 C CA . LEU B 1 61 ? -9.312 5.98 6.281 1 98.44 61 LEU B CA 1
ATOM 3025 C C . LEU B 1 61 ? -8.383 4.801 6.551 1 98.44 61 LEU B C 1
ATOM 3027 O O . LEU B 1 61 ? -8.664 3.973 7.422 1 98.44 61 LEU B O 1
ATOM 3031 N N . GLY B 1 62 ? -7.277 4.781 5.926 1 98.44 62 GLY B N 1
ATOM 3032 C CA . GLY B 1 62 ? -6.359 3.656 6.02 1 98.44 62 GLY B CA 1
ATOM 3033 C C . GLY B 1 62 ? -5.645 3.58 7.352 1 98.44 62 GLY B C 1
ATOM 3034 O O . GLY B 1 62 ? -5.027 2.561 7.676 1 98.44 62 GLY B O 1
ATOM 3035 N N . TYR B 1 63 ? -5.773 4.605 8.195 1 98.69 63 TYR B N 1
ATOM 3036 C CA . TYR B 1 63 ? -5.008 4.695 9.43 1 98.69 63 TYR B CA 1
ATOM 3037 C C . TYR B 1 63 ? -5.918 4.574 10.648 1 98.69 63 TYR B C 1
ATOM 3039 O O . TYR B 1 63 ? -5.465 4.727 11.789 1 98.69 63 TYR B O 1
ATOM 3047 N N . VAL B 1 64 ? -7.219 4.301 10.414 1 98.75 64 VAL B N 1
ATOM 3048 C CA . VAL B 1 64 ? -8.141 4.043 11.516 1 98.75 64 VAL B CA 1
ATOM 3049 C C . VAL B 1 64 ? -7.879 2.65 12.094 1 98.75 64 VAL B C 1
ATOM 3051 O O . VAL B 1 64 ? -8 1.647 11.383 1 98.75 64 VAL B O 1
ATOM 3054 N N . GLY B 1 65 ? -7.48 2.584 13.266 1 98.12 65 GLY B N 1
ATOM 3055 C CA . GLY B 1 65 ? -7.168 1.335 13.945 1 98.12 65 GLY B CA 1
ATOM 3056 C C . GLY B 1 65 ? -6.219 1.513 15.109 1 98.12 65 GLY B C 1
ATOM 3057 O O . GLY B 1 65 ? -5.707 2.611 15.344 1 98.12 65 GLY B O 1
ATOM 3058 N N . GLU B 1 66 ? -5.961 0.471 15.805 1 97.25 66 GLU B N 1
ATOM 3059 C CA . GLU B 1 66 ? -5.109 0.502 16.984 1 97.25 66 GLU B CA 1
ATOM 3060 C C . GLU B 1 66 ? -3.709 0.999 16.656 1 97.25 66 GLU B C 1
ATOM 3062 O O . GLU B 1 66 ? -3.088 0.523 15.703 1 97.25 66 GLU B O 1
ATOM 3067 N N . GLY B 1 67 ? -3.262 1.979 17.438 1 97.69 67 GLY B N 1
ATOM 3068 C CA . GLY B 1 67 ? -1.903 2.482 17.297 1 97.69 67 GLY B CA 1
ATOM 3069 C C . GLY B 1 67 ? -1.812 3.727 16.438 1 97.69 67 GLY B C 1
ATOM 3070 O O . GLY B 1 67 ? -0.754 4.355 16.344 1 97.69 67 GLY B O 1
ATOM 3071 N N . MET B 1 68 ? -2.957 4.078 15.766 1 98.38 68 MET B N 1
ATOM 3072 C CA . MET B 1 68 ? -2.971 5.305 14.977 1 98.38 68 MET B CA 1
ATOM 3073 C C . MET B 1 68 ? -4.246 6.102 15.227 1 98.38 68 MET B C 1
ATOM 3075 O O . MET B 1 68 ? -4.445 6.629 16.328 1 98.38 68 MET B O 1
ATOM 3079 N N . LEU B 1 69 ? -5.242 6.094 14.336 1 98.81 69 LEU B N 1
ATOM 3080 C CA . LEU B 1 69 ? -6.406 6.953 14.508 1 98.81 69 LEU B CA 1
ATOM 3081 C C . LEU B 1 69 ? -7.562 6.184 15.133 1 98.81 69 LEU B C 1
ATOM 3083 O O . LEU B 1 69 ? -7.832 5.039 14.758 1 98.81 69 LEU B O 1
ATOM 3087 N N . ALA B 1 70 ? -8.203 6.82 16.109 1 98.88 70 ALA B N 1
ATOM 3088 C CA . ALA B 1 70 ? -9.445 6.281 16.656 1 98.88 70 ALA B CA 1
ATOM 3089 C C . ALA B 1 70 ? -10.609 6.477 15.672 1 98.88 70 ALA B C 1
ATOM 3091 O O . ALA B 1 70 ? -11.523 5.656 15.617 1 98.88 70 ALA B O 1
ATOM 3092 N N . ALA B 1 71 ? -10.539 7.578 14.984 1 98.94 71 ALA B N 1
ATOM 3093 C CA . ALA B 1 71 ? -11.562 7.875 13.992 1 98.94 71 ALA B CA 1
ATOM 3094 C C . ALA B 1 71 ? -11.023 8.805 12.906 1 98.94 71 ALA B C 1
ATOM 3096 O O . ALA B 1 71 ? -10.047 9.523 13.125 1 98.94 71 ALA B O 1
ATOM 3097 N N . ALA B 1 72 ? -11.633 8.758 11.75 1 98.94 72 ALA B N 1
ATOM 3098 C CA . ALA B 1 72 ? -11.344 9.633 10.625 1 98.94 72 ALA B CA 1
ATOM 3099 C C . ALA B 1 72 ? -12.625 10.172 10 1 98.94 72 ALA B C 1
ATOM 3101 O O . ALA B 1 72 ? -13.578 9.422 9.789 1 98.94 72 ALA B O 1
ATOM 3102 N N . VAL B 1 73 ? -12.648 11.453 9.758 1 98.88 73 VAL B N 1
ATOM 3103 C CA . VAL B 1 73 ? -13.812 12.125 9.188 1 98.88 73 VAL B CA 1
ATOM 3104 C C . VAL B 1 73 ? -13.516 12.523 7.746 1 98.88 73 VAL B C 1
ATOM 3106 O O . VAL B 1 73 ? -12.43 13.016 7.438 1 98.88 73 VAL B O 1
ATOM 3109 N N . HIS B 1 74 ? -14.516 12.305 6.887 1 98.75 74 HIS B N 1
ATOM 3110 C CA . HIS B 1 74 ? -14.25 12.469 5.461 1 98.75 74 HIS B CA 1
ATOM 3111 C C . HIS B 1 74 ? -15.234 13.438 4.824 1 98.75 74 HIS B C 1
ATOM 3113 O O . HIS B 1 74 ? -16.438 13.352 5.055 1 98.75 74 HIS B O 1
ATOM 3119 N N . GLY B 1 75 ? -14.719 14.422 4.133 1 98.25 75 GLY B N 1
ATOM 3120 C CA . GLY B 1 75 ? -15.523 15.234 3.232 1 98.25 75 GLY B CA 1
ATOM 3121 C C . GLY B 1 75 ? -15.492 14.742 1.798 1 98.25 75 GLY B C 1
ATOM 3122 O O . GLY B 1 75 ? -15.062 13.617 1.529 1 98.25 75 GLY B O 1
ATOM 3123 N N . ASP B 1 76 ? -16.031 15.555 0.879 1 97 76 ASP B N 1
ATOM 3124 C CA . ASP B 1 76 ? -15.969 15.242 -0.546 1 97 76 ASP B CA 1
ATOM 3125 C C . ASP B 1 76 ? -14.531 15.297 -1.06 1 97 76 ASP B C 1
ATOM 3127 O O . ASP B 1 76 ? -13.609 15.633 -0.312 1 97 76 ASP B O 1
ATOM 3131 N N . VAL B 1 77 ? -14.344 14.883 -2.285 1 95.75 77 VAL B N 1
ATOM 3132 C CA . VAL B 1 77 ? -13.008 14.867 -2.873 1 95.75 77 VAL B CA 1
ATOM 3133 C C . VAL B 1 77 ? -12.406 16.266 -2.824 1 95.75 77 VAL B C 1
ATOM 3135 O O . VAL B 1 77 ? -12.938 17.203 -3.426 1 95.75 77 VAL B O 1
ATOM 3138 N N . PHE B 1 78 ? -11.375 16.453 -2.064 1 93.62 78 PHE B N 1
ATOM 3139 C CA . PHE B 1 78 ? -10.586 17.672 -1.892 1 93.62 78 PHE B CA 1
ATOM 3140 C C . PHE B 1 78 ? -11.398 18.75 -1.18 1 93.62 78 PHE B C 1
ATOM 3142 O O . PHE B 1 78 ? -11.078 19.938 -1.264 1 93.62 78 PHE B O 1
ATOM 3149 N N . VAL B 1 79 ? -12.445 18.328 -0.523 1 95 79 VAL B N 1
ATOM 3150 C CA . VAL B 1 79 ? -13.289 19.219 0.266 1 95 79 VAL B CA 1
ATOM 3151 C C . VAL B 1 79 ? -13.398 18.703 1.696 1 95 79 VAL B C 1
ATOM 3153 O O . VAL B 1 79 ? -13.789 17.547 1.916 1 95 79 VAL B O 1
ATOM 3156 N N . PRO B 1 80 ? -13.062 19.5 2.627 1 96.62 80 PRO B N 1
ATOM 3157 C CA . PRO B 1 80 ? -13.086 19.016 4.008 1 96.62 80 PRO B CA 1
ATOM 3158 C C . PRO B 1 80 ? -14.492 18.672 4.496 1 96.62 80 PRO B C 1
ATOM 3160 O O . PRO B 1 80 ? -15.477 19.109 3.896 1 96.62 80 PRO B O 1
ATOM 3163 N N . PRO B 1 81 ? -14.609 17.875 5.539 1 98.44 81 PRO B N 1
ATOM 3164 C CA . PRO B 1 81 ? -15.906 17.656 6.184 1 98.44 81 PRO B CA 1
ATOM 3165 C C . PRO B 1 81 ? -16.438 18.906 6.883 1 98.44 81 PRO B C 1
ATOM 3167 O O . PRO B 1 81 ? -15.695 19.875 7.074 1 98.44 81 PRO B O 1
ATOM 3170 N N . SER B 1 82 ? -17.688 18.922 7.195 1 98.56 82 SER B N 1
ATOM 3171 C CA . SER B 1 82 ? -18.281 20.016 7.957 1 98.56 82 SER B CA 1
ATOM 3172 C C . SER B 1 82 ? -17.875 19.953 9.422 1 98.56 82 SER B C 1
ATOM 3174 O O . SER B 1 82 ? -17.453 18.906 9.914 1 98.56 82 SER B O 1
ATOM 3176 N N . ALA B 1 83 ? -17.984 21.094 10.094 1 98.75 83 ALA B N 1
ATOM 3177 C CA . ALA B 1 83 ? -17.719 21.141 11.531 1 98.75 83 ALA B CA 1
ATOM 3178 C C . ALA B 1 83 ? -18.609 20.156 12.297 1 98.75 83 ALA B C 1
ATOM 3180 O O . ALA B 1 83 ? -18.172 19.562 13.281 1 98.75 83 ALA B O 1
ATOM 3181 N N . GLN B 1 84 ? -19.812 20 11.805 1 98.69 84 GLN B N 1
ATOM 3182 C CA . GLN B 1 84 ? -20.766 19.125 12.461 1 98.69 84 GLN B CA 1
ATOM 3183 C C . GLN B 1 84 ? -20.344 17.656 12.352 1 98.69 84 GLN B C 1
ATOM 3185 O O . GLN B 1 84 ? -20.547 16.875 13.273 1 98.69 84 GLN B O 1
ATOM 3190 N N . GLN B 1 85 ? -19.812 17.312 11.242 1 98.81 85 GLN B N 1
ATOM 3191 C CA . GLN B 1 85 ? -19.297 15.961 11.062 1 98.81 85 GLN B CA 1
ATOM 3192 C C . GLN B 1 85 ? -18.125 15.688 12 1 98.81 85 GLN B C 1
ATOM 3194 O O . GLN B 1 85 ? -18.062 14.625 12.617 1 98.81 85 GLN B O 1
ATOM 3199 N N . VAL B 1 86 ? -17.234 16.641 12.117 1 98.94 86 VAL B N 1
ATOM 3200 C CA . VAL B 1 86 ? -16.078 16.516 13.016 1 98.94 86 VAL B CA 1
ATOM 3201 C C . VAL B 1 86 ? -16.562 16.422 14.461 1 98.94 86 VAL B C 1
ATOM 3203 O O . VAL B 1 86 ? -16.078 15.586 15.227 1 98.94 86 VAL B O 1
ATOM 3206 N N . LEU B 1 87 ? -17.516 17.266 14.773 1 98.94 87 LEU B N 1
ATOM 3207 C CA . LEU B 1 87 ? -18.094 17.266 16.125 1 98.94 87 LEU B CA 1
ATOM 3208 C C . LEU B 1 87 ? -18.703 15.914 16.453 1 98.94 87 LEU B C 1
ATOM 3210 O O . LEU B 1 87 ? -18.578 15.422 17.578 1 98.94 87 LEU B O 1
ATOM 3214 N N . ALA B 1 88 ? -19.391 15.336 15.477 1 98.88 88 ALA B N 1
ATOM 3215 C CA . ALA B 1 88 ? -20 14.023 15.68 1 98.88 88 ALA B CA 1
ATOM 3216 C C . ALA B 1 88 ? -18.953 12.977 16.031 1 98.88 88 ALA B C 1
ATOM 3218 O O . ALA B 1 88 ? -19.172 12.125 16.891 1 98.88 88 ALA B O 1
ATOM 3219 N N . ALA B 1 89 ? -17.812 13.023 15.359 1 98.88 89 ALA B N 1
ATOM 3220 C CA . ALA B 1 89 ? -16.719 12.094 15.633 1 98.88 89 ALA B CA 1
ATOM 3221 C C . ALA B 1 89 ? -16.156 12.297 17.047 1 98.88 89 ALA B C 1
ATOM 3223 O O . ALA B 1 89 ? -15.875 11.328 17.75 1 98.88 89 ALA B O 1
ATOM 3224 N N . ILE B 1 90 ? -15.984 13.562 17.422 1 98.88 90 ILE B N 1
ATOM 3225 C CA . ILE B 1 90 ? -15.492 13.891 18.766 1 98.88 90 ILE B CA 1
ATOM 3226 C C . ILE B 1 90 ? -16.438 13.305 19.812 1 98.88 90 ILE B C 1
ATOM 3228 O O . ILE B 1 90 ? -15.992 12.625 20.734 1 98.88 90 ILE B O 1
ATOM 3232 N N . ARG B 1 91 ? -17.75 13.531 19.641 1 98.69 91 ARG B N 1
ATOM 3233 C CA . ARG B 1 91 ? -18.766 13.039 20.578 1 98.69 91 ARG B CA 1
ATOM 3234 C C . ARG B 1 91 ? -18.719 11.523 20.688 1 98.69 91 ARG B C 1
ATOM 3236 O O . ARG B 1 91 ? -18.828 10.969 21.781 1 98.69 91 ARG B O 1
ATOM 3243 N N . GLN B 1 92 ? -18.531 10.969 19.562 1 98.25 92 GLN B N 1
ATOM 3244 C CA . GLN B 1 92 ? -18.578 9.516 19.484 1 98.25 92 GLN B CA 1
ATOM 3245 C C . GLN B 1 92 ? -17.375 8.891 20.188 1 98.25 92 GLN B C 1
ATOM 3247 O O . GLN B 1 92 ? -17.5 7.844 20.828 1 98.25 92 GLN B O 1
ATOM 3252 N N . MET B 1 93 ? -16.188 9.508 20.078 1 98.44 93 MET B N 1
ATOM 3253 C CA . MET B 1 93 ? -14.961 8.844 20.5 1 98.44 93 MET B CA 1
ATOM 3254 C C . MET B 1 93 ? -14.547 9.297 21.891 1 98.44 93 MET B C 1
ATOM 3256 O O . MET B 1 93 ? -13.703 8.664 22.531 1 98.44 93 MET B O 1
ATOM 3260 N N . ASP B 1 94 ? -15.086 10.375 22.344 1 98.06 94 ASP B N 1
ATOM 3261 C CA . ASP B 1 94 ? -14.711 10.891 23.656 1 98.06 94 ASP B CA 1
ATOM 3262 C C . ASP B 1 94 ? -15.172 9.945 24.766 1 98.06 94 ASP B C 1
ATOM 3264 O O . ASP B 1 94 ? -16.375 9.734 24.953 1 98.06 94 ASP B O 1
ATOM 3268 N N . GLN B 1 95 ? -14.203 9.43 25.469 1 95.12 95 GLN B N 1
ATOM 3269 C CA . GLN B 1 95 ? -14.5 8.5 26.562 1 95.12 95 GLN B CA 1
ATOM 3270 C C . GLN B 1 95 ? -14 9.031 27.891 1 95.12 95 GLN B C 1
ATOM 3272 O O . GLN B 1 95 ? -13.727 8.258 28.812 1 95.12 95 GLN B O 1
ATOM 3277 N N . GLY B 1 96 ? -13.789 10.266 27.953 1 96.38 96 GLY B N 1
ATOM 3278 C CA . GLY B 1 96 ? -13.477 10.875 29.234 1 96.38 96 GLY B CA 1
ATOM 3279 C C . GLY B 1 96 ? -12.008 11.234 29.375 1 96.38 96 GLY B C 1
ATOM 3280 O O . GLY B 1 96 ? -11.617 11.883 30.359 1 96.38 96 GLY B O 1
ATOM 3281 N N . LYS B 1 97 ? -11.164 10.852 28.438 1 97.88 97 LYS B N 1
ATOM 3282 C CA . LYS B 1 97 ? -9.734 11.156 28.516 1 97.88 97 LYS B CA 1
ATOM 3283 C C . LYS B 1 97 ? -9.375 12.344 27.625 1 97.88 97 LYS B C 1
ATOM 3285 O O . LYS B 1 97 ? -8.203 12.68 27.469 1 97.88 97 LYS B O 1
ATOM 3290 N N . GLY B 1 98 ? -10.438 12.969 27.078 1 98.44 98 GLY B N 1
ATOM 3291 C CA . GLY B 1 98 ? -10.219 14.016 26.094 1 98.44 98 GLY B CA 1
ATOM 3292 C C . GLY B 1 98 ? -10.031 13.484 24.688 1 98.44 98 GLY B C 1
ATOM 3293 O O . GLY B 1 98 ? -10.055 12.273 24.469 1 98.44 98 GLY B O 1
ATOM 3294 N N . VAL B 1 99 ? -9.961 14.461 23.734 1 98.88 99 VAL B N 1
ATOM 3295 C CA . VAL B 1 99 ? -9.805 14.109 22.328 1 98.88 99 VAL B CA 1
ATOM 3296 C C . VAL B 1 99 ? -8.711 14.969 21.688 1 98.88 99 VAL B C 1
ATOM 3298 O O . VAL B 1 99 ? -8.633 16.172 21.953 1 98.88 99 VAL B O 1
ATOM 3301 N N . LEU B 1 100 ? -7.82 14.359 20.938 1 98.94 100 LEU B N 1
ATOM 3302 C CA . LEU B 1 100 ? -6.828 15.125 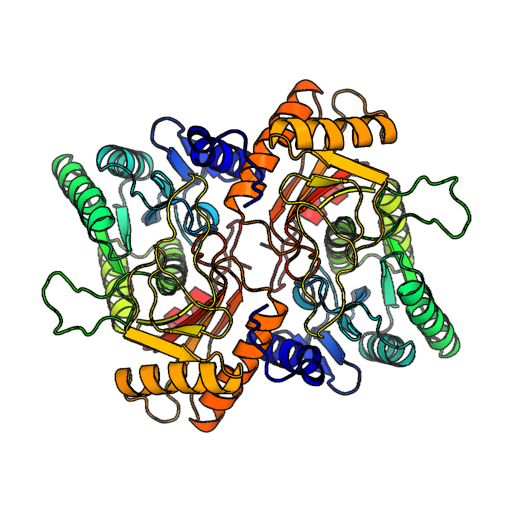20.188 1 98.94 100 LEU B CA 1
ATOM 3303 C C . LEU B 1 100 ? -7.145 15.109 18.703 1 98.94 100 LEU B C 1
ATOM 3305 O O . LEU B 1 100 ? -7.352 14.047 18.109 1 98.94 100 LEU B O 1
ATOM 3309 N N . LEU B 1 101 ? -7.238 16.281 18.141 1 98.94 101 LEU B N 1
ATOM 3310 C CA . LEU B 1 101 ? -7.406 16.438 16.703 1 98.94 101 LEU B CA 1
ATOM 3311 C C . LEU B 1 101 ? -6.062 16.641 16.016 1 98.94 101 LEU B C 1
ATOM 3313 O O . LEU B 1 101 ? -5.246 17.453 16.484 1 98.94 101 LEU B O 1
ATOM 3317 N N . ILE B 1 102 ? -5.766 15.875 15.016 1 98.94 102 ILE B N 1
ATOM 3318 C CA . ILE B 1 102 ? -4.645 16.156 14.133 1 98.94 102 ILE B CA 1
ATOM 3319 C C . ILE B 1 102 ? -5.164 16.766 12.828 1 98.94 102 ILE B C 1
ATOM 3321 O O . ILE B 1 102 ? -5.918 16.125 12.094 1 98.94 102 ILE B O 1
ATOM 3325 N N . ILE B 1 103 ? -4.73 17.984 12.523 1 98.69 103 ILE B N 1
ATOM 3326 C CA . ILE B 1 103 ? -5.309 18.75 11.422 1 98.69 103 ILE B CA 1
ATOM 3327 C C . ILE B 1 103 ? -4.219 19.125 10.422 1 98.69 103 ILE B C 1
ATOM 3329 O O . ILE B 1 103 ? -3.195 19.703 10.789 1 98.69 103 ILE B O 1
ATOM 3333 N N . LYS B 1 104 ? -4.402 18.688 9.164 1 97.31 104 LYS B N 1
ATOM 3334 C CA . LYS B 1 104 ? -3.51 19.203 8.133 1 97.31 104 LYS B CA 1
ATOM 3335 C C . LYS B 1 104 ? -3.746 20.688 7.902 1 97.31 104 LYS B C 1
ATOM 3337 O O . LYS B 1 104 ? -4.891 21.156 7.887 1 97.31 104 LYS B O 1
ATOM 3342 N N . ASN B 1 105 ? -2.725 21.359 7.699 1 95.06 105 ASN B N 1
ATOM 3343 C CA . ASN B 1 105 ? -2.789 22.812 7.609 1 95.06 105 ASN B CA 1
ATOM 3344 C C . ASN B 1 105 ? -3.281 23.266 6.238 1 95.06 105 ASN B C 1
ATOM 3346 O O . ASN B 1 105 ? -2.488 23.703 5.406 1 95.06 105 ASN B O 1
ATOM 3350 N N . PHE B 1 106 ? -4.523 23.125 6.047 1 92.5 106 PHE B N 1
ATOM 3351 C CA . PHE B 1 106 ? -5.289 23.703 4.949 1 92.5 106 PHE B CA 1
ATOM 3352 C C . PHE B 1 106 ? -6.387 24.609 5.48 1 92.5 106 PHE B C 1
ATOM 3354 O O . PHE B 1 106 ? -7.051 24.297 6.469 1 92.5 106 PHE B O 1
ATOM 3361 N N . VAL B 1 107 ? -6.555 25.688 4.855 1 92 107 VAL B N 1
ATOM 3362 C CA . VAL B 1 107 ? -7.434 26.734 5.355 1 92 107 VAL B CA 1
ATOM 3363 C C . VAL B 1 107 ? -8.812 26.156 5.672 1 92 107 VAL B C 1
ATOM 3365 O O . VAL B 1 107 ? -9.336 26.359 6.766 1 92 107 VAL B O 1
ATOM 3368 N N . ALA B 1 108 ? -9.375 25.469 4.75 1 93 108 ALA B N 1
ATOM 3369 C CA . ALA B 1 108 ? -10.727 24.938 4.914 1 93 108 ALA B CA 1
ATOM 3370 C C . ALA B 1 108 ? -10.758 23.844 5.988 1 93 108 ALA B C 1
ATOM 3372 O O . ALA B 1 108 ? -11.734 23.734 6.734 1 93 108 ALA B O 1
ATOM 3373 N N . ASP B 1 109 ? -9.781 23 6.066 1 95.12 109 ASP B N 1
ATOM 3374 C CA . ASP B 1 109 ? -9.703 22 7.113 1 95.12 109 ASP B CA 1
ATOM 3375 C C . ASP B 1 109 ? -9.617 22.641 8.492 1 95.12 109 ASP B C 1
ATOM 3377 O O . ASP B 1 109 ? -10.32 22.219 9.422 1 95.12 109 ASP B O 1
ATOM 3381 N N . LEU B 1 110 ? -8.727 23.625 8.617 1 97.06 110 LEU B N 1
ATOM 3382 C CA . LEU B 1 110 ? -8.57 24.328 9.891 1 97.06 110 LEU B CA 1
ATOM 3383 C C . LEU B 1 110 ? -9.891 24.922 10.34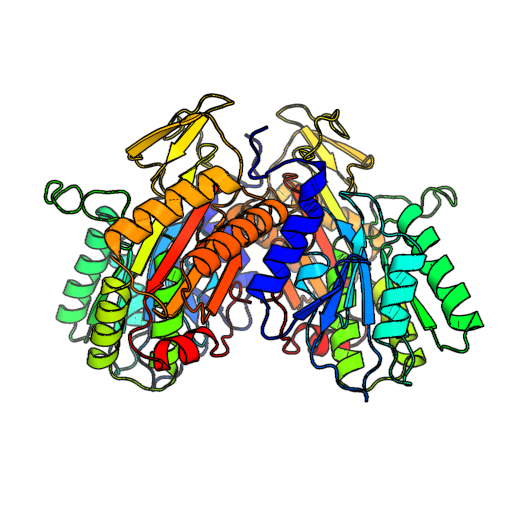4 1 97.06 110 LEU B C 1
ATOM 3385 O O . LEU B 1 110 ? -10.273 24.797 11.508 1 97.06 110 LEU B O 1
ATOM 3389 N N . ALA B 1 111 ? -10.547 25.531 9.414 1 97.62 111 ALA B N 1
ATOM 3390 C CA . ALA B 1 111 ? -11.789 26.219 9.742 1 97.62 111 ALA B CA 1
ATOM 3391 C C . ALA B 1 111 ? -12.812 25.25 10.336 1 97.62 111 ALA B C 1
ATOM 3393 O O . ALA B 1 111 ? -13.406 25.531 11.383 1 97.62 111 ALA B O 1
ATOM 3394 N N . THR B 1 112 ? -13.023 24.141 9.727 1 98.38 112 THR B N 1
ATOM 3395 C CA . THR B 1 112 ? -14.07 23.219 10.156 1 98.38 112 THR B CA 1
ATOM 3396 C C . THR B 1 112 ? -13.656 22.469 11.422 1 98.38 112 THR B C 1
ATOM 3398 O O . THR B 1 112 ? -14.461 22.297 12.328 1 98.38 112 THR B O 1
ATOM 3401 N N . PHE B 1 113 ? -12.43 22.047 11.539 1 98.75 113 PHE B N 1
ATOM 3402 C CA . PHE B 1 113 ? -11.977 21.281 12.695 1 98.75 113 PHE B CA 1
ATOM 3403 C C . PHE B 1 113 ? -11.898 22.156 13.938 1 98.75 113 PHE B C 1
ATOM 3405 O O . PHE B 1 113 ? -12.281 21.734 15.031 1 98.75 113 PHE B O 1
ATOM 3412 N N . LEU B 1 114 ? -11.375 23.359 13.766 1 98.62 114 LEU B N 1
ATOM 3413 C CA . LEU B 1 114 ? -11.273 24.266 14.906 1 98.62 114 LEU B CA 1
ATOM 3414 C C . LEU B 1 114 ? -12.648 24.703 15.375 1 98.62 114 LEU B C 1
ATOM 3416 O O . LEU B 1 114 ? -12.875 24.875 16.578 1 98.62 114 LEU B O 1
ATOM 3420 N N . SER B 1 115 ? -13.516 24.906 14.406 1 98.81 115 SER B N 1
ATOM 3421 C CA . SER B 1 115 ? -14.898 25.203 14.773 1 98.81 115 SER B CA 1
ATOM 3422 C C . SER B 1 115 ? -15.5 24.078 15.594 1 98.81 115 SER B C 1
ATOM 3424 O O . SER B 1 115 ? -16.172 24.312 16.594 1 98.81 115 SER B O 1
ATOM 3426 N N . ALA B 1 116 ? -15.32 22.859 15.18 1 98.88 116 ALA B N 1
ATOM 3427 C CA . ALA B 1 116 ? -15.805 21.703 15.914 1 98.88 116 ALA B CA 1
ATOM 3428 C C . ALA B 1 116 ? -15.188 21.641 17.312 1 98.88 116 ALA B C 1
ATOM 3430 O O . ALA B 1 116 ? -15.867 21.281 18.281 1 98.88 116 ALA B O 1
ATOM 3431 N N . GLU B 1 117 ? -13.922 21.922 17.391 1 98.81 117 GLU B N 1
ATOM 3432 C CA . GLU B 1 117 ? -13.234 21.938 18.688 1 98.81 117 GLU B CA 1
ATOM 3433 C C . GLU B 1 117 ? -13.891 22.922 19.641 1 98.81 117 GLU B C 1
ATOM 3435 O O . GLU B 1 117 ? -14.125 22.609 20.812 1 98.81 117 GLU B O 1
ATOM 3440 N N . VAL B 1 118 ? -14.133 24.109 19.156 1 98.75 118 VAL B N 1
ATOM 3441 C CA . VAL B 1 118 ? -14.758 25.156 19.969 1 98.75 118 VAL B CA 1
ATOM 3442 C C . VAL B 1 118 ? -16.125 24.656 20.469 1 98.75 118 VAL B C 1
ATOM 3444 O O . VAL B 1 118 ? -16.438 24.812 21.641 1 98.75 118 VAL B O 1
ATOM 3447 N N . GLN B 1 119 ? -16.891 24.078 19.578 1 98.81 119 GLN B N 1
ATOM 3448 C CA . GLN B 1 119 ? -18.219 23.578 19.938 1 98.81 119 GLN B CA 1
ATOM 3449 C C . GLN B 1 119 ? -18.109 22.453 20.969 1 98.81 119 GLN B C 1
ATOM 3451 O O . GLN B 1 119 ? -18.891 22.422 21.922 1 98.81 119 GLN B O 1
ATOM 3456 N N . ALA B 1 120 ? -17.203 21.562 20.75 1 98.81 120 ALA B N 1
ATOM 3457 C CA . ALA B 1 120 ? -17.016 20.453 21.672 1 98.81 120 ALA B CA 1
ATOM 3458 C C . ALA B 1 120 ? -16.625 20.938 23.062 1 98.81 120 ALA B C 1
ATOM 3460 O O . ALA B 1 120 ? -17.109 20.438 24.078 1 98.81 120 ALA B O 1
ATOM 3461 N N . ARG B 1 121 ? -15.758 21.922 23.141 1 98.56 121 ARG B N 1
ATOM 3462 C CA . ARG B 1 121 ? -15.352 22.516 24.406 1 98.56 121 ARG B CA 1
ATOM 3463 C C . ARG B 1 121 ? -16.531 23.188 25.109 1 98.56 121 ARG B C 1
ATOM 3465 O O . ARG B 1 121 ? -16.656 23.109 26.328 1 98.56 121 ARG B O 1
ATOM 3472 N N . ALA B 1 122 ? -17.328 23.797 24.344 1 98.5 122 ALA B N 1
ATOM 3473 C CA . ALA B 1 122 ? -18.531 24.422 24.891 1 98.5 122 ALA B CA 1
ATOM 3474 C C . ALA B 1 122 ? -19.469 23.375 25.5 1 98.5 122 ALA B C 1
ATOM 3476 O O . ALA B 1 122 ? -20.234 23.688 26.406 1 98.5 122 ALA B O 1
ATOM 3477 N N . GLU B 1 123 ? -19.391 22.172 25.016 1 98.31 123 GLU B N 1
ATOM 3478 C CA . GLU B 1 123 ? -20.203 21.062 25.531 1 98.31 123 GLU B CA 1
ATOM 3479 C C . GLU B 1 123 ? -19.547 20.438 26.75 1 98.31 123 GLU B C 1
ATOM 3481 O O . GLU B 1 123 ? -20.078 19.5 27.344 1 98.31 123 GLU B O 1
ATOM 3486 N N . GLY B 1 124 ? -18.391 20.875 27.125 1 98.25 124 GLY B N 1
ATOM 3487 C CA . GLY B 1 124 ? -17.703 20.406 28.328 1 98.25 124 GLY B CA 1
ATOM 3488 C C . GLY B 1 124 ? -16.672 19.328 28.031 1 98.25 124 GLY B C 1
ATOM 3489 O O . GLY B 1 124 ? -16.219 18.641 28.953 1 98.25 124 GLY B O 1
ATOM 3490 N N . ARG B 1 125 ? -16.312 19.219 26.797 1 98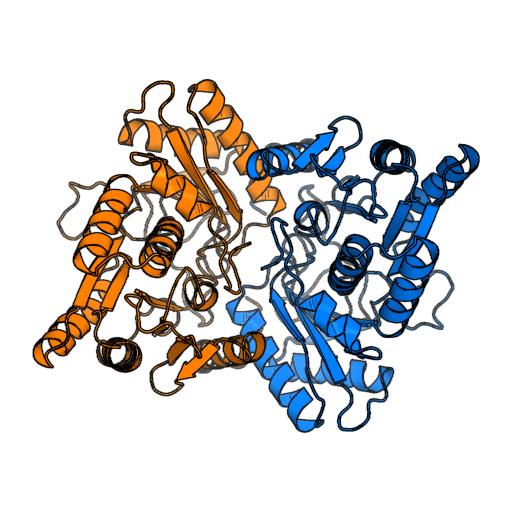.25 125 ARG B N 1
ATOM 3491 C CA . ARG B 1 125 ? -15.328 18.188 26.422 1 98.25 125 ARG B CA 1
ATOM 3492 C C . ARG B 1 125 ? -13.93 18.797 26.328 1 98.25 125 ARG B C 1
ATOM 3494 O O . ARG B 1 125 ? -13.758 19.922 25.875 1 98.25 125 ARG B O 1
ATOM 3501 N N . ASP B 1 126 ? -12.984 18.016 26.766 1 98.5 126 ASP B N 1
ATOM 3502 C CA . ASP B 1 126 ? -11.594 18.422 26.625 1 98.5 126 ASP B CA 1
ATOM 3503 C C . ASP B 1 126 ? -11.047 18.062 25.25 1 98.5 126 ASP B C 1
ATOM 3505 O O . ASP B 1 126 ? -10.883 16.875 24.938 1 98.5 126 ASP B O 1
ATOM 3509 N N . VAL B 1 127 ? -10.812 19.031 24.438 1 98.81 127 VAL B N 1
ATOM 3510 C CA . VAL B 1 127 ? -10.328 18.797 23.078 1 98.81 127 VAL B CA 1
ATOM 3511 C C . VAL B 1 127 ? -9.109 19.672 22.797 1 98.81 127 VAL B C 1
ATOM 3513 O O . VAL B 1 127 ? -9.086 20.844 23.188 1 98.81 127 VAL B O 1
ATOM 3516 N N . ALA B 1 128 ? -8.062 19.156 22.297 1 98.88 128 ALA B N 1
ATOM 3517 C CA . ALA B 1 128 ? -6.875 19.859 21.812 1 98.88 128 ALA B CA 1
ATOM 3518 C C . ALA B 1 128 ? -6.574 19.5 20.375 1 98.88 128 ALA B C 1
ATOM 3520 O O . ALA B 1 128 ? -7.266 18.656 19.781 1 98.88 128 ALA B O 1
ATOM 3521 N N . HIS B 1 129 ? -5.68 20.219 19.781 1 98.88 129 HIS B N 1
ATOM 3522 C CA . HIS B 1 129 ? -5.352 19.922 18.391 1 98.88 129 HIS B CA 1
ATOM 3523 C C . HIS B 1 129 ? -3.855 20.062 18.141 1 98.88 129 HIS B C 1
ATOM 3525 O O . HIS B 1 129 ? -3.141 20.672 18.938 1 98.88 129 HIS B O 1
ATOM 3531 N N . VAL B 1 130 ? -3.367 19.375 17.156 1 98.81 130 VAL B N 1
ATOM 3532 C CA . VAL B 1 130 ? -2.055 19.547 16.547 1 98.81 130 VAL B CA 1
ATOM 3533 C C . VAL B 1 130 ? -2.217 19.906 15.07 1 98.81 130 VAL B C 1
ATOM 3535 O O . VAL B 1 130 ? -2.938 19.219 14.336 1 98.81 130 VAL B O 1
ATOM 3538 N N . ILE B 1 131 ? -1.605 21 14.617 1 98.5 131 ILE B N 1
ATOM 3539 C CA . ILE B 1 131 ? -1.633 21.406 13.219 1 98.5 131 ILE B CA 1
ATOM 3540 C C . ILE B 1 131 ? -0.365 20.922 12.516 1 98.5 131 ILE B C 1
ATOM 3542 O O . ILE B 1 131 ? 0.747 21.219 12.961 1 98.5 131 ILE B O 1
ATOM 3546 N N . VAL B 1 132 ? -0.533 20.141 11.461 1 98.25 132 VAL B N 1
ATOM 3547 C CA . VAL B 1 132 ? 0.607 19.656 10.688 1 98.25 132 VAL B CA 1
ATOM 3548 C C . VAL B 1 132 ? 0.866 20.594 9.516 1 98.25 132 VAL B C 1
ATOM 3550 O O . VAL B 1 132 ? 0.001 20.781 8.648 1 98.25 132 VAL B O 1
ATOM 3553 N N . ASN B 1 133 ? 1.955 21.203 9.453 1 96.5 133 ASN B N 1
ATOM 3554 C CA . ASN B 1 133 ? 2.334 22.156 8.406 1 96.5 133 ASN B CA 1
ATOM 3555 C C . ASN B 1 133 ? 3.715 21.828 7.84 1 96.5 133 ASN B C 1
ATOM 3557 O O . ASN B 1 133 ? 4.57 22.719 7.75 1 96.5 133 ASN B O 1
ATOM 3561 N N . ASP B 1 134 ? 3.879 20.609 7.336 1 96.25 134 ASP B N 1
ATOM 3562 C CA . ASP B 1 134 ? 5.191 20.062 7.004 1 96.25 134 ASP B CA 1
ATOM 3563 C C . ASP B 1 134 ? 5.625 20.5 5.602 1 96.25 134 ASP B C 1
ATOM 3565 O O . ASP B 1 134 ? 6.785 20.312 5.223 1 96.25 134 ASP B O 1
ATOM 3569 N N . ASP B 1 135 ? 4.777 21.078 4.82 1 95.62 135 ASP B N 1
ATOM 3570 C CA . ASP B 1 135 ? 5.109 21.469 3.451 1 95.62 135 ASP B CA 1
ATOM 3571 C C . ASP B 1 135 ? 6.039 22.672 3.432 1 95.62 135 ASP B C 1
ATOM 3573 O O . ASP B 1 135 ? 5.602 23.812 3.643 1 95.62 135 ASP B O 1
ATOM 3577 N N . VAL B 1 136 ? 7.25 22.5 3.008 1 92.56 136 VAL B N 1
ATOM 3578 C CA . VAL B 1 136 ? 8.227 23.578 3.109 1 92.56 136 VAL B CA 1
ATOM 3579 C C . VAL B 1 136 ? 8.422 24.234 1.744 1 92.56 136 VAL B C 1
ATOM 3581 O O . VAL B 1 136 ? 9.359 25 1.546 1 92.56 136 VAL B O 1
ATOM 3584 N N . SER B 1 137 ? 7.602 23.812 0.826 1 88.31 137 SER B N 1
ATOM 3585 C CA . SER B 1 137 ? 7.652 24.469 -0.476 1 88.31 137 SER B CA 1
ATOM 3586 C C . SER B 1 137 ? 7.129 25.906 -0.392 1 88.31 137 SER B C 1
ATOM 3588 O O . SER B 1 137 ? 7.387 26.719 -1.282 1 88.31 137 SER B O 1
ATOM 3590 N N . VAL B 1 138 ? 6.34 26.188 0.571 1 78.62 138 VAL B N 1
ATOM 3591 C CA . VAL B 1 138 ? 5.758 27.5 0.784 1 78.62 138 VAL B CA 1
ATOM 3592 C C . VAL B 1 138 ? 6.578 28.281 1.818 1 78.62 138 VAL B C 1
ATOM 3594 O O . VAL B 1 138 ? 6.875 27.75 2.895 1 78.62 138 VAL B O 1
ATOM 3597 N N . GLU B 1 139 ? 7.27 29.391 1.348 1 67.31 139 GLU B N 1
ATOM 3598 C CA . GLU B 1 139 ? 8.117 30.156 2.256 1 67.31 139 GLU B CA 1
ATOM 3599 C C . GLU B 1 139 ? 7.309 30.719 3.422 1 67.31 139 GLU B C 1
ATOM 3601 O O . GLU B 1 139 ? 6.141 31.078 3.256 1 67.31 139 GLU B O 1
ATOM 3606 N N . SER B 1 140 ? 7.867 30.516 4.613 1 57.91 140 SER B N 1
ATOM 3607 C CA . SER B 1 140 ? 7.223 30.906 5.867 1 57.91 140 SER B CA 1
ATOM 3608 C C . SER B 1 140 ? 6.812 32.375 5.852 1 57.91 140 SER B C 1
ATOM 3610 O O . SER B 1 140 ? 5.785 32.75 6.426 1 57.91 140 SER B O 1
ATOM 3612 N N . ASP B 1 141 ? 7.82 33.312 5.473 1 52.12 141 ASP B N 1
ATOM 3613 C CA . ASP B 1 141 ? 7.52 34.719 5.559 1 52.12 141 ASP B CA 1
ATOM 3614 C C . ASP B 1 141 ? 6.406 35.125 4.59 1 52.12 141 ASP B C 1
ATOM 3616 O O . ASP B 1 141 ? 6.152 36.312 4.371 1 52.12 141 ASP B O 1
ATOM 3620 N N . ALA B 1 142 ? 6.066 34.094 3.906 1 50.88 142 ALA B N 1
ATOM 3621 C CA . ALA B 1 142 ? 4.984 34.469 3.004 1 50.88 142 ALA B CA 1
ATOM 3622 C C . ALA B 1 142 ? 3.758 34.938 3.787 1 50.88 142 ALA B C 1
ATOM 3624 O O . ALA B 1 142 ? 3.615 34.625 4.973 1 50.88 142 ALA B O 1
ATOM 3625 N N . SER B 1 143 ? 3.021 35.812 3.367 1 43.84 143 SER B N 1
ATOM 3626 C CA . SER B 1 143 ? 1.832 36.375 4.004 1 43.84 143 SER B CA 1
ATOM 3627 C C . SER B 1 143 ? 1.031 35.312 4.723 1 43.84 143 SER B C 1
ATOM 3629 O O . SER B 1 143 ? 1.174 34.125 4.43 1 43.84 143 SER B O 1
ATOM 3631 N N . PHE B 1 144 ? 0.459 35.656 5.934 1 42.31 144 PHE B N 1
ATOM 3632 C CA . PHE B 1 144 ? -0.403 34.906 6.82 1 42.31 144 PHE B CA 1
ATOM 3633 C C . PHE B 1 144 ? -1.148 33.812 6.047 1 42.31 144 PHE B C 1
ATOM 3635 O O . PHE B 1 144 ? -1.397 32.719 6.57 1 42.31 144 PHE B O 1
ATOM 3642 N N . GLU B 1 145 ? -1.318 34.219 4.816 1 44.59 145 GLU B N 1
ATOM 3643 C CA . GLU B 1 145 ? -2.152 33.406 3.928 1 44.59 145 GLU B CA 1
ATOM 3644 C C . GLU B 1 145 ? -1.37 32.219 3.357 1 44.59 145 GLU B C 1
ATOM 3646 O O . GLU B 1 145 ? -1.962 31.25 2.895 1 44.59 145 GLU B O 1
ATOM 3651 N N . LYS B 1 146 ? -0.058 32.594 3.322 1 56.44 146 LYS B N 1
ATOM 3652 C CA . LYS B 1 146 ? 0.692 31.562 2.615 1 56.44 146 LYS B CA 1
ATOM 3653 C C . LYS B 1 146 ? 1.386 30.625 3.594 1 56.44 146 LYS B C 1
ATOM 3655 O O . LYS B 1 146 ? 2.574 30.781 3.879 1 56.44 146 LYS B O 1
ATOM 3660 N N . ARG B 1 147 ? 0.699 29.875 4.438 1 70.69 147 ARG B N 1
ATOM 3661 C CA . ARG B 1 147 ? 1.13 28.953 5.477 1 70.69 147 ARG B CA 1
ATOM 3662 C C . ARG B 1 147 ? 1.447 27.578 4.895 1 70.69 147 ARG B C 1
ATOM 3664 O O . ARG B 1 147 ? 0.94 27.219 3.83 1 70.69 147 ARG B O 1
ATOM 3671 N N . ARG B 1 148 ? 2.539 27.047 5.469 1 90 148 ARG B N 1
ATOM 3672 C CA . ARG B 1 148 ? 2.92 25.688 5.102 1 90 148 ARG B CA 1
ATOM 3673 C C . ARG B 1 148 ? 1.728 24.75 5.195 1 90 148 ARG B C 1
ATOM 3675 O O . ARG B 1 148 ? 0.997 24.75 6.188 1 90 148 ARG B O 1
ATOM 3682 N N . ARG B 1 149 ? 1.511 24.109 4.117 1 93.12 149 ARG B N 1
ATOM 3683 C CA . ARG B 1 149 ? 0.413 23.141 4.066 1 93.12 149 ARG B CA 1
ATOM 3684 C C . ARG B 1 149 ? 0.77 21.859 4.82 1 93.12 149 ARG B C 1
ATOM 3686 O O . ARG B 1 149 ? 1.926 21.656 5.195 1 93.12 149 ARG B O 1
ATOM 3693 N N . GLY B 1 150 ? -0.233 21.109 5.133 1 95.62 150 GLY B N 1
ATOM 3694 C CA . GLY B 1 150 ? -0.017 19.766 5.641 1 95.62 150 GLY B CA 1
ATOM 3695 C C . GLY B 1 150 ? -0.089 18.703 4.562 1 95.62 150 GLY B C 1
ATOM 3696 O O . GLY B 1 150 ? -1.078 18.625 3.83 1 95.62 150 GLY B O 1
ATOM 3697 N N . VAL B 1 151 ? 0.973 17.906 4.453 1 96.44 151 VAL B N 1
ATOM 3698 C CA . VAL B 1 151 ? 1.019 16.906 3.389 1 96.44 151 VAL B CA 1
ATOM 3699 C C . VAL B 1 151 ? 1.465 15.562 3.959 1 96.44 151 VAL B C 1
ATOM 3701 O O . VAL B 1 151 ? 0.895 15.07 4.938 1 96.44 151 VAL B O 1
ATOM 3704 N N . ALA B 1 152 ? 2.422 14.914 3.377 1 97.75 152 ALA B N 1
ATOM 3705 C CA . ALA B 1 152 ? 2.727 13.516 3.682 1 97.75 152 ALA B CA 1
ATOM 3706 C C . ALA B 1 152 ? 3.25 13.367 5.105 1 97.75 152 ALA B C 1
ATOM 3708 O O . ALA B 1 152 ? 3.094 12.312 5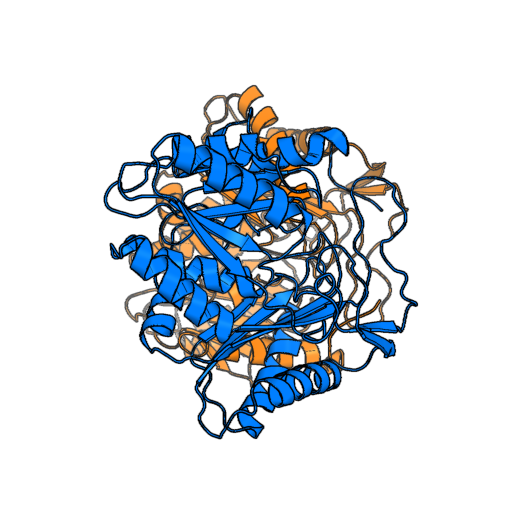.727 1 97.75 152 ALA B O 1
ATOM 3709 N N . GLY B 1 153 ? 3.863 14.367 5.672 1 98.44 153 GLY B N 1
ATOM 3710 C CA . GLY B 1 153 ? 4.371 14.312 7.031 1 98.44 153 GLY B CA 1
ATOM 3711 C C . GLY B 1 153 ? 3.297 13.992 8.055 1 98.44 153 GLY B C 1
ATOM 3712 O O . GLY B 1 153 ? 3.596 13.5 9.148 1 98.44 153 GLY B O 1
ATOM 3713 N N . ALA B 1 154 ? 2.041 14.266 7.723 1 98.62 154 ALA B N 1
ATOM 3714 C CA . ALA B 1 154 ? 0.917 14.016 8.617 1 98.62 154 ALA B CA 1
ATOM 3715 C C . ALA B 1 154 ? 0.849 12.539 9.008 1 98.62 154 ALA B C 1
ATOM 3717 O O . ALA B 1 154 ? 0.457 12.203 10.125 1 98.62 154 ALA B O 1
ATOM 3718 N N . VAL B 1 155 ? 1.266 11.695 8.125 1 98.62 155 VAL B N 1
ATOM 3719 C CA . VAL B 1 155 ? 1.196 10.258 8.367 1 98.62 155 VAL B CA 1
ATOM 3720 C C . VAL B 1 155 ? 2.129 9.883 9.523 1 98.62 155 VAL B C 1
ATOM 3722 O O . VAL B 1 155 ? 1.784 9.055 10.359 1 98.62 155 VAL B O 1
ATOM 3725 N N . LEU B 1 156 ? 3.303 10.477 9.547 1 98.81 156 LEU B N 1
ATOM 3726 C CA . LEU B 1 156 ? 4.242 10.219 10.633 1 98.81 156 LEU B CA 1
ATOM 3727 C C . LEU B 1 156 ? 3.701 10.75 11.961 1 98.81 156 LEU B C 1
ATOM 3729 O O . LEU B 1 156 ? 3.908 10.133 13.008 1 98.81 156 LEU B O 1
ATOM 3733 N N . VAL B 1 157 ? 3.008 11.875 11.875 1 98.88 157 VAL B N 1
ATOM 3734 C CA . VAL B 1 157 ? 2.402 12.438 13.07 1 98.88 157 VAL B CA 1
ATOM 3735 C C . VAL B 1 157 ? 1.324 11.492 13.602 1 98.88 157 VAL B C 1
ATOM 3737 O O . VAL B 1 157 ? 1.271 11.203 14.797 1 98.88 157 VAL B O 1
ATOM 3740 N N . HIS B 1 158 ? 0.475 10.945 12.703 1 98.81 158 HIS B N 1
ATOM 3741 C CA . HIS B 1 158 ? -0.522 9.953 13.094 1 98.81 158 HIS B CA 1
ATOM 3742 C C . HIS B 1 158 ? 0.125 8.773 13.797 1 98.81 158 HIS B C 1
ATOM 3744 O O . HIS B 1 158 ? -0.379 8.305 14.828 1 98.81 158 HIS B O 1
ATOM 3750 N N . LYS B 1 159 ? 1.207 8.297 13.219 1 98.75 159 LYS B N 1
ATOM 3751 C CA . LYS B 1 159 ? 1.888 7.094 13.695 1 98.75 159 LYS B CA 1
ATOM 3752 C C . LYS B 1 159 ? 2.482 7.312 15.078 1 98.75 159 LYS B C 1
ATOM 3754 O O . LYS B 1 159 ? 2.281 6.5 15.984 1 98.75 159 LYS B O 1
ATOM 3759 N N . ILE B 1 160 ? 3.18 8.398 15.25 1 98.94 160 ILE B N 1
ATOM 3760 C CA . ILE B 1 160 ? 3.885 8.68 16.5 1 98.94 160 ILE B CA 1
ATOM 3761 C C . ILE B 1 160 ? 2.875 8.977 17.609 1 98.94 160 ILE B C 1
ATOM 3763 O O . ILE B 1 160 ? 2.938 8.375 18.688 1 98.94 160 ILE B O 1
ATOM 3767 N N . ILE B 1 161 ? 1.907 9.836 17.328 1 98.88 161 ILE B N 1
ATOM 3768 C 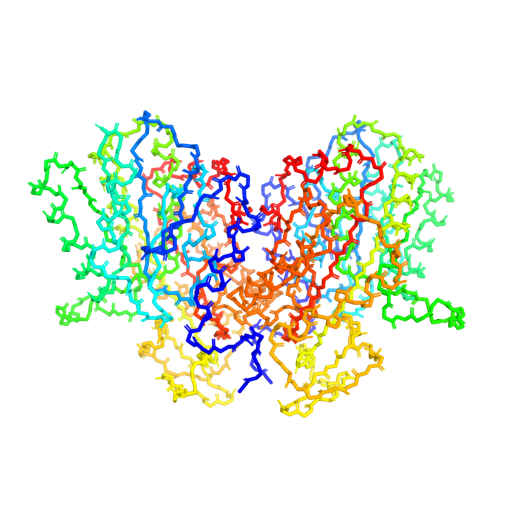CA . ILE B 1 161 ? 0.929 10.227 18.344 1 98.88 161 ILE B CA 1
ATOM 3769 C C . ILE B 1 161 ? 0.042 9.039 18.688 1 98.88 161 ILE B C 1
ATOM 3771 O O . ILE B 1 161 ? -0.305 8.836 19.859 1 98.88 161 ILE B O 1
ATOM 3775 N N . GLY B 1 162 ? -0.331 8.266 17.688 1 98.75 162 GLY B N 1
ATOM 3776 C CA . GLY B 1 162 ? -1.126 7.078 17.938 1 98.75 162 GLY B CA 1
ATOM 3777 C C . GLY B 1 162 ? -0.45 6.105 18.891 1 98.75 162 GLY B C 1
ATOM 3778 O O . GLY B 1 162 ? -1.091 5.562 19.797 1 98.75 162 GLY B O 1
ATOM 3779 N N . ALA B 1 163 ? 0.844 5.871 18.656 1 98.75 163 ALA B N 1
ATOM 3780 C CA . ALA B 1 163 ? 1.607 4.977 19.516 1 98.75 163 ALA B CA 1
ATOM 3781 C C . ALA B 1 163 ? 1.686 5.52 20.938 1 98.75 163 ALA B C 1
ATOM 3783 O O . ALA B 1 163 ? 1.519 4.77 21.906 1 98.75 163 ALA B O 1
ATOM 3784 N N . ALA B 1 164 ? 1.95 6.82 21.062 1 98.81 164 ALA B N 1
ATOM 3785 C CA . ALA B 1 164 ? 2.021 7.457 22.375 1 98.81 164 ALA B CA 1
ATOM 3786 C C . ALA B 1 164 ? 0.684 7.363 23.094 1 98.81 164 ALA B C 1
ATOM 3788 O O . ALA B 1 164 ? 0.641 7.086 24.297 1 98.81 164 ALA B O 1
ATOM 3789 N N . ALA B 1 165 ? -0.412 7.598 22.375 1 98.75 165 ALA B N 1
ATOM 3790 C CA . ALA B 1 165 ? -1.747 7.508 22.969 1 98.75 165 ALA B CA 1
ATOM 3791 C C . ALA B 1 165 ? -2.02 6.102 23.484 1 98.75 165 ALA B C 1
ATOM 3793 O O . ALA B 1 165 ? -2.574 5.938 24.578 1 98.75 165 ALA B O 1
ATOM 3794 N N . LYS B 1 166 ? -1.643 5.113 22.688 1 97.88 166 LYS B N 1
ATOM 3795 C CA . LYS B 1 166 ? -1.829 3.721 23.078 1 97.88 166 LYS B CA 1
ATOM 3796 C C . LYS B 1 166 ? -1.081 3.406 24.375 1 97.88 166 LYS B C 1
ATOM 3798 O O . LYS B 1 166 ? -1.525 2.574 25.172 1 97.88 166 LYS B O 1
ATOM 3803 N N . GLU B 1 167 ? 0.018 4.125 24.609 1 97.94 167 GLU B N 1
ATOM 3804 C CA . GLU B 1 167 ? 0.824 3.914 25.812 1 97.94 167 GLU B CA 1
ATOM 3805 C C . GLU B 1 167 ? 0.237 4.656 27.016 1 97.94 167 GLU B C 1
ATOM 3807 O O . GLU B 1 167 ? 0.751 4.551 28.125 1 97.94 167 GLU B O 1
ATOM 3812 N N . GLY B 1 168 ? -0.77 5.508 26.781 1 97.75 168 GLY B N 1
ATOM 3813 C CA . GLY B 1 168 ? -1.509 6.074 27.906 1 97.75 168 GLY B CA 1
ATOM 3814 C C . GLY B 1 168 ? -1.129 7.516 28.203 1 97.75 168 GLY B C 1
ATOM 3815 O O . GLY B 1 168 ? -1.484 8.055 29.25 1 97.75 168 GLY B O 1
ATOM 3816 N N . TYR B 1 169 ? -0.439 8.188 27.312 1 98.56 169 TYR B N 1
ATOM 3817 C CA . TYR B 1 169 ? -0.091 9.586 27.516 1 98.56 169 TYR B CA 1
ATOM 3818 C C . TYR B 1 169 ? -1.342 10.461 27.594 1 98.56 169 TYR B C 1
ATOM 3820 O O . TYR B 1 169 ? -2.35 10.156 26.953 1 98.56 169 TYR B O 1
ATOM 3828 N N . SER B 1 170 ? -1.235 11.523 28.375 1 98.62 170 SER B N 1
ATOM 3829 C CA . SER B 1 170 ? -2.367 12.43 28.547 1 98.62 170 SER B CA 1
ATOM 3830 C C . SER B 1 170 ? -2.574 13.305 27.312 1 98.62 170 SER B C 1
ATOM 3832 O O . SER B 1 170 ? -1.696 13.391 26.453 1 98.62 170 SER B O 1
ATOM 3834 N N . LEU B 1 171 ? -3.715 13.93 27.25 1 98.81 171 LEU B N 1
ATOM 3835 C CA . LEU B 1 171 ? -4.051 14.828 26.141 1 98.81 171 LEU B CA 1
ATOM 3836 C C . LEU B 1 171 ? -3.004 15.922 26 1 98.81 171 LEU B C 1
ATOM 3838 O O . LEU B 1 171 ? -2.531 16.203 24.891 1 98.81 171 LEU B O 1
ATOM 3842 N N . GLU B 1 172 ? -2.637 16.5 27.109 1 98.75 172 GLU B N 1
ATOM 3843 C CA . GLU B 1 172 ? -1.656 17.594 27.109 1 98.75 172 GLU B CA 1
ATOM 3844 C C . GLU B 1 172 ? -0.297 17.094 26.609 1 98.75 172 GLU B C 1
ATOM 3846 O O . GLU B 1 172 ? 0.358 17.766 25.812 1 98.75 172 GLU B O 1
ATOM 3851 N N . ALA B 1 173 ? 0.089 15.977 27.094 1 98.88 173 ALA B N 1
ATOM 3852 C CA . ALA B 1 173 ? 1.369 15.398 26.688 1 98.88 173 ALA B CA 1
ATOM 3853 C C . ALA B 1 173 ? 1.378 15.078 25.188 1 98.88 173 ALA B C 1
ATOM 3855 O O . ALA B 1 173 ? 2.379 15.312 24.5 1 98.88 173 ALA B O 1
ATOM 3856 N N . LEU B 1 174 ? 0.291 14.555 24.688 1 98.94 174 LEU B N 1
ATOM 3857 C CA . LEU B 1 174 ? 0.186 14.203 23.281 1 98.94 174 LEU B CA 1
ATOM 3858 C C . LEU B 1 174 ? 0.26 15.445 22.406 1 98.94 174 LEU B C 1
ATOM 3860 O O . LEU B 1 174 ? 0.895 15.43 21.344 1 98.94 174 LEU B O 1
ATOM 3864 N N . GLN B 1 175 ? -0.456 16.469 22.812 1 98.88 175 GLN B N 1
ATOM 3865 C CA . GLN B 1 175 ? -0.391 17.734 22.062 1 98.88 175 GLN B CA 1
ATOM 3866 C C . GLN B 1 175 ? 1.038 18.25 22 1 98.88 175 GLN B C 1
ATOM 3868 O O . GLN B 1 175 ? 1.501 18.688 20.938 1 98.88 175 GLN B O 1
ATOM 3873 N N . GLU B 1 176 ? 1.729 18.188 23.109 1 98.81 176 GLU B N 1
ATOM 3874 C CA . GLU B 1 176 ? 3.109 18.656 23.172 1 98.81 176 GLU B CA 1
ATOM 3875 C C . GLU B 1 176 ? 4.016 17.828 22.281 1 98.81 176 GLU B C 1
ATOM 3877 O O . GLU B 1 176 ? 4.848 18.375 21.547 1 98.81 176 GLU B O 1
ATOM 3882 N N . ILE B 1 177 ? 3.869 16.531 22.344 1 98.81 177 ILE B N 1
ATOM 3883 C CA . ILE B 1 177 ? 4.645 15.633 21.5 1 98.81 177 ILE B CA 1
ATOM 3884 C C . ILE B 1 177 ? 4.391 15.961 20.031 1 98.81 177 ILE B C 1
ATOM 3886 O O . ILE B 1 177 ? 5.332 16.094 19.25 1 98.81 177 ILE B O 1
ATOM 3890 N N . GLY B 1 178 ? 3.123 16.094 19.672 1 98.81 178 GLY B N 1
ATOM 3891 C CA . GLY B 1 178 ? 2.766 16.406 18.297 1 98.81 178 GLY B CA 1
ATOM 3892 C C . GLY B 1 178 ? 3.383 17.703 17.812 1 98.81 178 GLY B C 1
ATOM 3893 O O . GLY B 1 178 ? 3.9 17.766 16.703 1 98.81 178 GLY B O 1
ATOM 3894 N N . GLU B 1 179 ? 3.324 18.719 18.641 1 98.62 179 GLU B N 1
ATOM 3895 C CA . GLU B 1 179 ? 3.895 20.016 18.281 1 98.62 179 GLU B CA 1
ATOM 3896 C C . GLU B 1 179 ? 5.406 19.906 18.078 1 98.62 179 GLU B C 1
ATOM 3898 O O . GLU B 1 179 ? 5.953 20.516 17.156 1 98.62 179 GLU B O 1
ATOM 3903 N N . GLN B 1 180 ? 6.039 19.172 18.922 1 98.69 180 GLN B N 1
ATOM 3904 C CA . GLN B 1 180 ? 7.477 18.969 18.781 1 98.69 180 GLN B CA 1
ATOM 3905 C C . GLN B 1 180 ? 7.816 18.219 17.5 1 98.69 180 GLN B C 1
ATOM 3907 O O . GLN B 1 180 ? 8.781 18.562 16.812 1 98.69 180 GLN B O 1
ATOM 3912 N N . VAL B 1 181 ? 7.055 17.172 17.203 1 98.88 181 VAL B N 1
ATOM 3913 C CA . VAL B 1 181 ? 7.27 16.406 15.992 1 98.88 181 VAL B CA 1
ATOM 3914 C C . VAL B 1 181 ? 7.094 17.297 14.766 1 98.88 181 VAL B C 1
ATOM 3916 O O . VAL B 1 181 ? 7.945 17.312 13.875 1 98.88 181 VAL B O 1
ATOM 3919 N N . VAL B 1 182 ? 6.016 18.094 14.781 1 98.56 182 VAL B N 1
ATOM 3920 C CA . VAL B 1 182 ? 5.695 18.938 13.633 1 98.56 182 VAL B CA 1
ATOM 3921 C C . VAL B 1 182 ? 6.793 19.984 13.445 1 98.56 182 VAL B C 1
ATOM 3923 O O . VAL B 1 182 ? 7.18 20.281 12.312 1 98.56 182 VAL B O 1
ATOM 3926 N N . LYS B 1 183 ? 7.285 20.5 14.508 1 97.62 183 LYS B N 1
ATOM 3927 C CA . LYS B 1 183 ? 8.328 21.516 14.469 1 97.62 183 LYS B CA 1
ATOM 3928 C C . LYS B 1 183 ? 9.578 21 13.773 1 97.62 183 LYS B C 1
ATOM 3930 O O . LYS B 1 183 ? 10.352 21.781 13.211 1 97.62 183 LYS B O 1
ATOM 3935 N N . ASN B 1 184 ? 9.758 19.719 13.781 1 98.06 184 ASN B N 1
ATOM 3936 C CA . ASN B 1 184 ? 10.961 19.094 13.242 1 98.06 184 ASN B CA 1
ATOM 3937 C C . ASN B 1 184 ? 10.664 18.312 11.969 1 98.06 184 ASN B C 1
ATOM 3939 O O . ASN B 1 184 ? 11.438 17.438 11.586 1 98.06 184 ASN B O 1
ATOM 3943 N N . LEU B 1 185 ? 9.586 18.594 11.359 1 98.31 185 LEU B N 1
ATOM 3944 C CA . LEU B 1 185 ? 9.07 17.828 10.219 1 98.31 185 LEU B CA 1
ATOM 3945 C C . LEU B 1 185 ? 9.023 18.703 8.969 1 98.31 185 LEU B C 1
ATOM 3947 O O . LEU B 1 185 ? 8.492 19.812 9 1 98.31 185 LEU B O 1
ATOM 3951 N N . ALA B 1 186 ? 9.586 18.188 7.875 1 97.31 186 ALA B N 1
ATOM 3952 C CA . ALA B 1 186 ? 9.57 18.922 6.613 1 97.31 186 ALA B CA 1
ATOM 3953 C C . ALA B 1 186 ? 9.336 17.984 5.434 1 97.31 186 ALA B C 1
ATOM 3955 O O . ALA B 1 186 ? 9.883 16.891 5.391 1 97.31 186 ALA B O 1
ATOM 3956 N N . THR B 1 187 ? 8.477 18.375 4.551 1 97.38 187 THR B N 1
ATOM 3957 C CA . THR B 1 187 ? 8.156 17.625 3.35 1 97.38 187 THR B CA 1
ATOM 3958 C C . THR B 1 187 ? 8.312 18.484 2.104 1 97.38 187 THR B C 1
ATOM 3960 O O . THR B 1 187 ? 7.941 19.656 2.111 1 97.38 187 THR B O 1
ATOM 3963 N N . LEU B 1 188 ? 8.859 17.922 1.096 1 95.94 188 LEU B N 1
ATOM 3964 C CA . LEU B 1 188 ? 8.914 18.516 -0.235 1 95.94 188 LEU B CA 1
ATOM 3965 C C . LEU B 1 188 ? 8.484 17.516 -1.3 1 95.94 188 LEU B C 1
ATOM 3967 O O . LEU B 1 188 ? 8.852 16.344 -1.23 1 95.94 188 LEU B O 1
ATOM 3971 N N . GLY B 1 189 ? 7.715 17.969 -2.266 1 94.81 189 GLY B N 1
ATOM 3972 C CA . GLY B 1 189 ? 7.238 17.062 -3.299 1 94.81 189 GLY B CA 1
ATOM 3973 C C . GLY B 1 189 ? 7.422 17.609 -4.703 1 94.81 189 GLY B C 1
ATOM 3974 O O . GLY B 1 189 ? 7.68 18.797 -4.879 1 94.81 189 GLY B O 1
ATOM 3975 N N . VAL B 1 190 ? 7.398 16.766 -5.645 1 95.38 190 VAL B N 1
ATOM 3976 C CA . VAL B 1 190 ? 7.453 17.094 -7.062 1 95.38 190 VAL B CA 1
ATOM 3977 C C . VAL B 1 190 ? 6.359 16.328 -7.812 1 95.38 190 VAL B C 1
ATOM 3979 O O . VAL B 1 190 ? 6.125 15.156 -7.547 1 95.38 190 VAL B O 1
ATOM 3982 N N . ALA B 1 191 ? 5.637 17.016 -8.641 1 94.75 191 ALA B N 1
ATOM 3983 C CA . ALA B 1 191 ? 4.578 16.422 -9.453 1 94.75 191 ALA B CA 1
ATOM 3984 C C . ALA B 1 191 ? 5.02 16.266 -10.906 1 94.75 191 ALA B C 1
ATOM 3986 O O . ALA B 1 191 ? 5.664 17.172 -11.461 1 94.75 191 ALA B O 1
ATOM 3987 N N . LEU B 1 192 ? 4.766 15.117 -11.445 1 94.5 192 LEU B N 1
ATOM 3988 C CA . LEU B 1 192 ? 5.031 14.883 -12.859 1 94.5 192 LEU B CA 1
ATOM 3989 C C . LEU B 1 192 ? 3.77 15.078 -13.695 1 94.5 192 LEU B C 1
ATOM 3991 O O . LEU B 1 192 ? 3.85 15.359 -14.891 1 94.5 192 LEU B O 1
ATOM 3995 N N . THR B 1 193 ? 2.65 14.82 -13.148 1 91.19 193 THR B N 1
ATOM 3996 C CA . THR B 1 193 ? 1.357 15.062 -13.773 1 91.19 193 THR B CA 1
ATOM 3997 C C . THR B 1 193 ? 0.372 15.656 -12.773 1 91.19 193 THR B C 1
ATOM 3999 O O . THR B 1 193 ? 0.631 15.664 -11.57 1 91.19 193 THR B O 1
ATOM 4002 N N . HIS B 1 194 ? -0.72 16.203 -13.312 1 88.5 194 HIS B N 1
ATOM 4003 C CA . HIS B 1 194 ? -1.827 16.609 -12.453 1 88.5 194 HIS B CA 1
ATOM 4004 C C . HIS B 1 194 ? -2.678 15.406 -12.055 1 88.5 194 HIS B C 1
ATOM 4006 O O . HIS B 1 194 ? -2.568 14.336 -12.656 1 88.5 194 HIS B O 1
ATOM 4012 N N . ALA B 1 195 ? -3.473 15.586 -11.023 1 89.38 195 ALA B N 1
ATOM 4013 C CA . ALA B 1 195 ? -4.457 14.578 -10.641 1 89.38 195 ALA B CA 1
ATOM 4014 C C . ALA B 1 195 ? -5.703 14.664 -11.516 1 89.38 195 ALA B C 1
ATOM 4016 O O . ALA B 1 195 ? -6.043 15.742 -12.016 1 89.38 195 ALA B O 1
ATOM 4017 N N . ASP B 1 196 ? -6.332 13.508 -11.711 1 89.31 196 ASP B N 1
ATOM 4018 C CA . ASP B 1 196 ? -7.598 13.453 -12.438 1 89.31 196 ASP B CA 1
ATOM 4019 C C . ASP B 1 196 ? -8.773 13.289 -11.477 1 89.31 196 ASP B C 1
ATOM 4021 O O . ASP B 1 196 ? -9.047 12.188 -11.008 1 89.31 196 ASP B O 1
ATOM 4025 N N . LEU B 1 197 ? -9.523 14.336 -11.328 1 90.62 197 LEU B N 1
ATOM 4026 C CA . LEU B 1 197 ? -10.641 14.312 -10.398 1 90.62 197 LEU B CA 1
ATOM 4027 C C . LEU B 1 197 ? -11.812 13.523 -10.969 1 90.62 197 LEU B C 1
ATOM 4029 O O . LEU B 1 197 ? -11.977 13.438 -12.188 1 90.62 197 LEU B O 1
ATOM 4033 N N . PRO B 1 198 ? -12.586 12.945 -10.086 1 89.38 198 PRO B N 1
ATOM 4034 C CA . PRO B 1 198 ? -13.742 12.195 -10.57 1 89.38 198 PRO B CA 1
ATOM 4035 C C . PRO B 1 198 ? -14.711 13.062 -11.375 1 89.38 198 PRO B C 1
ATOM 4037 O O . PRO B 1 198 ? -15.312 12.594 -12.344 1 89.38 198 PRO B O 1
ATOM 4040 N N . GLU B 1 199 ? -14.82 14.242 -10.891 1 85.12 199 GLU B N 1
ATOM 4041 C CA . GLU B 1 199 ? -15.648 15.172 -11.648 1 85.12 199 GLU B CA 1
ATOM 4042 C C . GLU B 1 199 ? -14.867 15.797 -12.797 1 85.12 199 GLU B C 1
ATOM 4044 O O . GLU B 1 199 ? -13.664 16.031 -12.68 1 85.12 199 GLU B O 1
ATOM 4049 N N . ARG B 1 200 ? -15.539 15.836 -13.93 1 69.44 200 ARG B N 1
ATOM 4050 C CA . ARG B 1 200 ? -14.891 16.438 -15.086 1 69.44 200 ARG B CA 1
ATOM 4051 C C . ARG B 1 200 ? -14.586 17.906 -14.844 1 69.44 200 ARG B C 1
ATOM 4053 O O . ARG B 1 200 ? -15.5 18.734 -14.805 1 69.44 200 ARG B O 1
ATOM 4060 N N . ARG B 1 201 ? -13.414 18.141 -14.297 1 69.62 201 ARG B N 1
ATOM 4061 C CA . ARG B 1 201 ? -12.992 19.531 -14.086 1 69.62 201 ARG B CA 1
ATOM 4062 C C . ARG B 1 201 ? -11.633 19.781 -14.711 1 69.62 201 ARG B C 1
ATOM 4064 O O . ARG B 1 201 ? -10.906 18.844 -15.047 1 69.62 201 ARG B O 1
ATOM 4071 N N . GLU B 1 202 ? -11.438 20.938 -15.008 1 76.12 202 GLU B N 1
ATOM 4072 C CA . GLU B 1 202 ? -10.125 21.359 -15.477 1 76.12 202 GLU B CA 1
ATOM 4073 C C . GLU B 1 202 ? -9.039 21 -14.469 1 76.12 202 GLU B C 1
ATOM 4075 O O . GLU B 1 202 ? -9.25 21.094 -13.258 1 76.12 202 GLU B O 1
ATOM 4080 N N . PRO B 1 203 ? -7.953 20.578 -15.109 1 77.25 203 PRO B N 1
ATOM 4081 C CA . PRO B 1 203 ? -6.848 20.266 -14.203 1 77.25 203 PRO B CA 1
ATOM 4082 C C . PRO B 1 203 ? -6.426 21.453 -13.344 1 77.25 203 PRO B C 1
ATOM 4084 O O . PRO B 1 203 ? -6.582 22.609 -13.758 1 77.25 203 PRO B O 1
ATOM 4087 N N . GLN B 1 204 ? -5.906 21.125 -12.117 1 76.88 204 GLN B N 1
ATOM 4088 C CA . GLN B 1 204 ? -5.496 22.156 -11.172 1 76.88 204 GLN B CA 1
ATOM 4089 C C . GLN B 1 204 ? -4.277 22.922 -11.688 1 76.88 204 GLN B C 1
ATOM 4091 O O . GLN B 1 204 ? -4.078 24.094 -11.344 1 76.88 204 GLN B O 1
ATOM 4096 N N . PHE B 1 205 ? -3.428 22.234 -12.43 1 78.62 205 PHE B N 1
ATOM 4097 C CA . PHE B 1 205 ? -2.307 22.844 -13.133 1 78.62 205 PHE B CA 1
ATOM 4098 C C . PHE B 1 205 ? -1.979 22.062 -14.398 1 78.62 205 PHE B C 1
ATOM 4100 O O . PHE B 1 205 ? -2.4 20.906 -14.555 1 78.62 205 PHE B O 1
ATOM 4107 N N . LEU B 1 206 ? -1.269 22.75 -15.234 1 81.62 206 LEU B N 1
ATOM 4108 C CA . LEU B 1 206 ? -0.883 22.094 -16.484 1 81.62 206 LEU B CA 1
ATOM 4109 C C . LEU B 1 206 ? 0.629 21.906 -16.547 1 81.62 206 LEU B C 1
ATOM 4111 O O . LEU B 1 206 ? 1.388 22.781 -16.125 1 81.62 206 LEU B O 1
ATOM 4115 N N . LEU B 1 207 ? 0.992 20.688 -16.953 1 85.5 207 LEU B N 1
ATOM 4116 C CA . LEU B 1 207 ? 2.391 20.375 -17.203 1 85.5 207 LEU B CA 1
ATOM 4117 C C . LEU B 1 207 ? 2.572 19.844 -18.625 1 85.5 207 LEU B C 1
ATOM 4119 O O . LEU B 1 207 ? 1.784 19.016 -19.094 1 85.5 207 LEU B O 1
ATOM 4123 N N . GLU B 1 208 ? 3.564 20.359 -19.219 1 84.69 208 GLU B N 1
ATOM 4124 C CA . GLU B 1 208 ? 3.93 19.812 -20.516 1 84.69 208 GLU B CA 1
ATOM 4125 C C . GLU B 1 208 ? 4.586 18.438 -20.375 1 84.69 208 GLU B C 1
ATOM 4127 O O . GLU B 1 208 ? 4.938 18.031 -19.266 1 84.69 208 GLU B O 1
ATOM 4132 N N . GLU B 1 209 ? 4.738 17.578 -21.359 1 82.44 209 GLU B N 1
ATOM 4133 C CA . GLU B 1 209 ? 5.258 16.203 -21.359 1 82.44 209 GLU B CA 1
ATOM 4134 C C . GLU B 1 209 ? 6.648 16.141 -20.734 1 82.44 209 GLU B C 1
ATOM 4136 O O . GLU B 1 209 ? 7 15.164 -20.078 1 82.44 209 GLU B O 1
ATOM 4141 N N . GLY B 1 210 ? 7.367 17.094 -20.719 1 86.75 210 GLY B N 1
ATOM 4142 C CA . GLY B 1 210 ? 8.734 17.047 -20.219 1 86.75 210 GLY B CA 1
ATOM 4143 C C . GLY B 1 210 ? 8.953 17.953 -19.016 1 86.75 210 GLY B C 1
ATOM 4144 O O . GLY B 1 210 ? 10.094 18.219 -18.641 1 86.75 210 GLY B O 1
ATOM 4145 N N . GLU B 1 211 ? 7.828 18.25 -18.438 1 91.56 211 GLU B N 1
ATOM 4146 C CA . GLU B 1 211 ? 7.953 19.203 -17.344 1 91.56 211 GLU B CA 1
ATOM 4147 C C . GLU B 1 211 ? 7.531 18.578 -16.016 1 91.56 211 GLU B C 1
ATOM 4149 O O . GLU B 1 211 ? 6.688 17.672 -15.992 1 91.56 211 GLU B O 1
ATOM 4154 N N . VAL B 1 212 ? 8.188 19.047 -14.938 1 93.44 212 VAL B N 1
ATOM 4155 C CA . VAL B 1 212 ? 7.793 18.688 -13.578 1 93.44 212 VAL B CA 1
ATOM 4156 C C . VAL B 1 212 ? 7.531 19.938 -12.758 1 93.44 212 VAL B C 1
ATOM 4158 O O . VAL B 1 212 ? 7.973 21.031 -13.133 1 93.44 212 VAL B O 1
ATOM 4161 N N . TYR B 1 213 ? 6.773 19.797 -11.773 1 91.81 213 TYR B N 1
ATOM 4162 C CA . TYR B 1 213 ? 6.414 20.906 -10.906 1 91.81 213 TYR B CA 1
ATOM 4163 C C . TYR B 1 213 ? 6.836 20.641 -9.469 1 91.81 213 TYR B C 1
ATOM 4165 O O . TYR B 1 213 ? 6.262 19.781 -8.797 1 91.81 213 TYR B O 1
ATOM 4173 N N . PHE B 1 214 ? 7.809 21.422 -9.008 1 92.5 214 PHE B N 1
ATOM 4174 C CA . PHE B 1 214 ? 8.32 21.266 -7.652 1 92.5 214 PHE B CA 1
ATOM 4175 C C . PHE B 1 214 ? 7.441 22 -6.652 1 92.5 214 PHE B C 1
ATOM 4177 O O . PHE B 1 214 ? 7.027 23.141 -6.902 1 92.5 214 PHE B O 1
ATOM 4184 N N . GLY B 1 215 ? 7.137 21.297 -5.516 1 88.75 215 GLY B N 1
ATOM 4185 C CA . GLY B 1 215 ? 6.484 21.953 -4.391 1 88.75 215 GLY B CA 1
ATOM 4186 C C . GLY B 1 215 ? 4.973 21.984 -4.523 1 88.75 215 GLY B C 1
ATOM 4187 O O . GLY B 1 215 ? 4.312 22.828 -3.914 1 88.75 215 GLY B O 1
ATOM 4188 N N . VAL B 1 216 ? 4.457 21.125 -5.301 1 80.88 216 VAL B N 1
ATOM 4189 C CA . VAL B 1 216 ? 3.012 21.109 -5.5 1 80.88 216 VAL B CA 1
ATOM 4190 C C . VAL B 1 216 ? 2.322 20.562 -4.254 1 80.88 216 VAL B C 1
ATOM 4192 O O . VAL B 1 216 ? 2.84 19.656 -3.604 1 80.88 216 VAL B O 1
ATOM 4195 N N . GLY B 1 217 ? 1.161 21.234 -3.986 1 80.06 217 GLY B N 1
ATOM 4196 C CA . GLY B 1 217 ? 0.324 20.703 -2.924 1 80.06 217 GLY B CA 1
ATOM 4197 C C . GLY B 1 217 ? -0.491 19.5 -3.354 1 80.06 217 GLY B C 1
ATOM 4198 O O . GLY B 1 217 ? -0.567 19.188 -4.543 1 80.06 217 GLY B O 1
ATOM 4199 N N . ILE B 1 218 ? -1.141 18.844 -2.443 1 81.19 218 ILE B N 1
ATOM 4200 C CA . ILE B 1 218 ? -1.841 17.594 -2.717 1 81.19 218 ILE B CA 1
ATOM 4201 C C . ILE B 1 218 ? -3.205 17.891 -3.336 1 81.19 218 ILE B C 1
ATOM 4203 O O . ILE B 1 218 ? -3.879 16.984 -3.83 1 81.19 218 ILE B O 1
ATOM 4207 N N . HIS B 1 219 ? -3.621 19.125 -3.352 1 79.5 219 HIS B N 1
ATOM 4208 C CA . HIS B 1 219 ? -4.84 19.516 -4.055 1 79.5 219 HIS B CA 1
ATOM 4209 C C . HIS B 1 219 ? -4.516 20.188 -5.383 1 79.5 219 HIS B C 1
ATOM 4211 O O . HIS B 1 219 ? -5.406 20.75 -6.035 1 79.5 219 HIS B O 1
ATOM 4217 N N . GLY B 1 220 ? -3.252 20.203 -5.719 1 74.62 220 GLY B N 1
ATOM 4218 C CA . GLY B 1 220 ? -2.826 20.828 -6.957 1 74.62 220 GLY B CA 1
ATOM 4219 C C . GLY B 1 220 ? -2.428 22.281 -6.777 1 74.62 220 GLY B C 1
ATOM 4220 O O . GLY B 1 220 ? -2.385 23.047 -7.742 1 74.62 220 GLY B O 1
ATOM 4221 N N . GLU B 1 221 ? -2.197 22.656 -5.566 1 77.19 221 GLU B N 1
ATOM 4222 C CA . GLU B 1 221 ? -1.755 24.016 -5.312 1 77.19 221 GLU B CA 1
ATOM 4223 C C . GLU B 1 221 ? -0.42 24.312 -5.992 1 77.19 221 GLU B C 1
ATOM 4225 O O . GLU B 1 221 ? 0.425 23.422 -6.113 1 77.19 221 GLU B O 1
ATOM 4230 N N . GLN B 1 222 ? -0.258 25.531 -6.328 1 77.5 222 GLN B N 1
ATOM 4231 C CA . GLN B 1 222 ? 0.904 25.953 -7.109 1 77.5 222 GLN B CA 1
ATOM 4232 C C . GLN B 1 222 ? 2.199 25.688 -6.348 1 77.5 222 GLN B C 1
ATOM 4234 O O . GLN B 1 222 ? 2.283 25.953 -5.145 1 77.5 222 GLN B O 1
ATOM 4239 N N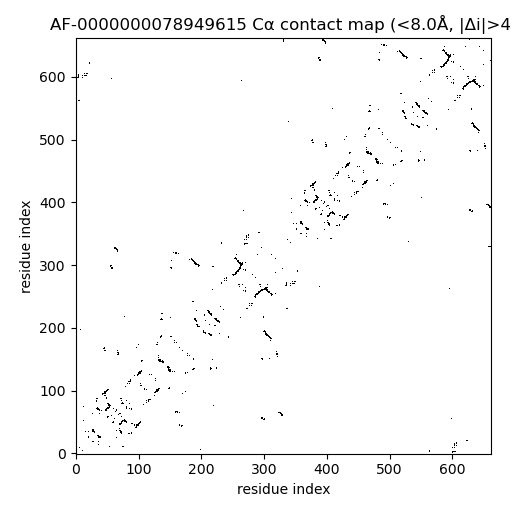 . GLY B 1 223 ? 3.133 25.125 -7.109 1 82.56 223 GLY B N 1
ATOM 4240 C CA . GLY B 1 223 ? 4.473 24.922 -6.586 1 82.56 223 GLY B CA 1
ATOM 4241 C C . GLY B 1 223 ? 5.375 26.141 -6.762 1 82.56 223 GLY B C 1
ATOM 4242 O O . GLY B 1 223 ? 4.895 27.234 -7.051 1 82.56 223 GLY B O 1
ATOM 4243 N N . TYR B 1 224 ? 6.668 25.953 -6.43 1 83.75 224 TYR B N 1
ATOM 4244 C CA . TYR B 1 224 ? 7.574 27.094 -6.457 1 83.75 224 TYR B CA 1
ATOM 4245 C C . TYR B 1 224 ? 8.383 27.125 -7.75 1 83.75 224 TYR B C 1
ATOM 4247 O O . TYR B 1 224 ? 9.016 28.125 -8.07 1 83.75 224 TYR B O 1
ATOM 4255 N N . ARG B 1 225 ? 8.312 25.984 -8.531 1 88.31 225 ARG B N 1
ATOM 4256 C CA . ARG B 1 225 ? 9.164 25.984 -9.719 1 88.31 225 ARG B CA 1
ATOM 4257 C C . ARG B 1 225 ? 8.75 24.891 -10.695 1 88.31 225 ARG B C 1
ATOM 4259 O O . ARG B 1 225 ? 8.461 23.766 -10.289 1 88.31 225 ARG B O 1
ATOM 4266 N N . LYS B 1 226 ? 8.664 25.266 -12 1 89.81 226 LYS B N 1
ATOM 4267 C CA . LYS B 1 226 ? 8.516 24.297 -13.086 1 89.81 226 LYS B CA 1
ATOM 4268 C C . LYS B 1 226 ? 9.852 24.062 -13.789 1 89.81 226 LYS B C 1
ATOM 4270 O O . LYS B 1 226 ? 10.617 25 -14.023 1 89.81 226 LYS B O 1
ATOM 4275 N N . GLU B 1 227 ? 10.148 22.844 -13.977 1 91 227 GLU B N 1
ATOM 4276 C CA . GLU B 1 227 ? 11.406 22.516 -14.641 1 91 227 GLU B CA 1
ATOM 4277 C C . GLU B 1 227 ? 11.227 21.328 -15.578 1 91 227 GLU B C 1
ATOM 4279 O O . GLU B 1 227 ? 10.18 20.672 -15.578 1 91 227 GLU B O 1
ATOM 4284 N N . LYS B 1 228 ? 12.273 21.172 -16.422 1 91.44 228 LYS B N 1
ATOM 4285 C CA . LYS B 1 228 ? 12.305 19.969 -17.234 1 91.44 228 LYS B CA 1
ATOM 4286 C C . LYS B 1 228 ? 12.5 18.719 -16.375 1 91.44 228 LYS B C 1
ATOM 4288 O O . LYS B 1 228 ? 13.203 18.75 -15.367 1 91.44 228 LYS B O 1
ATOM 4293 N N . LEU B 1 229 ? 11.828 17.672 -16.844 1 89.56 229 LEU B N 1
ATOM 4294 C CA . LEU B 1 229 ? 12.031 16.391 -16.172 1 89.56 229 LEU B CA 1
ATOM 4295 C C . LEU B 1 229 ? 13.492 15.953 -16.281 1 89.56 229 LEU B C 1
ATOM 4297 O O . LEU B 1 229 ? 14.07 15.961 -17.359 1 89.56 229 LEU B O 1
ATOM 4301 N N . VAL B 1 230 ? 14.008 15.68 -15.148 1 91.5 230 VAL B N 1
ATOM 4302 C CA . VAL B 1 230 ? 15.375 15.195 -15.055 1 91.5 230 VAL B CA 1
ATOM 4303 C C . VAL B 1 230 ? 15.398 13.789 -14.453 1 91.5 230 VAL B C 1
ATOM 4305 O O . VAL B 1 230 ? 14.344 13.188 -14.242 1 91.5 230 VAL B O 1
ATOM 4308 N N . SER B 1 231 ? 16.594 13.211 -14.281 1 96.06 231 SER B N 1
ATOM 4309 C CA . SER B 1 231 ? 16.75 11.883 -13.703 1 96.06 231 SER B CA 1
ATOM 4310 C C . SER B 1 231 ? 16.312 11.859 -12.242 1 96.06 231 SER B C 1
ATOM 4312 O O . SER B 1 231 ? 16.219 12.914 -11.602 1 96.06 231 SER B O 1
ATOM 4314 N N . SER B 1 232 ? 16 10.68 -11.773 1 98 232 SER B N 1
ATOM 4315 C CA . SER B 1 232 ? 15.664 10.5 -10.367 1 98 232 SER B CA 1
ATOM 4316 C C . SER B 1 232 ? 16.734 11.086 -9.461 1 98 232 SER B C 1
ATOM 4318 O O . SER B 1 232 ? 16.438 11.727 -8.453 1 98 232 SER B O 1
ATOM 4320 N N . GLU B 1 233 ? 17.969 10.828 -9.781 1 98 233 GLU B N 1
ATOM 4321 C CA . GLU B 1 233 ? 19.094 11.328 -9 1 98 233 GLU B CA 1
ATOM 4322 C C . GLU B 1 233 ? 19.047 12.852 -8.875 1 98 233 GLU B C 1
ATOM 4324 O O . GLU B 1 233 ? 19.25 13.398 -7.793 1 98 233 GLU B O 1
ATOM 4329 N N . LEU B 1 234 ? 18.797 13.516 -9.961 1 97.19 234 LEU B N 1
ATOM 4330 C CA . LEU B 1 234 ? 18.781 14.969 -9.961 1 97.19 234 LEU B CA 1
ATOM 4331 C C . LEU B 1 234 ? 17.562 15.492 -9.195 1 97.19 234 LEU B C 1
ATOM 4333 O O . LEU B 1 234 ? 17.641 16.531 -8.531 1 97.19 234 LEU B O 1
ATOM 4337 N N . LEU B 1 235 ? 16.422 14.82 -9.328 1 96.88 235 LEU B N 1
ATOM 4338 C CA . LEU B 1 235 ? 15.273 15.172 -8.5 1 96.88 235 LEU B CA 1
ATOM 4339 C C . LEU B 1 235 ? 15.625 15.078 -7.016 1 96.88 235 LEU B C 1
ATOM 4341 O O . LEU B 1 235 ? 15.297 15.977 -6.234 1 96.88 235 LEU B O 1
ATOM 4345 N N . ALA B 1 236 ? 16.281 13.992 -6.625 1 98.25 236 ALA B N 1
ATOM 4346 C CA . ALA B 1 236 ? 16.672 13.766 -5.238 1 98.25 236 ALA B CA 1
ATOM 4347 C C . ALA B 1 236 ? 17.625 14.859 -4.754 1 98.25 236 ALA B C 1
ATOM 4349 O O . ALA B 1 236 ? 17.5 15.344 -3.629 1 98.25 236 ALA B O 1
ATOM 4350 N N . VAL B 1 237 ? 18.547 15.227 -5.594 1 97.69 237 VAL B N 1
ATOM 4351 C CA . VAL B 1 237 ? 19.5 16.266 -5.254 1 97.69 237 VAL B CA 1
ATOM 4352 C C . VAL B 1 237 ? 18.766 17.562 -4.938 1 97.69 237 VAL B C 1
ATOM 4354 O O . VAL B 1 237 ? 19.047 18.234 -3.936 1 97.69 237 VAL B O 1
ATOM 4357 N N . GLU B 1 238 ? 17.828 17.875 -5.758 1 95 238 GLU B N 1
ATOM 4358 C CA . GLU B 1 238 ? 17.062 19.094 -5.551 1 95 238 GLU B CA 1
ATOM 4359 C C . GLU B 1 238 ? 16.312 19.062 -4.219 1 95 238 GLU B C 1
ATOM 4361 O O . GLU B 1 238 ? 16.375 20.016 -3.439 1 95 238 GLU B O 1
ATOM 4366 N N . LEU B 1 239 ? 15.586 18.031 -3.986 1 96.69 239 LEU B N 1
ATOM 4367 C CA . LEU B 1 239 ? 14.773 17.938 -2.777 1 96.69 239 LEU B CA 1
ATOM 4368 C C . LEU B 1 239 ? 15.656 17.891 -1.533 1 96.69 239 LEU B C 1
ATOM 4370 O O . LEU B 1 239 ? 15.391 18.578 -0.553 1 96.69 239 LEU B O 1
ATOM 4374 N N . VAL B 1 240 ? 16.703 17.078 -1.562 1 97.75 240 VAL B N 1
ATOM 4375 C CA . VAL B 1 240 ? 17.594 16.922 -0.41 1 97.75 240 VAL B CA 1
ATOM 4376 C C . VAL B 1 240 ? 18.297 18.25 -0.114 1 97.75 240 VAL B C 1
ATOM 4378 O O . VAL B 1 240 ? 18.406 18.641 1.046 1 97.75 240 VAL B O 1
ATOM 4381 N N . ASN B 1 241 ? 18.719 18.969 -1.165 1 95.81 241 ASN B N 1
ATOM 4382 C CA . ASN B 1 241 ? 19.406 20.25 -0.969 1 95.81 241 ASN B CA 1
ATOM 4383 C C . ASN B 1 241 ? 18.484 21.281 -0.334 1 95.81 241 ASN B C 1
ATOM 4385 O O . ASN B 1 241 ? 18.906 22.062 0.525 1 95.81 241 ASN B O 1
ATOM 4389 N N . LYS B 1 242 ? 17.297 21.297 -0.763 1 93.62 242 LYS B N 1
ATOM 4390 C CA . LYS B 1 242 ? 16.344 22.234 -0.175 1 93.62 242 LYS B CA 1
ATOM 4391 C C . LYS B 1 242 ? 16.094 21.906 1.296 1 93.62 242 LYS B C 1
ATOM 4393 O O . LYS B 1 242 ? 16 22.812 2.131 1 93.62 242 LYS B O 1
ATOM 4398 N N . LEU B 1 243 ? 15.914 20.656 1.593 1 95.56 243 LEU B N 1
ATOM 4399 C CA . LEU B 1 243 ? 15.695 20.25 2.975 1 95.56 243 LEU B CA 1
ATOM 4400 C C . LEU B 1 243 ? 16.938 20.516 3.824 1 95.56 243 LEU B C 1
ATOM 4402 O O . LEU B 1 243 ? 16.828 20.859 5 1 95.56 243 LEU B O 1
ATOM 4406 N N . LYS B 1 244 ? 18.125 20.344 3.211 1 95.44 244 LYS B N 1
ATOM 4407 C CA . LYS B 1 244 ? 19.375 20.656 3.895 1 95.44 244 LYS B CA 1
ATOM 4408 C C . LYS B 1 244 ? 19.422 22.125 4.305 1 95.44 244 LYS B C 1
ATOM 4410 O O . LYS B 1 244 ? 19.828 22.453 5.422 1 95.44 244 LYS B O 1
ATOM 4415 N N . SER B 1 245 ? 19 22.938 3.385 1 92.62 245 SER B N 1
ATOM 4416 C CA . SER B 1 245 ? 19 24.375 3.66 1 92.62 245 SER B CA 1
ATOM 4417 C C . SER B 1 245 ? 18.062 24.719 4.805 1 92.62 245 SER B C 1
ATOM 4419 O O . SER B 1 245 ? 18.328 25.641 5.574 1 92.62 245 SER B O 1
ATOM 4421 N N . LEU B 1 246 ? 17.031 23.969 4.965 1 89.88 246 LEU B N 1
ATOM 4422 C CA . LEU B 1 246 ? 16.047 24.219 6.004 1 89.88 246 LEU B CA 1
ATOM 4423 C C . LEU B 1 246 ? 16.547 23.719 7.355 1 89.88 246 LEU B C 1
ATOM 4425 O O . LEU B 1 246 ? 16.453 24.422 8.359 1 89.88 246 LEU B O 1
ATOM 4429 N N . TYR B 1 247 ? 17.016 22.516 7.395 1 90.5 247 TYR B N 1
ATOM 4430 C CA . TYR B 1 247 ? 17.391 21.859 8.641 1 90.5 247 TYR B CA 1
ATOM 4431 C C . TYR B 1 247 ? 18.766 22.359 9.109 1 90.5 247 TYR B C 1
ATOM 4433 O O . TYR B 1 247 ? 19.078 22.281 10.297 1 90.5 247 TYR B O 1
ATOM 4441 N N . ARG B 1 248 ? 19.594 22.844 8.195 1 91.75 248 ARG B N 1
ATOM 4442 C CA . ARG B 1 248 ? 20.984 23.141 8.516 1 91.75 248 ARG B CA 1
ATOM 4443 C C . ARG B 1 248 ? 21.609 22.016 9.344 1 91.75 248 ARG B C 1
ATOM 4445 O O . ARG B 1 248 ? 22.172 22.266 10.406 1 91.75 248 ARG B O 1
ATOM 4452 N N . TRP B 1 249 ? 21.422 20.734 8.758 1 93.12 249 TRP B N 1
ATOM 4453 C CA . TRP B 1 249 ? 21.766 19.562 9.562 1 93.12 249 TRP B CA 1
ATOM 4454 C C . TRP B 1 249 ? 23.281 19.422 9.695 1 93.12 249 TRP B C 1
ATOM 4456 O O . TRP B 1 249 ? 24.031 19.922 8.867 1 93.12 249 TRP B O 1
ATOM 4466 N N . ASP B 1 250 ? 23.703 18.812 10.781 1 93.19 250 ASP B N 1
ATOM 4467 C CA . ASP B 1 250 ? 25.078 18.438 11.047 1 93.19 250 ASP B CA 1
ATOM 4468 C C . ASP B 1 250 ? 25.312 16.953 10.789 1 93.19 250 ASP B C 1
ATOM 4470 O O . ASP B 1 250 ? 24.359 16.172 10.711 1 93.19 250 ASP B O 1
ATOM 4474 N N . LYS B 1 251 ? 26.531 16.719 10.742 1 92.81 251 LYS B N 1
ATOM 4475 C CA . LYS B 1 251 ? 26.922 15.312 10.617 1 92.81 251 LYS B CA 1
ATOM 4476 C C . LYS B 1 251 ? 26.375 14.492 11.781 1 92.81 251 LYS B C 1
ATOM 4478 O O . LYS B 1 251 ? 26.375 14.945 12.922 1 92.81 251 LYS B O 1
ATOM 4483 N N . ASN B 1 252 ? 25.797 13.398 11.492 1 93 252 ASN B N 1
ATOM 4484 C CA . ASN B 1 252 ? 25.328 12.383 12.438 1 93 252 ASN B CA 1
ATOM 4485 C C . ASN B 1 252 ? 23.953 12.719 12.992 1 93 252 ASN B C 1
ATOM 4487 O O . ASN B 1 252 ? 23.453 12.031 13.883 1 93 252 ASN B O 1
ATOM 4491 N N . ASP B 1 253 ? 23.438 13.922 12.508 1 96.62 253 ASP B N 1
ATOM 4492 C CA . ASP B 1 253 ? 22.031 14.109 12.844 1 96.62 253 ASP B CA 1
ATOM 4493 C C . ASP B 1 253 ? 21.203 12.883 12.461 1 96.62 253 ASP B C 1
ATOM 4495 O O . ASP B 1 253 ? 21.547 12.172 11.508 1 96.62 253 ASP B O 1
ATOM 4499 N N . GLN B 1 254 ? 20.219 12.633 13.25 1 98.06 254 GLN B N 1
ATOM 4500 C CA . GLN B 1 254 ? 19.391 11.453 13.062 1 98.06 254 GLN B CA 1
ATOM 4501 C C . GLN B 1 254 ? 18.031 11.836 12.469 1 98.06 254 GLN B C 1
ATOM 4503 O O . GLN B 1 254 ? 17.391 12.781 12.93 1 98.06 254 GLN B O 1
ATOM 4508 N N . TYR B 1 255 ? 17.641 11.094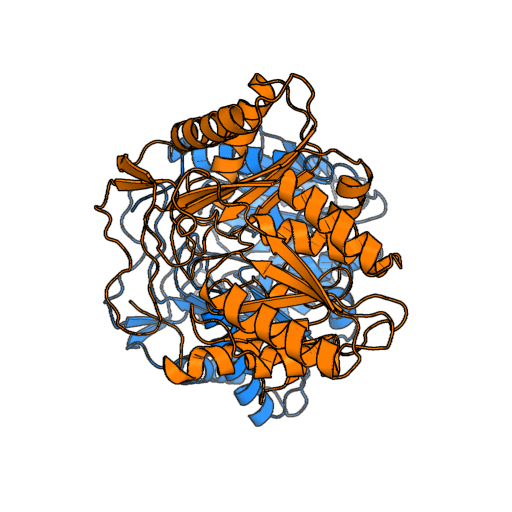 11.398 1 98.62 255 TYR B N 1
ATOM 4509 C CA . TYR B 1 255 ? 16.391 11.43 10.719 1 98.62 255 TYR B CA 1
ATOM 4510 C C . TYR B 1 255 ? 15.547 10.18 10.484 1 98.62 255 TYR B C 1
ATOM 4512 O O . TYR B 1 255 ? 16.078 9.078 10.375 1 98.62 255 TYR B O 1
ATOM 4520 N N . ALA B 1 256 ? 14.25 10.344 10.523 1 98.75 256 ALA B N 1
ATOM 4521 C CA . ALA B 1 256 ? 13.297 9.438 9.875 1 98.75 256 ALA B CA 1
ATOM 4522 C C . ALA B 1 256 ? 12.93 9.945 8.484 1 98.75 256 ALA B C 1
ATOM 4524 O O . ALA B 1 256 ? 12.773 11.156 8.273 1 98.75 256 ALA B O 1
ATOM 4525 N N . VAL B 1 257 ? 12.805 9.031 7.527 1 98.81 257 VAL B N 1
ATOM 4526 C CA . VAL B 1 257 ? 12.594 9.398 6.133 1 98.81 257 VAL B CA 1
ATOM 4527 C C . VAL B 1 257 ? 11.344 8.703 5.598 1 98.81 257 VAL B C 1
ATOM 4529 O O . VAL B 1 257 ? 11.164 7.5 5.785 1 98.81 257 VAL B O 1
ATOM 4532 N N . LEU B 1 258 ? 10.445 9.453 5.012 1 98.75 258 LEU B N 1
ATOM 4533 C CA . LEU B 1 258 ? 9.297 8.93 4.285 1 98.75 258 LEU B CA 1
ATOM 4534 C C . LEU B 1 258 ? 9.352 9.328 2.814 1 98.75 258 LEU B C 1
ATOM 4536 O O . LEU B 1 258 ? 9.383 10.523 2.494 1 98.75 258 LEU B O 1
ATOM 4540 N N . ILE B 1 259 ? 9.508 8.398 1.961 1 98.81 259 ILE B N 1
ATOM 4541 C CA . ILE B 1 259 ? 9.328 8.586 0.525 1 98.81 259 ILE B CA 1
ATOM 4542 C C . ILE B 1 259 ? 7.918 8.18 0.116 1 98.81 259 ILE B C 1
ATOM 4544 O O . ILE B 1 259 ? 7.531 7.02 0.276 1 98.81 259 ILE B O 1
ATOM 4548 N N . ASN B 1 260 ? 7.168 9.086 -0.403 1 98.31 260 ASN B N 1
ATOM 4549 C CA . ASN B 1 260 ? 5.734 8.922 -0.609 1 98.31 260 ASN B CA 1
ATOM 4550 C C . ASN B 1 260 ? 5.344 9.164 -2.064 1 98.31 260 ASN B C 1
ATOM 4552 O O . ASN B 1 260 ? 5.648 10.219 -2.623 1 98.31 260 ASN B O 1
ATOM 4556 N N . GLY B 1 261 ? 4.723 8.102 -2.672 1 97.44 261 GLY B N 1
ATOM 4557 C CA . GLY B 1 261 ? 4.098 8.352 -3.961 1 97.44 261 GLY B CA 1
ATOM 4558 C C . GLY B 1 261 ? 2.801 9.133 -3.855 1 97.44 261 GLY B C 1
ATOM 4559 O O . GLY B 1 261 ? 2.039 8.953 -2.902 1 97.44 261 GLY B O 1
ATOM 4560 N N . LEU B 1 262 ? 2.473 9.891 -4.824 1 96.75 262 LEU B N 1
ATOM 4561 C CA . LEU B 1 262 ? 1.313 10.773 -4.75 1 96.75 262 LEU B CA 1
ATOM 4562 C C . LEU B 1 262 ? 0.097 10.133 -5.41 1 96.75 262 LEU B C 1
ATOM 4564 O O . LEU B 1 262 ? -0.897 10.812 -5.676 1 96.75 262 LEU B O 1
ATOM 4568 N N . GLY B 1 263 ? 0.149 8.836 -5.676 1 95.31 263 GLY B N 1
ATOM 4569 C CA . GLY B 1 263 ? -1.016 8.094 -6.133 1 95.31 263 GLY B CA 1
ATOM 4570 C C . GLY B 1 263 ? -0.807 7.422 -7.473 1 95.31 263 GLY B C 1
ATOM 4571 O O . GLY B 1 263 ? -1.381 6.363 -7.738 1 95.31 263 GLY B O 1
ATOM 4572 N N . GLY B 1 264 ? 0.039 8.078 -8.297 1 95.25 264 GLY B N 1
ATOM 4573 C CA . GLY B 1 264 ? 0.221 7.562 -9.648 1 95.25 264 GLY B CA 1
ATOM 4574 C C . GLY B 1 264 ? 1.625 7.051 -9.906 1 95.25 264 GLY B C 1
ATOM 4575 O O . GLY B 1 264 ? 1.93 6.59 -11.008 1 95.25 264 GLY B O 1
ATOM 4576 N N . THR B 1 265 ? 2.539 7.113 -8.984 1 96.88 265 THR B N 1
ATOM 4577 C CA . THR B 1 265 ? 3.924 6.691 -9.148 1 96.88 265 THR B CA 1
ATOM 4578 C C . THR B 1 265 ? 4.102 5.234 -8.727 1 96.88 265 THR B C 1
ATOM 4580 O O . THR B 1 265 ? 3.908 4.895 -7.559 1 96.88 265 THR B O 1
ATOM 4583 N N . PRO B 1 266 ? 4.453 4.34 -9.688 1 96.88 266 PRO B N 1
ATOM 4584 C CA . PRO B 1 266 ? 4.648 2.939 -9.305 1 96.88 266 PRO B CA 1
ATOM 4585 C C . PRO B 1 266 ? 5.738 2.76 -8.25 1 96.88 266 PRO B C 1
ATOM 4587 O O . PRO B 1 266 ? 6.656 3.576 -8.156 1 96.88 266 PRO B O 1
ATOM 4590 N N . LEU B 1 267 ? 5.637 1.694 -7.484 1 97.94 267 LEU B N 1
ATOM 4591 C CA . LEU B 1 267 ? 6.566 1.427 -6.395 1 97.94 267 LEU B CA 1
ATOM 4592 C C . LEU B 1 267 ? 7.992 1.301 -6.914 1 97.94 267 LEU B C 1
ATOM 4594 O O . LEU B 1 267 ? 8.945 1.699 -6.234 1 97.94 267 LEU B O 1
ATOM 4598 N N . ILE B 1 268 ? 8.172 0.718 -8.109 1 98.31 268 ILE B N 1
ATOM 4599 C CA . ILE B 1 268 ? 9.5 0.54 -8.688 1 98.31 268 ILE B CA 1
ATOM 4600 C C . ILE B 1 268 ? 10.203 1.89 -8.781 1 98.31 268 ILE B C 1
ATOM 4602 O O . ILE B 1 268 ? 11.383 2.01 -8.43 1 98.31 268 ILE B O 1
ATOM 4606 N N . GLU B 1 269 ? 9.516 2.922 -9.18 1 98.38 269 GLU B N 1
ATOM 4607 C CA . GLU B 1 269 ? 10.086 4.262 -9.305 1 98.38 269 GLU B CA 1
ATOM 4608 C C . GLU B 1 269 ? 10.344 4.875 -7.93 1 98.38 269 GLU B C 1
ATOM 4610 O O . GLU B 1 269 ? 11.32 5.598 -7.738 1 98.38 269 GLU B O 1
ATOM 4615 N N . GLN B 1 270 ? 9.469 4.613 -6.996 1 98.75 270 GLN B N 1
ATOM 4616 C CA . GLN B 1 270 ? 9.633 5.137 -5.645 1 98.75 270 GLN B CA 1
ATOM 4617 C C . GLN B 1 270 ? 10.906 4.594 -5 1 98.75 270 GLN B C 1
ATOM 4619 O O . GLN B 1 270 ? 11.648 5.336 -4.352 1 98.75 270 GLN B O 1
ATOM 4624 N N . TYR B 1 271 ? 11.133 3.318 -5.195 1 98.88 271 TYR B N 1
ATOM 4625 C CA . TYR B 1 271 ? 12.312 2.703 -4.598 1 98.88 271 TYR B CA 1
ATOM 4626 C C . TYR B 1 271 ? 13.586 3.168 -5.305 1 98.88 271 TYR B C 1
ATOM 4628 O O . TYR B 1 271 ? 14.641 3.289 -4.68 1 98.88 271 TYR B O 1
ATOM 4636 N N . VAL B 1 272 ? 13.5 3.42 -6.656 1 98.81 272 VAL B N 1
ATOM 4637 C CA . VAL B 1 272 ? 14.633 4.031 -7.34 1 98.81 272 VAL B CA 1
ATOM 4638 C C . VAL B 1 272 ? 14.984 5.363 -6.676 1 98.81 272 VAL B C 1
ATOM 4640 O O . VAL B 1 272 ? 16.141 5.617 -6.352 1 98.81 272 VAL B O 1
ATOM 4643 N N . PHE B 1 273 ? 13.977 6.188 -6.488 1 98.88 273 PHE B N 1
ATOM 4644 C CA . PHE B 1 273 ? 14.156 7.477 -5.832 1 98.88 273 PHE B CA 1
ATOM 4645 C C . PHE B 1 273 ? 14.711 7.293 -4.422 1 98.88 273 PHE B C 1
ATOM 4647 O O . PHE B 1 273 ? 15.586 8.039 -3.992 1 98.88 273 PHE B O 1
ATOM 4654 N N . ALA B 1 274 ? 14.203 6.312 -3.707 1 98.88 274 ALA B N 1
ATOM 4655 C CA . ALA B 1 274 ? 14.688 6.016 -2.359 1 98.88 274 ALA B CA 1
ATOM 4656 C C . ALA B 1 274 ? 16.188 5.707 -2.365 1 98.88 274 ALA B C 1
ATOM 4658 O O . ALA B 1 274 ? 16.906 6.125 -1.465 1 98.88 274 ALA B O 1
ATOM 4659 N N . ASN B 1 275 ? 16.578 4.953 -3.332 1 98.88 275 ASN B N 1
ATOM 4660 C CA . ASN B 1 275 ? 18 4.641 -3.473 1 98.88 275 ASN B CA 1
ATOM 4661 C C . ASN B 1 275 ? 18.828 5.902 -3.676 1 98.88 275 ASN B C 1
ATOM 4663 O O . ASN B 1 275 ? 19.922 6.027 -3.119 1 98.88 275 ASN B O 1
ATOM 4667 N N . ASP B 1 276 ? 18.328 6.797 -4.492 1 98.88 276 ASP B N 1
ATOM 4668 C CA . ASP B 1 276 ? 19.031 8.055 -4.73 1 98.88 276 ASP B CA 1
ATOM 4669 C C . ASP B 1 276 ? 19.109 8.891 -3.457 1 98.88 276 ASP B C 1
ATOM 4671 O O . ASP B 1 276 ? 20.156 9.453 -3.146 1 98.88 276 ASP B O 1
ATOM 4675 N N . VAL B 1 277 ? 18.031 8.961 -2.74 1 98.81 277 VAL B N 1
ATOM 4676 C CA . VAL B 1 277 ? 18 9.695 -1.479 1 98.81 277 VAL B CA 1
ATOM 4677 C C . VAL B 1 277 ? 18.984 9.078 -0.494 1 98.81 277 VAL B C 1
ATOM 4679 O O . VAL B 1 277 ? 19.734 9.789 0.165 1 98.81 277 VAL B O 1
ATOM 4682 N N . ARG B 1 278 ? 18.938 7.727 -0.388 1 98.56 278 ARG B N 1
ATOM 4683 C CA . ARG B 1 278 ? 19.859 6.996 0.479 1 98.56 278 ARG B CA 1
ATOM 4684 C C . ARG B 1 278 ? 21.297 7.414 0.222 1 98.56 278 ARG B C 1
ATOM 4686 O O . ARG B 1 278 ? 22.047 7.695 1.161 1 98.56 278 ARG B O 1
ATOM 4693 N N . ARG B 1 279 ? 21.719 7.453 -0.994 1 98.38 279 ARG B N 1
ATOM 4694 C CA . ARG B 1 279 ? 23.094 7.789 -1.378 1 98.38 279 ARG B CA 1
ATOM 4695 C C . ARG B 1 279 ? 23.438 9.211 -0.967 1 98.38 279 ARG B C 1
ATOM 4697 O O . ARG B 1 279 ? 24.531 9.469 -0.454 1 98.38 279 ARG B O 1
ATOM 4704 N N . LEU B 1 280 ? 22.547 10.109 -1.213 1 98.38 280 LEU B N 1
ATOM 4705 C CA . LEU B 1 280 ? 22.781 11.516 -0.886 1 98.38 280 LEU B CA 1
ATOM 4706 C C . LEU B 1 280 ? 22.891 11.711 0.623 1 98.38 280 LEU B C 1
ATOM 4708 O O . LEU B 1 280 ? 23.766 12.445 1.097 1 98.38 280 LEU B O 1
ATOM 4712 N N . LEU B 1 281 ? 21.984 11.086 1.396 1 98.12 281 LEU B N 1
ATOM 4713 C CA . LEU B 1 281 ? 22.031 11.211 2.848 1 98.12 281 LEU B CA 1
ATOM 4714 C C . LEU B 1 281 ? 23.312 10.602 3.412 1 98.12 281 LEU B C 1
ATOM 4716 O O . LEU B 1 281 ? 23.859 11.102 4.402 1 98.12 281 LEU B O 1
ATOM 4720 N N . ALA B 1 282 ? 23.766 9.5 2.805 1 97.5 282 ALA B N 1
ATOM 4721 C CA . ALA B 1 282 ? 25.031 8.875 3.215 1 97.5 282 ALA B CA 1
ATOM 4722 C C . ALA B 1 282 ? 26.203 9.812 2.988 1 97.5 282 ALA B C 1
ATOM 4724 O O . ALA B 1 282 ? 27.125 9.891 3.816 1 97.5 282 ALA B O 1
ATOM 4725 N N . ILE B 1 283 ? 26.219 10.477 1.824 1 97 283 ILE B N 1
ATOM 4726 C CA . ILE B 1 283 ? 27.266 11.438 1.507 1 97 283 ILE B CA 1
ATOM 4727 C C . ILE B 1 283 ? 27.297 12.531 2.572 1 97 283 ILE B C 1
ATOM 4729 O O . ILE B 1 283 ? 28.375 13.008 2.949 1 97 283 ILE B O 1
ATOM 4733 N N . GLU B 1 284 ? 26.125 12.906 3.084 1 96.44 284 GLU B N 1
ATOM 4734 C CA . GLU B 1 284 ? 26.016 13.945 4.109 1 96.44 284 GLU B CA 1
ATOM 4735 C C . GLU B 1 284 ? 26.297 13.375 5.5 1 96.44 284 GLU B C 1
ATOM 4737 O O . GLU B 1 284 ? 26.266 14.109 6.488 1 96.44 284 GLU B O 1
ATOM 4742 N N . ASN B 1 285 ? 26.5 12.07 5.625 1 97 285 ASN B N 1
ATOM 4743 C CA . ASN B 1 285 ? 26.797 11.359 6.863 1 97 285 ASN B CA 1
ATOM 4744 C C . ASN B 1 285 ? 25.672 11.5 7.879 1 97 285 ASN B C 1
ATOM 4746 O O . ASN B 1 285 ? 25.922 11.781 9.055 1 97 285 ASN B O 1
ATOM 4750 N N . LEU B 1 286 ? 24.484 11.516 7.434 1 97.75 286 LEU B N 1
ATOM 4751 C CA . LEU B 1 286 ? 23.328 11.531 8.32 1 97.75 286 LEU B CA 1
ATOM 4752 C C . LEU B 1 286 ? 22.969 10.117 8.766 1 97.75 286 LEU B C 1
ATOM 4754 O O . LEU B 1 286 ? 23.172 9.156 8.023 1 97.75 286 LEU B O 1
ATOM 4758 N N . HIS B 1 287 ? 22.5 9.977 9.961 1 97.31 287 HIS B N 1
ATOM 4759 C CA . HIS B 1 287 ? 21.984 8.711 10.445 1 97.31 287 HIS B CA 1
ATOM 4760 C C . HIS B 1 287 ? 20.484 8.586 10.164 1 97.31 287 HIS B C 1
ATOM 4762 O O . HIS B 1 287 ? 19.703 9.453 10.57 1 97.31 287 HIS B O 1
ATOM 4768 N N . VAL B 1 288 ? 20.109 7.578 9.445 1 98.06 288 VAL B N 1
ATOM 4769 C CA . VAL B 1 288 ? 18.703 7.344 9.141 1 98.06 288 VAL B CA 1
ATOM 4770 C C . VAL B 1 288 ? 18.156 6.203 10.008 1 98.06 288 VAL B C 1
ATOM 4772 O O . VAL B 1 288 ? 18.516 5.039 9.797 1 98.06 288 VAL B O 1
ATOM 4775 N N . SER B 1 289 ? 17.281 6.52 10.914 1 97.62 289 SER B N 1
ATOM 4776 C CA . SER B 1 289 ? 16.859 5.535 11.906 1 97.62 289 SER B CA 1
ATOM 4777 C C . SER B 1 289 ? 15.523 4.91 11.547 1 97.62 289 SER B C 1
ATOM 4779 O O . SER B 1 289 ? 15.109 3.92 12.148 1 97.62 289 SER B O 1
ATOM 4781 N N . PHE B 1 290 ? 14.844 5.41 10.617 1 98.25 290 PHE B N 1
ATOM 4782 C CA . PHE B 1 290 ? 13.57 4.898 10.133 1 98.25 290 PHE B CA 1
ATOM 4783 C C . PHE B 1 290 ? 13.352 5.281 8.672 1 98.25 290 PHE B C 1
ATOM 4785 O O . PHE B 1 290 ? 13.641 6.414 8.273 1 98.25 290 PHE B O 1
ATOM 4792 N N . VAL B 1 291 ? 12.953 4.355 7.836 1 98.5 291 VAL B N 1
ATOM 4793 C CA . VAL B 1 291 ? 12.625 4.617 6.438 1 98.5 291 VAL B CA 1
ATOM 4794 C C . VAL B 1 291 ? 11.297 3.947 6.082 1 98.5 291 VAL B C 1
ATOM 4796 O O . VAL B 1 291 ? 11.07 2.789 6.434 1 98.5 291 VAL B O 1
ATOM 4799 N N . LYS B 1 292 ? 10.453 4.684 5.48 1 98.19 292 LYS B N 1
ATOM 4800 C CA . LYS B 1 292 ? 9.219 4.16 4.891 1 98.19 292 LYS B CA 1
ATOM 4801 C C . LYS B 1 292 ? 9.07 4.605 3.439 1 98.19 292 LYS B C 1
ATOM 4803 O O . LYS B 1 292 ? 9.289 5.777 3.121 1 98.19 292 LYS B O 1
ATOM 4808 N N . VAL B 1 293 ? 8.852 3.652 2.57 1 98.5 293 VAL B N 1
ATOM 4809 C CA . VAL B 1 293 ? 8.594 3.93 1.161 1 98.5 293 VAL B CA 1
ATOM 4810 C C . VAL B 1 293 ? 7.234 3.369 0.764 1 98.5 293 VAL B C 1
ATOM 4812 O O . VAL B 1 293 ? 6.934 2.201 1.03 1 98.5 293 VAL B O 1
ATOM 4815 N N . GLY B 1 294 ? 6.406 4.152 0.173 1 97.75 294 GLY B N 1
ATOM 4816 C CA . GLY B 1 294 ? 5.109 3.709 -0.308 1 97.75 294 GLY B CA 1
ATOM 4817 C C . GLY B 1 294 ? 4.141 4.852 -0.547 1 97.75 294 GLY B C 1
ATOM 4818 O O . GLY B 1 294 ? 4.512 6.023 -0.443 1 97.75 294 GLY B O 1
ATOM 4819 N N . THR B 1 295 ? 2.957 4.566 -0.925 1 97.25 295 THR B N 1
ATOM 4820 C CA . THR B 1 295 ? 1.893 5.531 -1.186 1 97.25 295 THR B CA 1
ATOM 4821 C C . THR B 1 295 ? 0.998 5.691 0.039 1 97.25 295 THR B C 1
ATOM 4823 O O . THR B 1 295 ? 0.005 4.977 0.188 1 97.25 295 THR B O 1
ATOM 4826 N N . GLN B 1 296 ? 1.388 6.719 0.835 1 97.69 296 GLN B N 1
ATOM 4827 C CA . GLN B 1 296 ? 0.786 6.816 2.16 1 97.69 296 GLN B CA 1
ATOM 4828 C C . GLN B 1 296 ? -0.206 7.977 2.229 1 97.69 296 GLN B C 1
ATOM 4830 O O . GLN B 1 296 ? -1.135 7.957 3.037 1 97.69 296 GLN B O 1
ATOM 4835 N N . LEU B 1 297 ? 0.033 8.977 1.545 1 98 297 LEU B N 1
ATOM 4836 C CA . LEU B 1 297 ? -0.846 10.133 1.392 1 98 297 LEU B CA 1
ATOM 4837 C C . LEU B 1 297 ? -0.804 10.664 -0.038 1 98 297 LEU B C 1
ATOM 4839 O O . LEU B 1 297 ? 0.181 11.281 -0.447 1 98 297 LEU B O 1
ATOM 4843 N N . THR B 1 298 ? -1.92 10.523 -0.732 1 97.31 298 THR B N 1
ATOM 4844 C CA . THR B 1 298 ? -1.897 10.711 -2.178 1 97.31 298 THR B CA 1
ATOM 4845 C C . THR B 1 298 ? -2.635 11.984 -2.572 1 97.31 298 THR B C 1
ATOM 4847 O O . THR B 1 298 ? -3.197 12.672 -1.718 1 97.31 298 THR B O 1
ATOM 4850 N N . SER B 1 299 ? -2.508 12.344 -3.756 1 95.75 299 SER B N 1
ATOM 4851 C CA . SER B 1 299 ? -3.389 13.227 -4.52 1 95.75 299 SER B CA 1
ATOM 4852 C C . SER B 1 299 ? -4.039 12.484 -5.68 1 95.75 299 SER B C 1
ATOM 4854 O O . SER B 1 299 ? -3.664 12.68 -6.836 1 95.75 299 SER B O 1
ATOM 4856 N N . LEU B 1 300 ? -4.992 11.656 -5.305 1 94.19 300 LEU B N 1
ATOM 4857 C CA . LEU B 1 300 ? -5.691 10.766 -6.227 1 94.19 300 LEU B CA 1
ATOM 4858 C C . LEU B 1 300 ? -4.703 9.977 -7.07 1 94.19 300 LEU B C 1
ATOM 4860 O O . LEU B 1 300 ? -3.996 9.102 -6.555 1 94.19 300 LEU B O 1
ATOM 4864 N N . ASN B 1 301 ? -4.582 10.242 -8.344 1 93.38 301 ASN B N 1
ATOM 4865 C CA . ASN B 1 301 ? -3.727 9.484 -9.258 1 93.38 301 ASN B CA 1
ATOM 4866 C C . ASN B 1 301 ? -2.576 10.344 -9.781 1 93.38 301 ASN B C 1
ATOM 4868 O O . ASN B 1 301 ? -2.041 10.078 -10.859 1 93.38 301 ASN B O 1
ATOM 4872 N N . MET B 1 302 ? -2.203 11.422 -9.031 1 93.75 302 MET B N 1
ATOM 4873 C CA . MET B 1 302 ? -1.096 12.281 -9.43 1 93.75 302 MET B CA 1
ATOM 4874 C C . MET B 1 302 ? 0.209 11.492 -9.5 1 93.75 302 MET B C 1
ATOM 4876 O O . MET B 1 302 ? 0.557 10.781 -8.562 1 93.75 302 MET B O 1
ATOM 4880 N N . LYS B 1 303 ? 0.871 11.562 -10.664 1 94.69 303 LYS B N 1
ATOM 4881 C CA . LYS B 1 303 ? 2.23 11.031 -10.719 1 94.69 303 LYS B CA 1
ATOM 4882 C C . LYS B 1 303 ? 3.223 12 -10.078 1 94.69 303 LYS B C 1
ATOM 4884 O O . LYS B 1 303 ? 3.316 13.156 -10.484 1 94.69 303 LYS B O 1
ATOM 4889 N N . GLY B 1 304 ? 3.846 11.633 -9.07 1 95.88 304 GLY B N 1
ATOM 4890 C CA . GLY B 1 304 ? 4.785 12.445 -8.312 1 95.88 304 GLY B CA 1
ATOM 4891 C C . GLY B 1 304 ? 5.332 11.734 -7.09 1 95.88 304 GLY B C 1
ATOM 4892 O O . GLY B 1 304 ? 5.016 10.562 -6.852 1 95.88 304 GLY B O 1
ATOM 4893 N N . ILE B 1 305 ? 6.18 12.414 -6.422 1 97.56 305 ILE B N 1
ATOM 4894 C CA . ILE B 1 305 ? 6.84 11.836 -5.258 1 97.56 305 ILE B CA 1
ATOM 4895 C C . ILE B 1 305 ? 7.16 12.938 -4.25 1 97.56 305 ILE B C 1
ATOM 4897 O O . ILE B 1 305 ? 7.312 14.102 -4.621 1 97.56 305 ILE B O 1
ATOM 4901 N N . SER B 1 306 ? 7.121 12.602 -2.998 1 97.94 306 SER B N 1
ATOM 4902 C CA . SER B 1 306 ? 7.547 13.555 -1.978 1 97.94 306 SER B CA 1
ATOM 4903 C C . SER B 1 306 ? 8.562 12.922 -1.026 1 97.94 306 SER B C 1
ATOM 4905 O O . SER B 1 306 ? 8.594 11.703 -0.865 1 97.94 306 SER B O 1
ATOM 4907 N N . LEU B 1 307 ? 9.43 13.711 -0.523 1 98.56 307 LEU B N 1
ATOM 4908 C CA . LEU B 1 307 ? 10.406 13.359 0.501 1 98.56 307 LEU B CA 1
ATOM 4909 C C . LEU B 1 307 ? 10.094 14.062 1.816 1 98.56 307 LEU B C 1
ATOM 4911 O O . LEU B 1 307 ? 10.031 15.297 1.869 1 98.56 307 LEU B O 1
ATOM 4915 N N . THR B 1 308 ? 9.781 13.336 2.811 1 98.62 308 THR B N 1
ATOM 4916 C CA . THR B 1 308 ? 9.57 13.836 4.164 1 98.62 308 THR B CA 1
ATOM 4917 C C . THR B 1 308 ? 10.734 13.445 5.074 1 98.62 308 THR B C 1
ATOM 4919 O O . THR B 1 308 ? 11.141 12.273 5.109 1 98.62 308 THR B O 1
ATOM 4922 N N . MET B 1 309 ? 11.266 14.383 5.746 1 98.75 309 MET B N 1
ATOM 4923 C CA . MET B 1 309 ? 12.297 14.125 6.746 1 98.75 309 MET B CA 1
ATOM 4924 C C . MET B 1 309 ? 11.875 14.656 8.109 1 98.75 309 MET B C 1
ATOM 4926 O O . MET B 1 309 ? 11.383 15.773 8.219 1 98.75 309 MET B O 1
ATOM 4930 N N . LEU B 1 310 ? 11.969 13.852 9.102 1 98.81 310 LEU B N 1
ATOM 4931 C CA . LEU B 1 310 ? 11.758 14.203 10.508 1 98.81 310 LEU B CA 1
ATOM 4932 C C . LEU B 1 310 ? 13.062 14.125 11.289 1 98.81 310 LEU B C 1
ATOM 4934 O O . LEU B 1 310 ? 13.641 13.047 11.438 1 98.81 310 LEU B O 1
ATOM 4938 N N . LYS B 1 311 ? 13.547 15.25 11.695 1 98.56 311 LYS B N 1
ATOM 4939 C CA . LYS B 1 311 ? 14.711 15.234 12.57 1 98.56 311 LYS B CA 1
ATOM 4940 C C . LYS B 1 311 ? 14.375 14.602 13.922 1 98.56 311 LYS B C 1
ATOM 4942 O O . LYS B 1 311 ? 13.453 15.047 14.609 1 98.56 311 LYS B O 1
ATOM 4947 N N . ILE B 1 312 ? 15.102 13.594 14.312 1 98.44 312 ILE B N 1
ATOM 4948 C CA . ILE B 1 312 ? 14.812 12.859 15.539 1 98.44 312 ILE B CA 1
ATOM 4949 C C . ILE B 1 312 ? 15.43 13.594 16.734 1 98.44 312 ILE B C 1
ATOM 4951 O O . ILE B 1 312 ? 16.656 13.664 16.859 1 98.44 312 ILE B O 1
ATOM 4955 N N . CYS B 1 313 ? 14.562 14.125 17.562 1 96.62 313 CYS B N 1
ATOM 4956 C CA . CYS B 1 313 ? 14.992 14.836 18.766 1 96.62 313 CYS B CA 1
ATOM 4957 C C . CYS B 1 313 ? 14.773 13.977 20 1 96.62 313 CYS B C 1
ATOM 4959 O O . CYS B 1 313 ? 15.281 14.289 21.078 1 96.62 313 CYS B O 1
ATOM 4961 N N . ASP B 1 314 ? 14.039 12.961 19.875 1 97.88 314 ASP B N 1
ATOM 4962 C CA . ASP B 1 314 ? 13.719 11.992 20.922 1 97.88 314 ASP B CA 1
ATOM 4963 C C . ASP B 1 314 ? 13.711 10.57 20.375 1 97.88 314 ASP B C 1
ATOM 4965 O O . ASP B 1 314 ? 12.898 10.242 19.516 1 97.88 314 ASP B O 1
ATOM 4969 N N . GLU B 1 315 ? 14.508 9.672 21 1 98 315 GLU B N 1
ATOM 4970 C CA . GLU B 1 315 ? 14.625 8.297 20.531 1 98 315 GLU B CA 1
ATOM 4971 C C . GLU B 1 315 ? 13.281 7.566 20.641 1 98 315 GLU B C 1
ATOM 4973 O O . GLU B 1 315 ? 13.039 6.598 19.906 1 98 315 GLU B O 1
ATOM 4978 N N . GLN B 1 316 ? 12.492 8.062 21.516 1 98.56 316 GLN B N 1
ATOM 4979 C CA . GLN B 1 316 ? 11.172 7.465 21.688 1 98.56 316 GLN B CA 1
ATOM 4980 C C . GLN B 1 316 ? 10.344 7.574 20.406 1 98.56 316 GLN B C 1
ATOM 4982 O O . GLN B 1 316 ? 9.508 6.711 20.125 1 98.56 316 GLN B O 1
ATOM 4987 N N . TRP B 1 317 ? 10.617 8.633 19.578 1 98.81 317 TRP B N 1
ATOM 4988 C CA . TRP B 1 317 ? 9.906 8.781 18.328 1 98.81 317 TRP B CA 1
ATOM 4989 C C . TRP B 1 317 ? 10.188 7.613 17.391 1 98.81 317 TRP B C 1
ATOM 4991 O O . TRP B 1 317 ? 9.289 7.121 16.703 1 98.81 317 TRP B O 1
ATOM 5001 N N . VAL B 1 318 ? 11.43 7.164 17.375 1 98.62 318 VAL B N 1
ATOM 5002 C CA . VAL B 1 318 ? 11.82 6.051 16.516 1 98.62 318 VAL B CA 1
ATOM 5003 C C . VAL B 1 318 ? 11.109 4.777 16.969 1 98.62 318 VAL B C 1
ATOM 5005 O O . VAL B 1 318 ? 10.602 4.016 16.141 1 98.62 318 VAL B O 1
ATOM 5008 N N . LYS B 1 319 ? 11.062 4.574 18.297 1 98.56 319 LYS B N 1
ATOM 5009 C CA . LYS B 1 319 ? 10.359 3.416 18.844 1 98.56 319 LYS B CA 1
ATOM 5010 C C . LYS B 1 319 ? 8.891 3.432 18.453 1 98.56 319 LYS B C 1
ATOM 5012 O O . LYS B 1 319 ? 8.328 2.398 18.078 1 98.56 319 LYS B O 1
ATOM 5017 N N . TRP B 1 320 ? 8.289 4.59 18.5 1 98.81 320 TRP B N 1
ATOM 5018 C CA . TRP B 1 320 ? 6.875 4.727 18.172 1 98.81 320 TRP B CA 1
ATOM 5019 C C . TRP B 1 320 ? 6.652 4.516 16.672 1 98.81 320 TRP B C 1
ATOM 5021 O O . TRP B 1 320 ? 5.625 3.965 16.266 1 98.81 320 TRP B O 1
ATOM 5031 N N . LEU B 1 321 ? 7.602 4.906 15.836 1 98.56 321 LEU B N 1
ATOM 5032 C CA . LEU B 1 321 ? 7.5 4.703 14.391 1 98.56 321 LEU B CA 1
ATOM 5033 C C . LEU B 1 321 ? 7.523 3.215 14.047 1 98.56 321 LEU B C 1
ATOM 5035 O O . LEU B 1 321 ? 6.91 2.789 13.07 1 98.56 321 LEU B O 1
ATOM 5039 N N . TYR B 1 322 ? 8.148 2.406 14.867 1 97.19 322 TYR B N 1
ATOM 5040 C CA . TYR B 1 322 ? 8.258 0.973 14.625 1 97.19 322 TYR B CA 1
ATOM 5041 C C . TYR B 1 322 ? 7.203 0.199 15.398 1 97.19 322 TYR B C 1
ATOM 5043 O O . TYR B 1 322 ? 7.074 -1.017 15.242 1 97.19 322 TYR B O 1
ATOM 5051 N N . ALA B 1 323 ? 6.445 0.881 16.25 1 97.81 323 ALA B N 1
ATOM 5052 C CA . ALA B 1 323 ? 5.461 0.198 17.094 1 97.81 323 ALA B CA 1
ATOM 5053 C C . ALA B 1 323 ? 4.406 -0.499 16.234 1 97.81 323 ALA B C 1
ATOM 5055 O O . ALA B 1 323 ? 3.984 0.029 15.203 1 97.81 323 ALA B O 1
ATOM 5056 N N . PRO B 1 324 ? 3.969 -1.69 16.641 1 95.69 324 PRO B N 1
ATOM 5057 C CA . PRO B 1 324 ? 2.947 -2.396 15.875 1 95.69 324 PRO B CA 1
ATOM 5058 C C . PRO B 1 324 ? 1.63 -1.629 15.797 1 95.69 324 PRO B C 1
ATOM 5060 O O . PRO B 1 324 ? 1.254 -0.942 16.75 1 95.69 324 PRO B O 1
ATOM 5063 N N . VAL B 1 325 ? 0.998 -1.751 14.688 1 97 325 VAL B N 1
ATOM 5064 C CA . VAL B 1 325 ? -0.319 -1.151 14.508 1 97 325 VAL B CA 1
ATOM 5065 C C . VAL B 1 325 ? -1.272 -2.172 13.891 1 97 325 VAL B C 1
ATOM 5067 O O . VAL B 1 325 ? -0.836 -3.201 13.367 1 97 325 VAL B O 1
ATOM 5070 N N . ASP B 1 326 ? -2.553 -1.982 14.039 1 96.06 326 ASP B N 1
ATOM 5071 C CA . ASP B 1 326 ? -3.59 -2.748 13.352 1 96.06 326 ASP B CA 1
ATOM 5072 C C . ASP B 1 326 ? -4.465 -1.839 12.492 1 96.06 326 ASP B C 1
ATOM 5074 O O . ASP B 1 326 ? -5.621 -1.58 12.828 1 96.06 326 ASP B O 1
ATOM 5078 N N . VAL B 1 327 ? -3.877 -1.357 11.391 1 97.5 327 VAL B N 1
ATOM 5079 C CA . VAL B 1 327 ? -4.559 -0.492 10.438 1 97.5 327 VAL B CA 1
ATOM 5080 C C . VAL B 1 327 ? -4.441 -1.079 9.031 1 97.5 327 VAL B C 1
ATOM 5082 O O . VAL B 1 327 ? -3.646 -1.99 8.797 1 97.5 327 VAL B O 1
ATOM 5085 N N . ALA B 1 328 ? -5.184 -0.627 8.133 1 97.12 328 ALA B N 1
ATOM 5086 C CA . ALA B 1 328 ? -5.348 -1.258 6.828 1 97.12 328 ALA B CA 1
ATOM 5087 C C . ALA B 1 328 ? -4.18 -0.922 5.906 1 97.12 328 ALA B C 1
ATOM 5089 O O . ALA B 1 328 ? -3.875 -1.677 4.98 1 97.12 328 ALA B O 1
ATOM 5090 N N . HIS B 1 329 ? -3.502 0.223 6.148 1 97.25 329 HIS B N 1
ATOM 5091 C CA . HIS B 1 329 ? -2.582 0.669 5.109 1 97.25 329 HIS B CA 1
ATOM 5092 C C . HIS B 1 329 ? -1.274 1.176 5.711 1 97.25 329 HIS B C 1
ATOM 5094 O O . HIS B 1 329 ? -0.709 2.162 5.234 1 97.25 329 HIS B O 1
ATOM 5100 N N . TRP B 1 330 ? -0.795 0.655 6.801 1 95.88 330 TRP B N 1
ATOM 5101 C CA . TRP B 1 330 ? 0.544 0.849 7.348 1 95.88 330 TRP B CA 1
ATOM 5102 C C . TRP B 1 330 ? 1.248 -0.489 7.547 1 95.88 330 TRP B C 1
ATOM 5104 O O . TRP B 1 330 ? 0.862 -1.276 8.414 1 95.88 330 TRP B O 1
ATOM 5114 N N . ALA B 1 331 ? 2.158 -0.906 6.613 1 86.25 331 ALA B N 1
ATOM 5115 C CA . ALA B 1 331 ? 2.898 -2.158 6.746 1 86.25 331 ALA B CA 1
ATOM 5116 C C . ALA B 1 331 ? 4.352 -1.899 7.141 1 86.25 331 ALA B C 1
ATOM 5118 O O . ALA B 1 331 ? 4.914 -0.855 6.805 1 86.25 331 ALA B O 1
#

Radius of gyration: 23.71 Å; Cα contacts (8 Å, |Δi|>4): 1661; chains: 2; bounding box: 54×70×57 Å

pLDDT: mean 94.57, std 8.67, range [42.31, 98.94]

Solvent-accessible surface area (backbone atoms only — not comparable to full-atom values): 32333 Å² total; per-residue (Å²): 133,83,68,54,39,82,41,64,90,45,39,60,64,35,16,54,50,12,46,32,61,46,35,54,90,50,35,39,70,41,80,90,45,38,30,40,29,36,66,79,68,66,59,79,28,34,34,32,34,37,50,30,32,31,49,16,50,37,39,45,70,22,40,38,18,56,35,28,20,39,25,24,32,43,21,49,76,75,30,44,40,54,29,66,32,46,35,50,49,50,63,70,57,48,61,82,46,26,35,39,35,46,38,45,37,38,73,66,40,46,53,21,49,51,50,16,42,54,52,41,39,74,72,71,42,56,64,51,66,30,72,29,48,16,25,62,50,42,56,71,88,39,56,91,83,39,56,27,33,38,52,63,46,47,56,57,50,41,33,35,48,13,34,43,18,69,73,48,46,49,55,69,55,45,40,51,51,44,48,55,52,41,75,36,34,40,23,45,30,37,29,54,43,57,44,74,61,78,52,96,61,79,61,67,52,88,66,56,88,54,28,27,32,34,27,39,43,68,81,41,42,79,45,76,43,78,43,70,63,61,39,24,54,56,53,35,49,52,54,51,51,54,50,41,68,70,64,64,71,54,75,58,42,40,28,35,39,39,41,28,20,19,35,31,42,32,57,58,34,51,21,27,36,43,31,38,41,50,54,54,40,51,75,56,40,44,38,73,78,42,50,46,74,48,63,53,44,17,23,39,41,12,26,26,41,31,49,26,42,30,57,59,88,49,74,65,51,56,54,26,64,67,49,81,62,58,25,61,62,63,74,132,82,68,52,40,80,41,63,91,46,39,59,64,36,17,53,50,12,45,33,61,46,36,56,90,48,35,39,71,40,78,91,45,38,30,39,28,35,67,78,67,66,60,79,28,32,34,32,35,35,50,29,31,31,51,16,50,36,38,45,70,23,40,37,20,56,35,28,21,39,24,24,31,43,22,50,76,77,30,45,37,54,29,67,31,46,33,50,51,50,63,70,58,48,59,81,46,26,34,38,36,47,38,44,36,39,73,67,40,45,52,21,50,51,50,16,43,54,52,41,40,73,73,71,43,56,62,51,64,32,73,28,47,16,25,61,50,42,55,71,90,37,56,91,83,39,57,28,33,38,52,61,46,47,57,57,49,42,33,32,48,14,32,44,18,70,73,48,44,50,55,69,57,46,38,51,51,44,48,55,52,39,75,35,33,40,22,45,29,35,29,54,43,57,45,74,62,78,53,95,60,78,62,68,52,86,65,58,87,55,27,28,32,33,26,40,43,69,80,41,43,79,46,74,45,77,41,68,63,60,39,24,53,57,52,35,49,52,52,51,51,54,50,41,68,70,63,65,71,54,73,58,42,39,28,33,39,38,40,30,20,20,35,31,43,32,58,58,34,51,21,27,36,42,30,37,42,51,52,53,41,52,73,56,42,44,38,74,78,41,52,46,74,48,63,52,42,18,21,39,42,11,26,26,42,31,47,24,43,30,56,59,86,47,74,64,52,56,54,26,65,69,48,80,62,57,27,61,61,64,75